Protein AF-A0A9W4TY95-F1 (afdb_monomer)

Nearest PDB structures (foldseek):
  7xjv-assembly1_A  TM=7.841E-01  e=2.677E-31  Saccharomyces cerevisiae W303
  7xjv-assembly4_D  TM=7.846E-01  e=2.677E-31  Saccharomyces cerevisiae W303
  7xjv-assembly3_C  TM=7.680E-01  e=1.234E-31  Saccharomyces cerevisiae W303
  7xjv-assembly2_B  TM=7.740E-01  e=1.865E-31  Saccharomyces cerevisiae W303
  3v8y-assembly1_A  TM=6.174E-01  e=2.149E-02  Oryctolagus cuniculus

InterPro domains:
  IPR022751 Alpha-mannosyltransferase [PF11051] (186-481)
  IPR029044 Nucleotide-diphospho-sugar transferases [G3DSA:3.90.550.10] (189-445)
  IPR029044 Nucleotide-diphospho-sugar transferases [SSF53448] (186-437)

Structure (mmCIF, N/CA/C/O backbone):
data_AF-A0A9W4TY95-F1
#
_entry.id   AF-A0A9W4TY95-F1
#
loop_
_atom_site.group_PDB
_atom_site.id
_atom_site.type_symbol
_atom_site.label_atom_id
_atom_site.label_alt_id
_atom_site.label_comp_id
_atom_site.label_asym_id
_atom_site.label_entity_id
_atom_site.label_seq_id
_atom_site.pdbx_PDB_ins_code
_atom_site.Cartn_x
_atom_site.Cartn_y
_atom_site.Cartn_z
_atom_site.occupancy
_atom_site.B_iso_or_equiv
_atom_site.auth_seq_id
_atom_site.auth_comp_id
_atom_site.auth_asym_id
_atom_site.auth_atom_id
_atom_site.pdbx_PDB_model_num
ATOM 1 N N . MET A 1 1 ? 18.814 -3.459 -27.788 1.00 45.66 1 MET A N 1
ATOM 2 C CA . MET A 1 1 ? 18.767 -4.439 -26.686 1.00 45.66 1 MET A CA 1
ATOM 3 C C . MET A 1 1 ? 20.156 -5.010 -26.508 1.00 45.66 1 MET A C 1
ATOM 5 O O . MET A 1 1 ? 20.834 -5.201 -27.512 1.00 45.66 1 MET A O 1
ATOM 9 N N . ASP A 1 2 ? 20.571 -5.232 -25.262 1.00 51.34 2 ASP A N 1
ATOM 10 C CA . ASP A 1 2 ? 21.741 -6.062 -24.966 1.00 51.34 2 ASP A CA 1
ATOM 11 C C . ASP A 1 2 ? 21.575 -7.404 -25.693 1.00 51.34 2 ASP A C 1
ATOM 13 O O . ASP A 1 2 ? 20.531 -8.048 -25.570 1.00 51.34 2 ASP A O 1
ATOM 17 N N . GLN A 1 3 ? 22.569 -7.784 -26.492 1.00 54.03 3 GLN A N 1
ATOM 18 C CA . GLN A 1 3 ? 22.535 -9.013 -27.284 1.00 54.03 3 GLN A CA 1
ATOM 19 C C . GLN A 1 3 ? 22.477 -10.260 -26.393 1.00 54.03 3 GLN A C 1
ATOM 21 O O . GLN A 1 3 ? 21.926 -11.276 -26.809 1.00 54.03 3 GLN A O 1
ATOM 26 N N . ASN A 1 4 ? 22.944 -10.151 -25.147 1.00 56.34 4 ASN A N 1
ATOM 27 C CA . ASN A 1 4 ? 22.963 -11.238 -24.178 1.00 56.34 4 ASN A CA 1
ATOM 28 C C . ASN A 1 4 ? 21.728 -11.266 -23.258 1.00 56.34 4 ASN A C 1
ATOM 30 O O . ASN A 1 4 ? 21.579 -12.228 -22.506 1.00 56.34 4 ASN A O 1
ATOM 34 N N . TRP A 1 5 ? 20.831 -10.267 -23.325 1.00 65.06 5 TRP A N 1
ATOM 35 C CA . TRP A 1 5 ? 19.598 -10.179 -22.517 1.00 65.06 5 TRP A CA 1
ATOM 36 C C . TRP A 1 5 ? 19.837 -10.339 -21.004 1.00 65.06 5 TRP A C 1
ATOM 38 O O . TRP A 1 5 ? 19.014 -10.907 -20.283 1.00 65.06 5 TRP A O 1
ATOM 48 N N . ILE A 1 6 ? 20.970 -9.837 -20.506 1.00 70.75 6 ILE A N 1
ATOM 49 C CA . ILE A 1 6 ? 21.348 -10.007 -19.105 1.00 70.75 6 ILE A CA 1
ATOM 50 C C . ILE A 1 6 ? 20.706 -8.904 -18.270 1.00 70.75 6 ILE A C 1
ATOM 52 O O . ILE A 1 6 ? 20.908 -7.705 -18.493 1.00 70.75 6 ILE A O 1
ATOM 56 N N . PHE A 1 7 ? 19.948 -9.316 -17.257 1.00 81.25 7 PHE A N 1
ATOM 57 C CA . PHE A 1 7 ? 19.529 -8.409 -16.209 1.00 81.25 7 PHE A CA 1
ATOM 58 C C . PHE A 1 7 ? 20.662 -8.199 -15.212 1.00 81.25 7 PHE A C 1
ATOM 60 O O . PHE A 1 7 ? 21.221 -9.161 -14.698 1.00 81.25 7 PHE A O 1
ATOM 67 N N . ASN A 1 8 ? 20.961 -6.952 -14.857 1.00 82.69 8 ASN A N 1
ATOM 68 C CA . ASN A 1 8 ? 21.920 -6.664 -13.793 1.00 82.69 8 ASN A CA 1
ATOM 69 C C . ASN A 1 8 ? 21.232 -5.917 -12.636 1.00 82.69 8 ASN A C 1
ATOM 71 O O . ASN A 1 8 ? 21.076 -4.696 -12.705 1.00 82.69 8 ASN A O 1
ATOM 75 N N . PRO A 1 9 ? 20.859 -6.603 -11.533 1.00 83.31 9 PRO A N 1
ATOM 76 C CA . PRO A 1 9 ? 20.260 -5.948 -10.364 1.00 83.31 9 PRO A CA 1
ATOM 77 C C . PRO A 1 9 ? 21.202 -4.932 -9.686 1.00 83.31 9 PRO A C 1
ATOM 79 O O . PRO A 1 9 ? 20.762 -4.091 -8.895 1.00 83.31 9 PRO A O 1
ATOM 82 N N . ASN A 1 10 ? 22.505 -5.022 -9.969 1.00 84.62 10 ASN A N 1
ATOM 83 C CA . ASN A 1 10 ? 23.556 -4.154 -9.448 1.00 84.62 10 ASN A CA 1
ATOM 84 C C . ASN A 1 10 ? 24.055 -3.139 -10.488 1.00 84.62 10 ASN A C 1
ATOM 86 O O . ASN A 1 10 ? 25.109 -2.545 -10.270 1.00 84.62 10 ASN A O 1
ATOM 90 N N . GLU A 1 11 ? 23.325 -2.921 -11.591 1.00 83.75 11 GLU A N 1
ATOM 91 C CA . GLU A 1 11 ? 23.693 -1.928 -12.606 1.00 83.75 11 GLU A CA 1
ATOM 92 C C . GLU A 1 11 ? 23.929 -0.563 -11.944 1.00 83.75 11 GLU A C 1
ATOM 94 O O . GLU A 1 11 ? 23.016 0.069 -11.411 1.00 83.75 11 GLU A O 1
ATOM 99 N N . ALA A 1 12 ? 25.184 -0.110 -11.980 1.00 73.44 12 ALA A N 1
ATOM 100 C CA . ALA A 1 12 ? 25.601 1.172 -11.417 1.00 73.44 12 ALA A CA 1
ATOM 101 C C . ALA A 1 12 ? 25.275 2.355 -12.347 1.00 73.44 12 ALA A C 1
ATOM 103 O O . ALA A 1 12 ? 25.576 3.501 -12.016 1.00 73.44 12 ALA A O 1
ATOM 104 N N . PHE A 1 13 ? 24.691 2.075 -13.521 1.00 80.62 13 PHE A N 1
ATOM 105 C CA . PHE A 1 13 ? 24.365 3.038 -14.570 1.00 80.62 13 PHE A CA 1
ATOM 106 C C . PHE A 1 13 ? 25.549 3.960 -14.913 1.00 80.62 13 PHE A C 1
ATOM 108 O O . PHE A 1 13 ? 25.382 5.158 -15.152 1.00 80.62 13 PHE A O 1
ATOM 115 N N . TYR A 1 14 ? 26.762 3.391 -14.932 1.00 77.75 14 TYR A N 1
ATOM 116 C CA . TYR A 1 14 ? 27.981 4.099 -15.324 1.00 77.75 14 TYR A CA 1
ATOM 117 C C . TYR A 1 14 ? 27.895 4.534 -16.791 1.00 77.75 14 TYR A C 1
ATOM 119 O O . TYR A 1 14 ? 27.396 3.778 -17.635 1.00 77.75 14 TYR A O 1
ATOM 127 N N . ILE A 1 15 ? 28.384 5.744 -17.074 1.00 81.81 15 ILE A N 1
ATOM 128 C CA . ILE A 1 15 ? 28.395 6.345 -18.407 1.00 81.81 15 ILE A CA 1
ATOM 129 C C . ILE A 1 15 ? 29.839 6.560 -18.842 1.00 81.81 15 ILE A C 1
ATOM 131 O O . ILE A 1 15 ? 30.576 7.312 -18.204 1.00 81.81 15 ILE A O 1
ATOM 135 N N . ASP A 1 16 ? 30.207 5.921 -19.948 1.00 82.06 16 ASP A N 1
ATOM 136 C CA . ASP A 1 16 ? 31.483 6.139 -20.614 1.00 82.06 16 ASP A CA 1
ATOM 137 C C . ASP A 1 16 ? 31.346 7.251 -21.663 1.00 82.06 16 ASP A C 1
ATOM 139 O O . ASP A 1 16 ? 30.740 7.070 -22.723 1.00 82.06 16 ASP A O 1
ATOM 143 N N . TYR A 1 17 ? 31.915 8.416 -21.359 1.00 87.25 17 TYR A N 1
ATOM 144 C CA . TYR A 1 17 ? 31.929 9.570 -22.263 1.00 87.25 17 TYR A CA 1
ATOM 145 C C . TYR A 1 17 ? 33.011 9.488 -23.349 1.00 87.25 17 TYR A C 1
ATOM 147 O O . TYR A 1 17 ? 33.102 10.401 -24.164 1.00 87.25 17 TYR A O 1
ATOM 155 N N . TYR A 1 18 ? 33.841 8.445 -23.347 1.00 85.38 18 TYR A N 1
ATOM 156 C CA . TYR A 1 18 ? 34.836 8.166 -24.386 1.00 85.38 18 TYR A CA 1
ATOM 157 C C . TYR A 1 18 ? 34.384 7.040 -25.326 1.00 85.38 18 TYR A C 1
ATOM 159 O O . TYR A 1 18 ? 35.100 6.681 -26.258 1.00 85.38 18 TYR A O 1
ATOM 167 N N . SER A 1 19 ? 33.184 6.498 -25.099 1.00 85.12 19 SER A N 1
ATOM 168 C CA . SER A 1 19 ? 32.588 5.469 -25.943 1.00 85.12 19 SER A CA 1
ATOM 169 C C . SER A 1 19 ? 32.183 6.011 -27.317 1.00 85.12 19 SER A C 1
ATOM 171 O O . SER A 1 19 ? 31.777 7.167 -27.468 1.00 85.12 19 SER A O 1
ATOM 173 N N . LYS A 1 20 ? 32.187 5.122 -28.318 1.00 85.56 20 LYS A N 1
ATOM 174 C CA . LYS A 1 20 ? 31.634 5.400 -29.653 1.00 85.56 20 LYS A CA 1
ATOM 175 C C . LYS A 1 20 ? 30.154 5.799 -29.594 1.00 85.56 20 LYS A C 1
ATOM 177 O O . LYS A 1 20 ? 29.687 6.564 -30.432 1.00 85.56 20 LYS A O 1
ATOM 182 N N . ASP A 1 21 ? 29.422 5.330 -28.586 1.00 82.69 21 ASP A N 1
ATOM 183 C CA . ASP A 1 21 ? 28.018 5.689 -28.376 1.00 82.69 21 ASP A CA 1
ATOM 184 C C . ASP A 1 21 ? 27.848 7.174 -28.025 1.00 82.69 21 ASP A C 1
ATOM 186 O O . ASP A 1 21 ? 26.933 7.819 -28.544 1.00 82.69 21 ASP A O 1
ATOM 190 N N . PHE A 1 22 ? 28.747 7.744 -27.207 1.00 88.38 22 PHE A N 1
ATOM 191 C CA . PHE A 1 22 ? 28.745 9.185 -26.939 1.00 88.38 22 PHE A CA 1
ATOM 192 C C . PHE A 1 22 ? 29.080 9.984 -28.197 1.00 88.38 22 PHE A C 1
ATOM 194 O O . PHE A 1 22 ? 28.414 10.976 -28.478 1.00 88.38 22 PHE A O 1
ATOM 201 N N . GLU A 1 23 ? 30.071 9.544 -28.974 1.00 87.94 23 GLU A N 1
ATOM 202 C CA . GLU A 1 23 ? 30.455 10.194 -30.231 1.00 87.94 23 GLU A CA 1
ATOM 203 C C . GLU A 1 23 ? 29.281 10.214 -31.228 1.00 87.94 23 GLU A C 1
ATOM 205 O O . GLU A 1 23 ? 28.911 11.266 -31.753 1.00 87.94 23 GLU A O 1
ATOM 210 N N . VAL A 1 24 ? 28.614 9.070 -31.415 1.00 89.19 24 VAL A N 1
ATOM 211 C CA . VAL A 1 24 ? 27.422 8.951 -32.269 1.00 89.19 24 VAL A CA 1
ATOM 212 C C . VAL A 1 24 ? 26.278 9.825 -31.754 1.00 89.19 24 VAL A C 1
ATOM 214 O O . VAL A 1 24 ? 25.618 10.490 -32.554 1.00 89.19 24 VAL A O 1
ATOM 217 N N . TYR A 1 25 ? 26.033 9.848 -30.441 1.00 91.19 25 TYR A N 1
ATOM 218 C CA . TYR A 1 25 ? 25.032 10.727 -29.834 1.00 91.19 25 TYR A CA 1
ATOM 219 C C . TYR A 1 25 ? 25.359 12.202 -30.092 1.00 91.19 25 TYR A C 1
ATOM 221 O O . TYR A 1 25 ? 24.505 12.946 -30.572 1.00 91.19 25 TYR A O 1
ATOM 229 N N . PHE A 1 26 ? 26.596 12.616 -29.816 1.00 91.88 26 PHE A N 1
ATOM 230 C CA . PHE A 1 26 ? 27.039 13.998 -29.950 1.00 91.88 26 PHE A CA 1
ATOM 231 C C . PHE A 1 26 ? 26.871 14.501 -31.380 1.00 91.88 26 PHE A C 1
ATOM 233 O O . PHE A 1 26 ? 26.307 15.572 -31.574 1.00 91.88 26 PHE A O 1
ATOM 240 N N . HIS A 1 27 ? 27.283 13.713 -32.375 1.00 92.75 27 HIS A N 1
ATOM 241 C CA . HIS A 1 27 ? 27.114 14.080 -33.779 1.00 92.75 27 HIS A CA 1
ATOM 242 C C . HIS A 1 27 ? 25.653 14.068 -34.226 1.00 92.75 27 HIS A C 1
ATOM 244 O O . HIS A 1 27 ? 25.236 14.962 -34.958 1.00 92.75 27 HIS A O 1
ATOM 250 N N . ARG A 1 28 ? 24.856 13.092 -33.774 1.00 93.00 28 ARG A N 1
ATOM 251 C CA . ARG A 1 28 ? 23.434 12.995 -34.134 1.00 93.00 28 ARG A CA 1
ATOM 252 C C . ARG A 1 28 ? 22.616 14.174 -33.611 1.00 93.00 28 ARG A C 1
ATOM 254 O O . ARG A 1 28 ? 21.743 14.654 -34.322 1.00 93.00 28 ARG A O 1
ATOM 261 N N . TYR A 1 29 ? 22.883 14.613 -32.382 1.00 92.50 29 TYR A N 1
ATOM 262 C CA . TYR A 1 29 ? 22.122 15.670 -31.709 1.00 92.50 29 TYR A CA 1
ATOM 263 C C . TYR A 1 29 ? 22.867 17.010 -31.666 1.00 92.50 29 TYR A C 1
ATOM 265 O O . TYR A 1 29 ? 22.488 17.901 -30.910 1.00 92.50 29 TYR A O 1
ATOM 273 N N . TYR A 1 30 ? 23.926 17.172 -32.463 1.00 92.50 30 TYR A N 1
ATOM 274 C CA . TYR A 1 30 ? 24.833 18.319 -32.390 1.00 92.50 30 TYR A CA 1
ATOM 275 C C . TYR A 1 30 ? 24.110 19.669 -32.501 1.00 92.50 30 TYR A C 1
ATOM 277 O O . TYR A 1 30 ? 24.303 20.552 -31.663 1.00 92.50 30 TYR A O 1
ATOM 285 N N . ASP A 1 31 ? 23.230 19.810 -33.493 1.00 92.06 31 ASP A N 1
ATOM 286 C CA . ASP A 1 31 ? 22.496 21.056 -33.738 1.00 92.06 31 ASP A CA 1
ATOM 287 C C . ASP A 1 31 ? 21.457 21.345 -32.644 1.00 92.06 31 ASP A C 1
ATOM 289 O O . ASP A 1 31 ? 21.293 22.491 -32.221 1.00 92.06 31 ASP A O 1
ATOM 293 N N . GLU A 1 32 ? 20.799 20.309 -32.116 1.00 92.69 32 GLU A N 1
ATOM 294 C CA . GLU A 1 32 ? 19.857 20.440 -30.999 1.00 92.69 32 GLU A CA 1
ATOM 295 C C . GLU A 1 32 ? 20.580 20.868 -29.713 1.00 92.69 32 GLU A C 1
ATOM 297 O O . GLU A 1 32 ? 20.131 21.774 -29.009 1.00 92.69 32 GLU A O 1
ATOM 302 N N . LEU A 1 33 ? 21.736 20.262 -29.430 1.00 92.56 33 LEU A N 1
ATOM 303 C CA . LEU A 1 33 ? 22.578 20.605 -28.286 1.00 92.56 33 LEU A CA 1
ATOM 304 C C . LEU A 1 33 ? 23.075 22.053 -28.380 1.00 92.56 33 LEU A C 1
ATOM 306 O O . LEU A 1 33 ? 23.019 22.780 -27.386 1.00 92.56 33 LEU A O 1
ATOM 310 N N . LYS A 1 34 ? 23.491 22.499 -29.574 1.00 91.06 34 LYS A N 1
ATOM 311 C CA . LYS A 1 34 ? 23.845 23.902 -29.844 1.00 91.06 34 LYS A CA 1
ATOM 312 C C . LYS A 1 34 ? 22.671 24.854 -29.637 1.00 91.06 34 LYS A C 1
ATOM 314 O O . LYS A 1 34 ? 22.846 25.925 -29.059 1.00 91.06 34 LYS A O 1
ATOM 319 N N . SER A 1 35 ? 21.480 24.471 -30.087 1.00 91.25 35 SER A N 1
ATOM 320 C CA . SER A 1 35 ? 20.274 25.278 -29.905 1.00 91.25 35 SER A CA 1
ATOM 321 C C . SER A 1 35 ? 19.920 25.440 -28.422 1.00 91.25 35 SER A C 1
ATOM 323 O O . SER A 1 35 ? 19.671 26.557 -27.970 1.00 91.25 35 SER A O 1
ATOM 325 N N . LYS A 1 36 ? 19.975 24.353 -27.641 1.00 90.69 36 LYS A N 1
ATOM 326 C CA . LYS A 1 36 ? 19.641 24.352 -26.206 1.00 90.69 36 LYS A CA 1
ATOM 327 C C . LYS A 1 36 ? 20.654 25.095 -25.337 1.00 90.69 36 LYS A C 1
ATOM 329 O O . LYS A 1 36 ? 20.253 25.773 -24.394 1.00 90.69 36 LYS A O 1
ATOM 334 N N . ILE A 1 37 ? 21.951 24.974 -25.628 1.00 89.69 37 ILE A N 1
ATOM 335 C CA . ILE A 1 37 ? 22.995 25.650 -24.841 1.00 89.69 37 ILE A CA 1
ATOM 336 C C . ILE A 1 37 ? 23.056 27.162 -25.105 1.00 89.69 37 ILE A C 1
ATOM 338 O O . ILE A 1 37 ? 23.619 27.910 -24.306 1.00 89.69 37 ILE A O 1
ATOM 342 N N . GLY A 1 38 ? 22.469 27.612 -26.216 1.00 85.69 38 GLY A N 1
ATOM 343 C CA . GLY A 1 38 ? 22.466 29.005 -26.636 1.00 85.69 38 GLY A CA 1
ATOM 344 C C . GLY A 1 38 ? 23.743 29.430 -27.376 1.00 85.69 38 GLY A C 1
ATOM 345 O O . GLY A 1 38 ? 24.694 28.652 -27.521 1.00 85.69 38 GLY A O 1
ATOM 346 N N . PRO A 1 39 ? 23.768 30.674 -27.885 1.00 83.31 39 PRO A N 1
ATOM 347 C CA . PRO A 1 39 ? 24.891 31.189 -28.658 1.00 83.31 39 PRO A CA 1
ATOM 348 C C . PRO A 1 39 ? 26.158 31.356 -27.806 1.00 83.31 39 PRO A C 1
ATOM 350 O O . PRO A 1 39 ? 26.131 31.354 -26.570 1.00 83.31 39 PRO A O 1
ATOM 353 N N . GLN A 1 40 ? 27.290 31.502 -28.491 1.00 82.00 40 GLN A N 1
ATOM 354 C CA . GLN A 1 40 ? 28.558 31.877 -27.871 1.00 82.00 40 GLN A CA 1
ATOM 355 C C . GLN A 1 40 ? 28.437 33.261 -27.226 1.00 82.00 40 GLN A C 1
ATOM 357 O O . GLN A 1 40 ? 27.918 34.200 -27.834 1.00 82.00 40 GLN A O 1
ATOM 362 N N . ASN A 1 41 ? 28.915 33.395 -25.990 1.00 81.56 41 ASN A N 1
ATOM 363 C CA . ASN A 1 41 ? 28.911 34.688 -25.309 1.00 81.56 41 ASN A CA 1
ATOM 364 C C . ASN A 1 41 ? 29.976 35.617 -25.915 1.00 81.56 41 ASN A C 1
ATOM 366 O O . ASN A 1 41 ? 31.068 35.175 -26.248 1.00 81.56 41 ASN A O 1
ATOM 370 N N . LEU A 1 42 ? 29.722 36.931 -25.960 1.00 75.81 42 LEU A N 1
ATOM 371 C CA . LEU A 1 42 ? 30.656 37.929 -26.525 1.00 75.81 42 LEU A CA 1
ATOM 372 C C . LEU A 1 42 ? 32.052 37.958 -25.866 1.00 75.81 42 LEU A C 1
ATOM 374 O O . LEU A 1 42 ? 32.983 38.522 -26.430 1.00 75.81 42 LEU A O 1
ATOM 378 N N . LYS A 1 43 ? 32.189 37.391 -24.661 1.00 81.88 43 LYS A N 1
ATOM 379 C CA . LYS A 1 43 ? 33.447 37.300 -23.899 1.00 81.88 43 LYS A CA 1
ATOM 380 C C . LYS A 1 43 ? 34.080 35.901 -23.916 1.00 81.88 43 LYS A C 1
ATOM 382 O O . LYS A 1 43 ? 35.120 35.720 -23.301 1.00 81.88 43 LYS A O 1
ATOM 387 N N . GLU A 1 44 ? 33.432 34.928 -24.548 1.00 86.56 44 GLU A N 1
ATOM 388 C CA . GLU A 1 44 ? 33.840 33.520 -24.587 1.00 86.56 44 GLU A CA 1
ATOM 389 C C . GLU A 1 44 ? 34.599 33.251 -25.890 1.00 86.56 44 GLU A C 1
ATOM 391 O O . GLU A 1 44 ? 34.157 33.653 -26.965 1.00 86.56 44 GLU A O 1
ATOM 396 N N . THR A 1 45 ? 35.743 32.579 -25.820 1.00 90.00 45 THR A N 1
ATOM 397 C CA . THR A 1 45 ? 36.493 32.115 -26.997 1.00 90.00 45 THR A CA 1
ATOM 398 C C . THR A 1 45 ? 35.800 30.918 -27.659 1.00 90.00 45 THR A C 1
ATOM 400 O O . THR A 1 45 ? 34.967 30.249 -27.050 1.00 90.00 45 THR A O 1
ATOM 403 N N . ILE A 1 46 ? 36.152 30.608 -28.914 1.00 84.19 46 ILE A N 1
ATOM 404 C CA . ILE A 1 46 ? 35.580 29.448 -29.631 1.00 84.19 46 ILE A CA 1
ATOM 405 C C . ILE A 1 46 ? 35.868 28.145 -28.867 1.00 84.19 46 ILE A C 1
ATOM 407 O O . ILE A 1 46 ? 34.968 27.333 -28.677 1.00 84.19 46 ILE A O 1
ATOM 411 N N . SER A 1 47 ? 37.095 27.990 -28.360 1.00 87.62 47 SER A N 1
ATOM 412 C CA . SER A 1 47 ? 37.504 26.827 -27.561 1.00 87.62 47 SER A CA 1
ATOM 413 C C . SER A 1 47 ? 36.689 26.700 -26.267 1.00 87.62 47 SER A C 1
ATOM 415 O O . SER A 1 47 ? 36.216 25.617 -25.925 1.00 87.62 47 SER A O 1
ATOM 417 N N . GLU A 1 48 ? 36.441 27.812 -25.568 1.00 88.75 48 GLU A N 1
ATOM 418 C CA . GLU A 1 48 ? 35.607 27.808 -24.359 1.00 88.75 48 GLU A CA 1
ATOM 419 C C . GLU A 1 48 ? 34.153 27.426 -24.667 1.00 88.75 48 GLU A C 1
ATOM 421 O O . GLU A 1 48 ? 33.570 26.621 -23.937 1.00 88.75 48 GLU A O 1
ATOM 426 N N . TYR A 1 49 ? 33.589 27.918 -25.777 1.00 89.19 49 TYR A N 1
ATOM 427 C CA . TYR A 1 49 ? 32.251 27.527 -26.224 1.00 89.19 49 TYR A CA 1
ATOM 428 C C . TYR A 1 49 ? 32.168 26.035 -26.566 1.00 89.19 49 TYR A C 1
ATOM 430 O O . TYR A 1 49 ? 31.211 25.367 -26.173 1.00 89.19 49 TYR A O 1
ATOM 438 N N . GLU A 1 50 ? 33.168 25.484 -27.258 1.00 89.12 50 GLU A N 1
ATOM 439 C CA . GLU A 1 50 ? 33.226 24.056 -27.589 1.00 89.12 50 GLU A CA 1
ATOM 440 C C . GLU A 1 50 ? 33.336 23.181 -26.336 1.00 89.12 50 GLU A C 1
ATOM 442 O O . GLU A 1 50 ? 32.602 22.200 -26.205 1.00 89.12 50 GLU A O 1
ATOM 447 N N . ILE A 1 51 ? 34.172 23.564 -25.366 1.00 90.31 51 ILE A N 1
ATOM 448 C CA . ILE A 1 51 ? 34.268 22.879 -24.068 1.00 90.31 51 ILE A CA 1
ATOM 449 C C . ILE A 1 51 ? 32.922 22.929 -23.337 1.00 90.31 51 ILE A C 1
ATOM 451 O O . ILE A 1 51 ? 32.463 21.915 -22.799 1.00 90.31 51 ILE A O 1
ATOM 455 N N . ARG A 1 52 ? 32.257 24.089 -23.335 1.00 92.12 52 ARG A N 1
ATOM 456 C CA . ARG A 1 52 ? 30.929 24.262 -22.737 1.00 92.12 52 ARG A CA 1
ATOM 457 C C . ARG A 1 52 ? 29.893 23.364 -23.419 1.00 92.12 52 ARG A C 1
ATOM 459 O O . ARG A 1 52 ? 29.139 22.686 -22.722 1.00 92.12 52 ARG A O 1
ATOM 466 N N . LEU A 1 53 ? 29.899 23.306 -24.753 1.00 92.38 53 LEU A N 1
ATOM 467 C CA . LEU A 1 53 ? 29.033 22.442 -25.558 1.00 92.38 53 LEU A CA 1
ATOM 468 C C . LEU A 1 53 ? 29.264 20.961 -25.252 1.00 92.38 53 LEU A C 1
ATOM 470 O O . LEU A 1 53 ? 28.302 20.239 -25.010 1.00 92.38 53 LEU A O 1
ATOM 474 N N . ILE A 1 54 ? 30.518 20.513 -25.197 1.00 91.94 54 ILE A N 1
ATOM 475 C CA . ILE A 1 54 ? 30.860 19.124 -24.867 1.00 91.94 54 ILE A CA 1
ATOM 476 C C . ILE A 1 54 ? 30.408 18.781 -23.444 1.00 91.94 54 ILE A C 1
ATOM 478 O O . ILE A 1 54 ? 29.826 17.721 -23.223 1.00 91.94 54 ILE A O 1
ATOM 482 N N . ASN A 1 55 ? 30.624 19.665 -22.467 1.00 92.31 55 ASN A N 1
ATOM 483 C CA . ASN A 1 55 ? 30.188 19.432 -21.088 1.00 92.31 55 ASN A CA 1
ATOM 484 C C . ASN A 1 55 ? 28.659 19.370 -20.965 1.00 92.31 55 ASN A C 1
ATOM 486 O O . ASN A 1 55 ? 28.132 18.509 -20.256 1.00 92.31 55 ASN A O 1
ATOM 490 N N . TYR A 1 56 ? 27.940 20.233 -21.687 1.00 92.75 56 TYR A N 1
ATOM 491 C CA . TYR A 1 56 ? 26.483 20.171 -21.777 1.00 92.75 56 TYR A CA 1
ATOM 492 C C . TYR A 1 56 ? 26.016 18.872 -22.444 1.00 92.75 56 TYR A C 1
ATOM 494 O O . TYR A 1 56 ? 25.160 18.174 -21.903 1.00 92.75 56 TYR A O 1
ATOM 502 N N . ALA A 1 57 ? 26.651 18.478 -23.548 1.00 92.69 57 ALA A N 1
ATOM 503 C CA . ALA A 1 57 ? 26.359 17.226 -24.230 1.00 92.69 57 ALA A CA 1
ATOM 504 C C . ALA A 1 57 ? 26.596 16.003 -23.343 1.00 92.69 57 ALA A C 1
ATOM 506 O O . ALA A 1 57 ? 25.774 15.094 -23.343 1.00 92.69 57 ALA A O 1
ATOM 507 N N . LYS A 1 58 ? 27.671 15.983 -22.544 1.00 92.19 58 LYS A N 1
ATOM 508 C CA . LYS A 1 58 ? 27.920 14.921 -21.557 1.00 92.19 58 LYS A CA 1
ATOM 509 C C . LYS A 1 58 ? 26.800 14.853 -20.517 1.00 92.19 58 LYS A C 1
ATOM 511 O O . LYS A 1 58 ? 26.365 13.760 -20.166 1.00 92.19 58 LYS A O 1
ATOM 516 N N . LYS A 1 59 ? 26.295 15.998 -20.044 1.00 90.12 59 LYS A N 1
ATOM 517 C CA . LYS A 1 59 ? 25.169 16.042 -19.098 1.00 90.12 59 LYS A CA 1
ATOM 518 C C . LYS A 1 59 ? 23.886 15.464 -19.709 1.00 90.12 59 LYS A C 1
ATOM 520 O O . LYS A 1 59 ? 23.275 14.602 -19.085 1.00 90.12 59 LYS A O 1
ATOM 525 N N . GLU A 1 60 ? 23.513 15.895 -20.913 1.00 90.44 60 GLU A N 1
ATOM 526 C CA . GLU A 1 60 ? 22.319 15.394 -21.617 1.00 90.44 60 GLU A CA 1
ATOM 527 C C . GLU A 1 60 ? 22.468 13.907 -21.983 1.00 90.44 60 GLU A C 1
ATOM 529 O O . GLU A 1 60 ? 21.563 13.104 -21.754 1.00 90.44 60 GLU A O 1
ATOM 534 N N . TYR A 1 61 ? 23.648 13.507 -22.470 1.00 90.56 61 TYR A N 1
ATOM 535 C CA . TYR A 1 61 ? 23.950 12.115 -22.796 1.00 90.56 61 TYR A CA 1
ATOM 536 C C . TYR A 1 61 ? 23.851 11.208 -21.576 1.00 90.56 61 TYR A C 1
ATOM 538 O O . TYR A 1 61 ? 23.358 10.090 -21.691 1.00 90.56 61 TYR A O 1
ATOM 546 N N . ARG A 1 62 ? 24.288 11.673 -20.398 1.00 88.75 62 ARG A N 1
ATOM 547 C CA . ARG A 1 62 ? 24.164 10.895 -19.164 1.00 88.75 62 ARG A CA 1
ATOM 548 C C . ARG A 1 62 ? 22.713 10.508 -18.908 1.00 88.75 62 ARG A C 1
ATOM 550 O O . ARG A 1 62 ? 22.445 9.344 -18.635 1.00 88.75 62 ARG A O 1
ATOM 557 N N . GLU A 1 63 ? 21.789 11.458 -19.001 1.00 85.31 63 GLU A N 1
ATOM 558 C CA . GLU A 1 63 ? 20.363 11.189 -18.805 1.00 85.31 63 GLU A CA 1
ATOM 559 C C . GLU A 1 63 ? 19.822 10.241 -19.884 1.00 85.31 63 GLU A C 1
ATOM 561 O O . GLU A 1 63 ? 19.235 9.208 -19.558 1.00 85.31 63 GLU A O 1
ATOM 566 N N . TYR A 1 64 ? 20.125 10.522 -21.156 1.00 87.12 64 TYR A N 1
ATOM 567 C CA . TYR A 1 64 ? 19.744 9.674 -22.286 1.00 87.12 64 TYR A CA 1
ATOM 568 C C . TYR A 1 64 ? 20.228 8.223 -22.128 1.00 87.12 64 TYR A C 1
ATOM 570 O O . TYR A 1 64 ? 19.445 7.282 -22.256 1.00 87.12 64 TYR A O 1
ATOM 578 N N . ALA A 1 65 ? 21.508 8.021 -21.817 1.00 87.31 65 ALA A N 1
ATOM 579 C CA . ALA A 1 65 ? 22.119 6.704 -21.712 1.00 87.31 65 ALA A CA 1
ATOM 580 C C . ALA A 1 65 ? 21.571 5.909 -20.516 1.00 87.31 65 ALA A C 1
ATOM 582 O O . ALA A 1 65 ? 21.300 4.714 -20.648 1.00 87.31 65 ALA A O 1
ATOM 583 N N . VAL A 1 66 ? 21.333 6.564 -19.371 1.00 88.00 66 VAL A N 1
ATOM 584 C CA . VAL A 1 66 ? 20.649 5.938 -18.225 1.00 88.00 66 VAL A CA 1
ATOM 585 C C . VAL A 1 66 ? 19.244 5.486 -18.629 1.00 88.00 66 VAL A C 1
ATOM 587 O O . VAL A 1 66 ? 18.860 4.354 -18.334 1.00 88.00 66 VAL A O 1
ATOM 590 N N . TYR A 1 67 ? 18.489 6.329 -19.340 1.00 88.94 67 TYR A N 1
ATOM 591 C CA . TYR A 1 67 ? 17.126 6.003 -19.767 1.00 88.94 67 TYR A CA 1
ATOM 592 C C . TYR A 1 67 ? 17.112 4.831 -20.745 1.00 88.94 67 TYR A C 1
ATOM 594 O O . TYR A 1 67 ? 16.334 3.900 -20.564 1.00 88.94 67 TYR A O 1
ATOM 602 N N . GLN A 1 68 ? 18.010 4.818 -21.731 1.00 85.69 68 GLN A N 1
ATOM 603 C CA . GLN A 1 68 ? 18.118 3.705 -22.675 1.00 85.69 68 GLN A CA 1
ATOM 604 C C . GLN A 1 68 ? 18.475 2.390 -21.975 1.00 85.69 68 GLN A C 1
ATOM 606 O O . GLN A 1 68 ? 17.876 1.355 -22.273 1.00 85.69 68 GLN A O 1
ATOM 611 N N . LYS A 1 69 ? 19.403 2.407 -21.009 1.00 87.12 69 LYS A N 1
ATOM 612 C CA . LYS A 1 69 ? 19.723 1.220 -20.199 1.00 87.12 69 LYS A CA 1
ATOM 613 C C . LYS A 1 69 ? 18.494 0.709 -19.442 1.00 87.12 69 LYS A C 1
ATOM 615 O O . LYS A 1 69 ? 18.201 -0.481 -19.515 1.00 87.12 69 LYS A O 1
ATOM 620 N N . LEU A 1 70 ? 17.749 1.592 -18.775 1.00 90.00 70 LEU A N 1
ATOM 621 C CA . LEU A 1 70 ? 16.522 1.227 -18.053 1.00 90.00 70 LEU A CA 1
ATOM 622 C C . LEU A 1 70 ? 15.458 0.641 -18.981 1.00 90.00 70 LEU A C 1
ATOM 624 O O . LEU A 1 70 ? 14.944 -0.440 -18.706 1.00 90.00 70 LEU A O 1
ATOM 628 N N . ILE A 1 71 ? 15.159 1.320 -20.091 1.00 89.75 71 ILE A N 1
ATOM 629 C CA . ILE A 1 71 ? 14.159 0.878 -21.070 1.00 89.75 71 ILE A CA 1
ATOM 630 C C . ILE A 1 71 ? 14.511 -0.516 -21.587 1.00 89.75 71 ILE A C 1
ATOM 632 O O . ILE A 1 71 ? 13.659 -1.400 -21.571 1.00 89.75 71 ILE A O 1
ATOM 636 N N . ASN A 1 72 ? 15.772 -0.746 -21.968 1.00 86.19 72 ASN A N 1
ATOM 637 C CA . ASN A 1 72 ? 16.228 -2.058 -22.426 1.00 86.19 72 ASN A CA 1
ATOM 638 C C . ASN A 1 72 ? 16.001 -3.145 -21.363 1.00 86.19 72 ASN A C 1
ATOM 640 O O . ASN A 1 72 ? 15.462 -4.203 -21.677 1.00 86.19 72 ASN A O 1
ATOM 644 N N . GLN A 1 73 ? 16.369 -2.879 -20.108 1.00 88.75 73 GLN A N 1
ATOM 645 C CA . GLN A 1 73 ? 16.222 -3.831 -19.004 1.00 88.75 73 GLN A CA 1
ATOM 646 C C . GLN A 1 73 ? 14.749 -4.155 -18.693 1.00 88.75 73 GLN A C 1
ATOM 648 O O . GLN A 1 73 ? 14.392 -5.314 -18.474 1.00 88.75 73 GLN A O 1
ATOM 653 N N . LEU A 1 74 ? 13.872 -3.147 -18.711 1.00 92.88 74 LEU A N 1
ATOM 654 C CA . LEU A 1 74 ? 12.432 -3.331 -18.515 1.00 92.88 74 LEU A CA 1
ATOM 655 C C . LEU A 1 74 ? 11.791 -4.071 -19.694 1.00 92.88 74 LEU A C 1
ATOM 657 O O . LEU A 1 74 ? 10.964 -4.956 -19.479 1.00 92.88 74 LEU A O 1
ATOM 661 N N . THR A 1 75 ? 12.207 -3.760 -20.925 1.00 90.00 75 THR A N 1
ATOM 662 C CA . THR A 1 75 ? 11.746 -4.437 -22.143 1.00 90.00 75 THR A CA 1
ATOM 663 C C . THR A 1 75 ? 12.139 -5.908 -22.169 1.00 90.00 75 THR A C 1
ATOM 665 O O . THR A 1 75 ? 11.283 -6.740 -22.471 1.00 90.00 75 THR A O 1
ATOM 668 N N . ILE A 1 76 ? 13.365 -6.251 -21.761 1.00 86.94 76 ILE A N 1
ATOM 669 C CA . ILE A 1 76 ? 13.794 -7.645 -21.570 1.00 86.94 76 ILE A CA 1
ATOM 670 C C . ILE A 1 76 ? 12.841 -8.367 -20.607 1.00 86.94 76 ILE A C 1
ATOM 672 O O . ILE A 1 76 ? 12.321 -9.432 -20.940 1.00 86.94 76 ILE A O 1
ATOM 676 N N . ALA A 1 77 ? 12.544 -7.766 -19.449 1.00 90.50 77 ALA A N 1
ATOM 677 C CA . ALA A 1 77 ? 11.689 -8.382 -18.436 1.00 90.50 77 ALA A CA 1
ATOM 678 C C . ALA A 1 77 ? 10.241 -8.601 -18.917 1.00 90.50 77 ALA A C 1
ATOM 680 O O . ALA A 1 77 ? 9.735 -9.719 -18.822 1.00 90.50 77 ALA A O 1
ATOM 681 N N . ARG A 1 78 ? 9.569 -7.578 -19.470 1.00 91.19 78 ARG A N 1
ATOM 682 C CA . ARG A 1 78 ? 8.176 -7.723 -19.951 1.00 91.19 78 ARG A CA 1
ATOM 683 C C . ARG A 1 78 ? 8.067 -8.662 -21.151 1.00 91.19 78 ARG A C 1
ATOM 685 O O . ARG A 1 78 ? 7.132 -9.457 -21.212 1.00 91.19 78 ARG A O 1
ATOM 692 N N . THR A 1 79 ? 9.048 -8.639 -22.055 1.00 87.44 79 THR A N 1
ATOM 693 C CA . THR A 1 79 ? 9.089 -9.545 -23.212 1.00 87.44 79 THR A CA 1
ATOM 694 C C . THR A 1 79 ? 9.281 -10.986 -22.765 1.00 87.44 79 THR A C 1
ATOM 696 O O . THR A 1 79 ? 8.529 -11.862 -23.195 1.00 87.44 79 THR A O 1
ATOM 699 N N . PHE A 1 80 ? 10.226 -11.237 -21.852 1.00 87.88 80 PHE A N 1
ATOM 700 C CA . PHE A 1 80 ? 10.413 -12.562 -21.271 1.00 87.88 80 PHE A CA 1
ATOM 701 C C . PHE A 1 80 ? 9.142 -13.050 -20.576 1.00 87.88 80 PHE A C 1
ATOM 703 O O . PHE A 1 80 ? 8.680 -14.156 -20.838 1.00 87.88 80 PHE A O 1
ATOM 710 N N . ASN A 1 81 ? 8.534 -12.210 -19.739 1.00 90.62 81 ASN A N 1
ATOM 711 C CA . ASN A 1 81 ? 7.319 -12.563 -19.016 1.00 90.62 81 ASN A CA 1
ATOM 712 C C . ASN A 1 81 ? 6.173 -12.921 -19.968 1.00 90.62 81 ASN A C 1
ATOM 714 O O . ASN A 1 81 ? 5.525 -13.953 -19.786 1.00 90.62 81 ASN A O 1
ATOM 718 N N . LYS A 1 82 ? 5.953 -12.102 -21.005 1.00 86.50 82 LYS A N 1
ATOM 719 C CA . LYS A 1 82 ? 4.908 -12.338 -22.004 1.00 86.50 82 LYS A CA 1
ATOM 720 C C . LYS A 1 82 ? 5.160 -13.616 -22.795 1.00 86.50 82 LYS A C 1
ATOM 722 O O . LYS A 1 82 ? 4.224 -14.378 -22.998 1.00 86.50 82 LYS A O 1
ATOM 727 N N . CYS A 1 83 ? 6.400 -13.858 -23.214 1.00 80.19 83 CYS A N 1
ATOM 728 C CA . CYS A 1 83 ? 6.717 -14.995 -24.068 1.00 80.19 83 CYS A CA 1
ATOM 729 C C . CYS A 1 83 ? 6.825 -16.299 -23.280 1.00 80.19 83 CYS A C 1
ATOM 731 O O . CYS A 1 83 ? 6.328 -17.306 -23.751 1.00 80.19 83 CYS A O 1
ATOM 733 N N . TYR A 1 84 ? 7.462 -16.323 -22.108 1.00 79.81 84 TYR A N 1
ATOM 734 C CA . TYR A 1 84 ? 7.862 -17.566 -21.433 1.00 79.81 84 TYR A CA 1
ATOM 735 C C . TYR A 1 84 ? 7.017 -17.928 -20.209 1.00 79.81 84 TYR A C 1
ATOM 737 O O . TYR A 1 84 ? 6.880 -19.120 -19.917 1.00 79.81 84 TYR A O 1
ATOM 745 N N . LEU A 1 85 ? 6.425 -16.945 -19.521 1.00 82.50 85 LEU A N 1
ATOM 746 C CA . LEU A 1 85 ? 5.650 -17.176 -18.294 1.00 82.50 85 LEU A CA 1
ATOM 747 C C . LEU A 1 85 ? 4.135 -17.162 -18.514 1.00 82.50 85 LEU A C 1
ATOM 749 O O . LEU A 1 85 ? 3.414 -17.865 -17.801 1.00 82.50 85 LEU A O 1
ATOM 753 N N . ASN A 1 86 ? 3.649 -16.396 -19.491 1.00 76.50 86 ASN A N 1
ATOM 754 C CA . ASN A 1 86 ? 2.238 -16.405 -19.861 1.00 76.50 86 ASN A CA 1
ATOM 755 C C . ASN A 1 86 ? 1.968 -17.559 -20.835 1.00 76.50 86 ASN A C 1
ATOM 757 O O . ASN A 1 86 ? 2.783 -17.863 -21.702 1.00 76.50 86 ASN A O 1
ATOM 761 N N . ASP A 1 87 ? 0.823 -18.227 -20.683 1.00 63.22 87 ASP A N 1
ATOM 762 C CA . ASP A 1 87 ? 0.425 -19.340 -21.561 1.00 63.22 87 ASP A CA 1
ATOM 763 C C . ASP A 1 87 ? -0.088 -18.850 -22.935 1.00 63.22 87 ASP A C 1
ATOM 765 O O . ASP A 1 87 ? -0.532 -19.645 -23.764 1.00 63.22 87 ASP A O 1
ATOM 769 N N . ASP A 1 88 ? 0.005 -17.543 -23.195 1.00 51.81 88 ASP A N 1
ATOM 770 C CA . ASP A 1 88 ? -0.409 -16.908 -24.438 1.00 51.81 88 ASP A CA 1
ATOM 771 C C . ASP A 1 88 ? 0.613 -17.184 -25.553 1.00 51.81 88 ASP A C 1
ATOM 773 O O . ASP A 1 88 ? 1.600 -16.470 -25.718 1.00 51.81 88 ASP A O 1
ATOM 777 N N . ASN A 1 89 ? 0.305 -18.189 -26.374 1.00 51.22 89 ASN A N 1
ATOM 778 C CA . ASN A 1 89 ? 0.865 -18.469 -27.702 1.00 51.22 89 ASN A CA 1
ATOM 779 C C . ASN A 1 89 ? 2.301 -19.019 -27.781 1.00 51.22 89 ASN A C 1
ATOM 781 O O . ASN A 1 89 ? 3.274 -18.293 -27.986 1.00 51.22 89 ASN A O 1
ATOM 785 N N . GLU A 1 90 ? 2.400 -20.347 -27.894 1.00 50.47 90 GLU A N 1
ATOM 786 C CA . GLU A 1 90 ? 3.594 -21.030 -28.424 1.00 50.47 90 GLU A CA 1
ATOM 787 C C . GLU A 1 90 ? 4.002 -20.529 -29.823 1.00 50.47 90 GLU A C 1
ATOM 789 O O . GLU A 1 90 ? 5.188 -20.487 -30.142 1.00 50.47 90 GLU A O 1
ATOM 794 N N . ARG A 1 91 ? 3.047 -20.058 -30.640 1.00 46.38 91 ARG A N 1
ATOM 795 C CA . ARG A 1 91 ? 3.319 -19.467 -31.964 1.00 46.38 91 ARG A CA 1
ATOM 796 C C . ARG A 1 91 ? 4.198 -18.213 -31.907 1.00 46.38 91 ARG A C 1
ATOM 798 O O . ARG A 1 91 ? 5.081 -18.071 -32.746 1.00 46.38 91 ARG A O 1
ATOM 805 N N . LEU A 1 92 ? 4.002 -17.339 -30.913 1.00 52.38 92 LEU A N 1
ATOM 806 C CA . LEU A 1 92 ? 4.819 -16.127 -30.755 1.00 52.38 92 LEU A CA 1
ATOM 807 C C . LEU A 1 92 ? 6.258 -16.472 -30.352 1.00 52.38 92 LEU A C 1
ATOM 809 O O . LEU A 1 92 ? 7.187 -15.828 -30.833 1.00 52.38 92 LEU A O 1
ATOM 813 N N . LYS A 1 93 ? 6.458 -17.522 -29.539 1.00 52.16 93 LYS A N 1
ATOM 814 C CA . LYS A 1 93 ? 7.800 -18.029 -29.196 1.00 52.16 93 LYS A CA 1
ATOM 815 C C . LYS A 1 93 ? 8.568 -18.476 -30.440 1.00 52.16 93 LYS A C 1
ATOM 817 O O . LYS A 1 93 ? 9.732 -18.124 -30.601 1.00 52.16 93 LYS A O 1
ATOM 822 N N . VAL A 1 94 ? 7.913 -19.239 -31.318 1.00 49.66 94 VAL A N 1
ATOM 823 C CA . VAL A 1 94 ? 8.529 -19.798 -32.532 1.00 49.66 94 VAL A CA 1
ATOM 824 C C . VAL A 1 94 ? 8.830 -18.703 -33.559 1.00 49.66 94 VAL A C 1
ATOM 826 O O . VAL A 1 94 ? 9.938 -18.655 -34.090 1.00 49.66 94 VAL A O 1
ATOM 829 N N . ASP A 1 95 ? 7.898 -17.776 -33.793 1.00 49.28 95 ASP A N 1
ATOM 830 C CA . ASP A 1 95 ? 8.115 -16.660 -34.722 1.00 49.28 95 ASP A CA 1
ATOM 831 C C . ASP A 1 95 ? 9.181 -15.678 -34.221 1.00 49.28 95 ASP A C 1
ATOM 833 O O . ASP A 1 95 ? 9.959 -15.161 -35.024 1.00 49.28 95 ASP A O 1
ATOM 837 N N . PHE A 1 96 ? 9.264 -15.439 -32.908 1.00 51.91 96 PHE A N 1
ATOM 838 C CA . PHE A 1 96 ? 10.312 -14.609 -32.316 1.00 51.91 96 PHE A CA 1
ATOM 839 C C . PHE A 1 96 ? 11.700 -15.235 -32.482 1.00 51.91 96 PHE A C 1
ATOM 841 O O . PHE A 1 96 ? 12.596 -14.581 -33.011 1.00 51.91 96 PHE A O 1
ATOM 848 N N . LEU A 1 97 ? 11.867 -16.509 -32.108 1.00 50.25 97 LEU A N 1
ATOM 849 C CA . LEU A 1 97 ? 13.137 -17.230 -32.263 1.00 50.25 97 LEU A CA 1
ATOM 850 C C . LEU A 1 97 ? 13.591 -17.271 -33.732 1.00 50.25 97 LEU A C 1
ATOM 852 O O . LEU A 1 97 ? 14.774 -17.106 -34.027 1.00 50.25 97 LEU A O 1
ATOM 856 N N . ASN A 1 98 ? 12.651 -17.434 -34.667 1.00 47.97 98 ASN A N 1
ATOM 857 C CA . ASN A 1 98 ? 12.944 -17.449 -36.100 1.00 47.97 98 ASN A CA 1
ATOM 858 C C . ASN A 1 98 ? 13.280 -16.057 -36.661 1.00 47.97 98 ASN A C 1
ATOM 860 O O . ASN A 1 98 ? 14.170 -15.941 -37.502 1.00 47.97 98 ASN A O 1
ATOM 864 N N . LYS A 1 99 ? 12.618 -14.991 -36.191 1.00 50.16 99 LYS A N 1
ATOM 865 C CA . LYS A 1 99 ? 12.937 -13.609 -36.586 1.00 50.16 99 LYS A CA 1
ATOM 866 C C . LYS A 1 99 ? 14.250 -13.125 -35.977 1.00 50.16 99 LYS A C 1
ATOM 868 O O . LYS A 1 99 ? 14.995 -12.429 -36.654 1.00 50.16 99 LYS A O 1
ATOM 873 N N . GLN A 1 100 ? 14.580 -13.516 -34.746 1.00 50.47 100 GLN A N 1
ATOM 874 C CA . GLN A 1 100 ? 15.846 -13.145 -34.108 1.00 50.47 100 GLN A CA 1
ATOM 875 C C . GLN A 1 100 ? 17.048 -13.692 -34.895 1.00 50.47 100 GLN A C 1
ATOM 877 O O . GLN A 1 100 ? 17.983 -12.941 -35.161 1.00 50.47 100 GLN A O 1
ATOM 882 N N . LYS A 1 101 ? 16.952 -14.932 -35.397 1.00 48.25 101 LYS A N 1
ATOM 883 C CA . LYS A 1 101 ? 17.934 -15.529 -36.322 1.00 48.25 101 LYS A CA 1
ATOM 884 C C . LYS A 1 101 ? 18.100 -14.753 -37.638 1.00 48.25 101 LYS A C 1
ATOM 886 O O . LYS A 1 101 ? 19.151 -14.831 -38.260 1.00 48.25 101 LYS A O 1
ATOM 891 N N . GLN A 1 102 ? 17.088 -13.999 -38.078 1.00 44.56 102 GLN A N 1
ATOM 892 C CA . GLN A 1 102 ? 17.164 -13.174 -39.294 1.00 44.56 102 GLN A CA 1
ATOM 893 C C . GLN A 1 102 ? 17.819 -11.800 -39.067 1.00 44.56 102 GLN A C 1
ATOM 895 O O . GLN A 1 102 ? 18.267 -11.186 -40.032 1.00 44.56 102 GLN A O 1
ATOM 900 N N . PHE A 1 103 ? 17.900 -11.319 -37.820 1.00 45.88 103 PHE A N 1
ATOM 901 C CA . PHE A 1 103 ? 18.520 -10.033 -37.461 1.00 45.88 103 PHE A CA 1
ATOM 902 C C . PHE A 1 103 ? 19.972 -10.167 -36.955 1.00 45.88 103 PHE A C 1
ATOM 904 O O . PHE A 1 103 ? 20.555 -9.181 -36.499 1.00 45.88 103 PHE A O 1
ATOM 911 N N . GLU A 1 104 ? 20.580 -11.355 -37.052 1.00 43.31 104 GLU A N 1
ATOM 912 C CA . GLU A 1 104 ? 21.974 -11.608 -36.669 1.00 43.31 104 GLU A CA 1
ATOM 913 C C . GLU A 1 104 ? 22.973 -10.891 -37.596 1.00 43.31 104 GLU A C 1
ATOM 915 O O . GLU A 1 104 ? 23.506 -11.441 -38.561 1.00 43.31 104 GLU A O 1
ATOM 920 N N . ASN A 1 105 ? 23.313 -9.652 -37.245 1.00 40.59 105 ASN A N 1
ATOM 921 C CA . ASN A 1 105 ? 24.637 -9.120 -37.544 1.00 40.59 105 ASN A CA 1
ATOM 922 C C . ASN A 1 105 ? 25.643 -9.747 -36.562 1.00 40.59 105 ASN A C 1
ATOM 924 O O . ASN A 1 105 ? 25.682 -9.374 -35.397 1.00 40.59 105 ASN A O 1
ATOM 928 N N . LYS A 1 106 ? 26.422 -10.710 -37.073 1.00 44.12 106 LYS A N 1
ATOM 929 C CA . LYS A 1 106 ? 27.700 -11.308 -36.616 1.00 44.12 106 LYS A CA 1
ATOM 930 C C . LYS A 1 106 ? 28.409 -10.735 -35.361 1.00 44.12 106 LYS A C 1
ATOM 932 O O . LYS A 1 106 ? 29.576 -10.353 -35.440 1.00 44.12 106 LYS A O 1
ATOM 937 N N . THR A 1 107 ? 27.799 -10.784 -34.188 1.00 43.44 107 THR A N 1
ATOM 938 C CA . THR A 1 107 ? 28.529 -10.858 -32.912 1.00 43.44 107 THR A CA 1
ATOM 939 C C . THR A 1 107 ? 28.005 -12.071 -32.158 1.00 43.44 107 THR A C 1
ATOM 941 O O . THR A 1 107 ? 26.797 -12.235 -32.003 1.00 43.44 107 THR A O 1
ATOM 944 N N . ALA A 1 108 ? 28.907 -12.989 -31.807 1.00 46.91 108 ALA A N 1
ATOM 945 C CA . ALA A 1 108 ? 28.545 -14.247 -31.169 1.00 46.91 108 ALA A CA 1
ATOM 946 C C . ALA A 1 108 ? 27.954 -13.979 -29.779 1.00 46.91 108 ALA A C 1
ATOM 948 O O . ALA A 1 108 ? 28.460 -13.139 -29.040 1.00 46.91 108 ALA A O 1
ATOM 949 N N . PHE A 1 109 ? 26.886 -14.695 -29.437 1.00 51.47 109 PHE A N 1
ATOM 950 C CA . PHE A 1 109 ? 26.338 -14.731 -28.086 1.00 51.47 109 PHE A CA 1
ATOM 951 C C . PHE A 1 109 ? 27.424 -15.201 -27.109 1.00 51.47 109 PHE A C 1
ATOM 953 O O . PHE A 1 109 ? 28.026 -16.254 -27.321 1.00 51.47 109 PHE A O 1
ATOM 960 N N . GLU A 1 110 ? 27.693 -14.425 -26.059 1.00 55.34 110 GLU A N 1
ATOM 961 C CA . GLU A 1 110 ? 28.710 -14.775 -25.063 1.00 55.34 110 GLU A CA 1
ATOM 962 C C . GLU A 1 110 ? 28.041 -15.439 -23.851 1.00 55.34 110 GLU A C 1
ATOM 964 O O . GLU A 1 110 ? 27.128 -14.888 -23.224 1.00 55.34 110 GLU A O 1
ATOM 969 N N . TYR A 1 111 ? 28.482 -16.656 -23.525 1.00 55.16 111 TYR A N 1
ATOM 970 C CA . TYR A 1 111 ? 28.065 -17.354 -22.311 1.00 55.16 111 TYR A CA 1
ATOM 971 C C . TYR A 1 111 ? 28.696 -16.698 -21.079 1.00 55.16 111 TYR A C 1
ATOM 973 O O . TYR A 1 111 ? 29.862 -16.302 -21.087 1.00 55.16 111 TYR A O 1
ATOM 981 N N . THR A 1 112 ? 27.935 -16.586 -19.994 1.00 57.69 112 THR A N 1
ATOM 982 C CA . THR A 1 112 ? 28.495 -16.222 -18.690 1.00 57.69 112 THR A CA 1
ATOM 983 C C . THR A 1 112 ? 29.388 -17.359 -18.171 1.00 57.69 112 THR A C 1
ATOM 985 O O . THR A 1 112 ? 29.217 -18.512 -18.576 1.00 57.69 112 THR A O 1
ATOM 988 N N . PRO A 1 113 ? 30.323 -17.095 -17.237 1.00 55.62 113 PRO A N 1
ATOM 989 C CA . PRO A 1 113 ? 31.160 -18.145 -16.649 1.00 55.62 113 PRO A CA 1
ATOM 990 C C . PRO A 1 113 ? 30.370 -19.318 -16.049 1.00 55.62 113 PRO A C 1
ATOM 992 O O . PRO A 1 113 ? 30.867 -20.436 -16.043 1.00 55.62 113 PRO A O 1
ATOM 995 N N . HIS A 1 114 ? 29.143 -19.076 -15.575 1.00 52.44 114 HIS A N 1
ATOM 996 C CA . HIS A 1 114 ? 28.251 -20.123 -15.074 1.00 52.44 114 HIS A CA 1
ATOM 997 C C . HIS A 1 114 ? 27.608 -20.953 -16.192 1.00 52.44 114 HIS A C 1
ATOM 999 O O . HIS A 1 114 ? 27.404 -22.146 -16.011 1.00 52.44 114 HIS A O 1
ATOM 1005 N N . GLU A 1 115 ? 27.334 -20.361 -17.352 1.00 51.62 115 GLU A N 1
ATOM 1006 C CA . GLU A 1 115 ? 26.719 -21.056 -18.491 1.00 51.62 115 GLU A CA 1
ATOM 1007 C C . GLU A 1 115 ? 27.729 -21.866 -19.296 1.00 51.62 115 GLU A C 1
ATOM 1009 O O . GLU A 1 115 ? 27.372 -22.891 -19.852 1.00 51.62 115 GLU A O 1
ATOM 1014 N N . TYR A 1 116 ? 29.013 -21.497 -19.282 1.00 53.78 116 TYR A N 1
ATOM 1015 C CA . TYR A 1 116 ? 30.075 -22.368 -19.807 1.00 53.78 116 TYR A CA 1
ATOM 1016 C C . TYR A 1 116 ? 30.194 -23.706 -19.058 1.00 53.78 116 TYR A C 1
ATOM 1018 O O . TYR A 1 116 ? 30.841 -24.629 -19.551 1.00 53.78 116 TYR A O 1
ATOM 1026 N N . LEU A 1 117 ? 29.605 -23.808 -17.864 1.00 49.53 117 LEU A N 1
ATOM 1027 C CA . LEU A 1 117 ? 29.643 -24.998 -17.015 1.00 49.53 117 LEU A CA 1
ATOM 1028 C C . LEU A 1 117 ? 28.375 -25.866 -17.146 1.00 49.53 117 LEU A C 1
ATOM 1030 O O . LEU A 1 117 ? 28.294 -26.899 -16.484 1.00 49.53 117 LEU A O 1
ATOM 1034 N N . ILE A 1 118 ? 27.393 -25.461 -17.966 1.00 43.59 118 ILE A N 1
ATOM 1035 C CA . ILE A 1 118 ? 26.077 -26.107 -18.120 1.00 43.59 118 ILE A CA 1
ATOM 1036 C C . ILE A 1 118 ? 25.795 -26.315 -19.624 1.00 43.59 118 ILE A C 1
ATOM 1038 O O . ILE A 1 118 ? 26.284 -25.562 -20.455 1.00 43.59 118 ILE A O 1
ATOM 1042 N N . ASP A 1 119 ? 25.066 -27.369 -20.008 1.00 43.91 119 ASP A N 1
ATOM 1043 C CA . ASP A 1 119 ? 24.772 -27.675 -21.420 1.00 43.91 119 ASP A CA 1
ATOM 1044 C C . ASP A 1 119 ? 23.688 -26.725 -21.974 1.00 43.91 119 ASP A C 1
ATOM 1046 O O . ASP A 1 119 ? 22.501 -26.843 -21.655 1.00 43.91 119 ASP A O 1
ATOM 1050 N N . VAL A 1 120 ? 24.120 -25.739 -22.765 1.00 47.53 120 VAL A N 1
ATOM 1051 C CA . VAL A 1 120 ? 23.326 -24.569 -23.160 1.00 47.53 120 VAL A CA 1
ATOM 1052 C C . VAL A 1 120 ? 22.497 -24.845 -24.415 1.00 47.53 120 VAL A C 1
ATOM 1054 O O . VAL A 1 120 ? 22.940 -24.600 -25.535 1.00 47.53 120 VAL A O 1
ATOM 1057 N N . ASN A 1 121 ? 21.280 -25.366 -24.254 1.00 47.25 121 ASN A N 1
ATOM 1058 C CA . ASN A 1 121 ? 20.343 -25.542 -25.378 1.00 47.25 121 ASN A CA 1
ATOM 1059 C C . ASN A 1 121 ? 18.869 -25.226 -25.060 1.00 47.25 121 ASN A C 1
ATOM 1061 O O . ASN A 1 121 ? 18.039 -25.230 -25.968 1.00 47.25 121 ASN A O 1
ATOM 1065 N N . ASP A 1 122 ? 18.519 -24.894 -23.814 1.00 50.72 122 ASP A N 1
ATOM 1066 C CA . ASP A 1 122 ? 17.127 -24.737 -23.378 1.00 50.72 122 ASP A CA 1
ATOM 1067 C C . ASP A 1 122 ? 16.876 -23.350 -22.754 1.00 50.72 122 ASP A C 1
ATOM 1069 O O . ASP A 1 122 ? 17.725 -22.807 -22.058 1.00 50.72 122 ASP A O 1
ATOM 1073 N N . GLY A 1 123 ? 15.674 -22.775 -22.928 1.00 50.53 123 GLY A N 1
ATOM 1074 C CA . GLY A 1 123 ? 15.264 -21.451 -22.400 1.00 50.53 123 GLY A CA 1
ATOM 1075 C C . GLY A 1 123 ? 15.287 -21.264 -20.865 1.00 50.53 123 GLY A C 1
ATOM 1076 O O . GLY A 1 123 ? 14.709 -20.305 -20.359 1.00 50.53 123 GLY A O 1
ATOM 1077 N N . PHE A 1 124 ? 15.929 -22.174 -20.133 1.00 54.59 124 PHE A N 1
ATOM 1078 C CA . PHE A 1 124 ? 16.182 -22.174 -18.692 1.00 54.59 124 PHE A CA 1
ATOM 1079 C C . PHE A 1 124 ? 17.325 -21.225 -18.293 1.00 54.59 124 PHE A C 1
ATOM 1081 O O . PHE A 1 124 ? 17.185 -20.475 -17.323 1.00 54.59 124 PHE A O 1
ATOM 1088 N N . ASP A 1 125 ? 18.392 -21.161 -19.095 1.00 62.72 125 ASP A N 1
ATOM 1089 C CA . ASP A 1 125 ? 19.495 -20.205 -18.894 1.00 62.72 125 ASP A CA 1
ATOM 1090 C C . ASP A 1 125 ? 18.996 -18.762 -19.029 1.00 62.72 125 ASP A C 1
ATOM 1092 O O . ASP A 1 125 ? 19.423 -17.839 -18.338 1.00 62.72 125 ASP A O 1
ATOM 1096 N N . PHE A 1 126 ? 17.965 -18.573 -19.850 1.00 74.69 126 PHE A N 1
ATOM 1097 C CA . PHE A 1 126 ? 17.346 -17.275 -20.043 1.00 74.69 126 PHE A CA 1
ATOM 1098 C C . PHE A 1 126 ? 16.551 -16.795 -18.821 1.00 74.69 126 PHE A C 1
ATOM 1100 O O . PHE A 1 126 ? 16.567 -15.606 -18.511 1.00 74.69 126 PHE A O 1
ATOM 1107 N N . GLU A 1 127 ? 15.892 -17.695 -18.081 1.00 83.81 127 GLU A N 1
ATOM 1108 C CA . GLU A 1 127 ? 15.232 -17.335 -16.817 1.00 83.81 127 GLU A CA 1
ATOM 1109 C C . GLU A 1 127 ? 16.264 -16.873 -15.775 1.00 83.81 127 GLU A C 1
ATOM 1111 O O . GLU A 1 127 ? 16.023 -15.884 -15.081 1.00 83.81 127 GLU A O 1
ATOM 1116 N N . HIS A 1 128 ? 17.440 -17.511 -15.736 1.00 84.44 128 HIS A N 1
ATOM 1117 C CA . HIS A 1 128 ? 18.568 -17.129 -14.878 1.00 84.44 128 HIS A CA 1
ATOM 1118 C C . HIS A 1 128 ? 19.157 -15.774 -15.274 1.00 84.44 128 HIS A C 1
ATOM 1120 O O . HIS A 1 128 ? 19.415 -14.942 -14.406 1.00 84.44 128 HIS A O 1
ATOM 1126 N N . ARG A 1 129 ? 19.290 -15.496 -16.576 1.00 83.06 129 ARG A N 1
ATOM 1127 C CA . ARG A 1 129 ? 19.731 -14.183 -17.079 1.00 83.06 129 ARG A CA 1
ATOM 1128 C C . ARG A 1 129 ? 18.735 -13.073 -16.790 1.00 83.06 129 ARG A C 1
ATOM 1130 O O . ARG A 1 129 ? 19.142 -11.958 -16.466 1.00 83.06 129 ARG A O 1
ATOM 1137 N N . VAL A 1 130 ? 17.436 -13.352 -16.906 1.00 87.50 130 VAL A N 1
ATOM 1138 C CA . VAL A 1 130 ? 16.396 -12.350 -16.664 1.00 87.50 130 VAL A CA 1
ATOM 1139 C C . VAL A 1 130 ? 16.161 -12.172 -15.172 1.00 87.50 130 VAL A C 1
ATOM 1141 O O . VAL A 1 130 ? 15.940 -11.044 -14.758 1.00 87.50 130 VAL A O 1
ATOM 1144 N N . TYR A 1 131 ? 16.258 -13.202 -14.330 1.00 92.44 131 TYR A N 1
ATOM 1145 C CA . TYR A 1 131 ? 16.045 -13.124 -12.877 1.00 92.44 131 TYR A CA 1
ATOM 1146 C C . TYR A 1 131 ? 17.239 -13.642 -12.048 1.00 92.44 131 TYR A C 1
ATOM 1148 O O . TYR A 1 131 ? 17.050 -14.471 -11.163 1.00 92.44 131 TYR A O 1
ATOM 1156 N N . PRO A 1 132 ? 18.451 -13.083 -12.214 1.00 90.56 132 PRO A N 1
ATOM 1157 C CA . PRO A 1 132 ? 19.672 -13.593 -11.574 1.00 90.56 132 PRO A CA 1
ATOM 1158 C C . PRO A 1 132 ? 19.722 -13.369 -10.060 1.00 90.56 132 PRO A C 1
ATOM 1160 O O . PRO A 1 132 ? 20.617 -13.855 -9.379 1.00 90.56 132 PRO A O 1
ATOM 1163 N N . TRP A 1 133 ? 18.782 -12.591 -9.520 1.00 92.62 133 TRP A N 1
ATOM 1164 C CA . TRP A 1 133 ? 18.651 -12.388 -8.082 1.00 92.62 133 TRP A CA 1
ATOM 1165 C C . TRP A 1 133 ? 17.943 -13.551 -7.380 1.00 92.62 133 TRP A C 1
ATOM 1167 O O . TRP A 1 133 ? 18.024 -13.650 -6.155 1.00 92.62 133 TRP A O 1
ATOM 1177 N N . LEU A 1 134 ? 17.257 -14.414 -8.134 1.00 94.12 134 LEU A N 1
ATOM 1178 C CA . LEU A 1 134 ? 16.669 -15.643 -7.621 1.00 94.12 134 LEU A CA 1
ATOM 1179 C C . LEU A 1 134 ? 17.762 -16.692 -7.426 1.00 94.12 134 LEU A C 1
ATOM 1181 O O . LEU A 1 134 ? 18.647 -16.842 -8.261 1.00 94.12 134 LEU A O 1
ATOM 1185 N N . SER A 1 135 ? 17.664 -17.449 -6.340 1.00 94.00 135 SER A N 1
ATOM 1186 C CA . SER A 1 135 ? 18.417 -18.700 -6.174 1.00 94.00 135 SER A CA 1
ATOM 1187 C C . SER A 1 135 ? 17.747 -19.889 -6.870 1.00 94.00 135 SER A C 1
ATOM 1189 O O . SER A 1 135 ? 18.354 -20.948 -6.972 1.00 94.00 135 SER A O 1
ATOM 1191 N N . PHE A 1 136 ? 16.489 -19.719 -7.302 1.00 92.69 136 PHE A N 1
ATOM 1192 C CA . PHE A 1 136 ? 15.623 -20.771 -7.845 1.00 92.69 136 PHE A CA 1
ATOM 1193 C C . PHE A 1 136 ? 15.242 -21.865 -6.835 1.00 92.69 136 PHE A C 1
ATOM 1195 O O . PHE A 1 136 ? 14.758 -22.932 -7.211 1.00 92.69 136 PHE A O 1
ATOM 1202 N N . GLU A 1 137 ? 15.378 -21.573 -5.541 1.00 94.25 137 GLU A N 1
ATOM 1203 C CA . GLU A 1 137 ? 14.850 -22.412 -4.469 1.00 94.25 137 GLU A CA 1
ATOM 1204 C C . GLU A 1 137 ? 13.468 -21.949 -3.993 1.00 94.25 137 GLU A C 1
ATOM 1206 O O . GLU A 1 137 ? 13.117 -20.768 -4.043 1.00 94.25 137 GLU A O 1
ATOM 1211 N N . MET A 1 138 ? 12.676 -22.900 -3.493 1.00 95.62 138 MET A N 1
ATOM 1212 C CA . MET A 1 138 ? 11.355 -22.630 -2.922 1.00 95.62 138 MET A CA 1
ATOM 1213 C C . MET A 1 138 ? 11.465 -22.045 -1.506 1.00 95.62 138 MET A C 1
ATOM 1215 O O . MET A 1 138 ? 12.340 -22.475 -0.753 1.00 95.62 138 MET A O 1
ATOM 1219 N N . PRO A 1 139 ? 10.546 -21.149 -1.093 1.00 96.75 139 PRO A N 1
ATOM 1220 C CA . PRO A 1 139 ? 10.439 -20.733 0.303 1.00 96.75 139 PRO A CA 1
ATOM 1221 C C . PRO A 1 139 ? 10.148 -21.915 1.237 1.00 96.75 139 PRO A C 1
ATOM 1223 O O . PRO A 1 139 ? 9.573 -22.928 0.823 1.00 96.75 139 PRO A O 1
ATOM 1226 N N . ILE A 1 140 ? 10.463 -21.746 2.521 1.00 97.38 140 ILE A N 1
ATOM 1227 C CA . ILE A 1 140 ? 10.076 -22.688 3.578 1.00 97.38 140 ILE A CA 1
ATOM 1228 C C . ILE A 1 140 ? 8.786 -22.185 4.228 1.00 97.38 140 ILE A C 1
ATOM 1230 O O . ILE A 1 140 ? 8.740 -21.060 4.723 1.00 97.38 140 ILE A O 1
ATOM 1234 N N . PHE A 1 141 ? 7.750 -23.021 4.238 1.00 98.06 141 PHE A N 1
ATOM 1235 C CA . PHE A 1 141 ? 6.433 -22.715 4.795 1.00 98.06 141 PHE A CA 1
ATOM 1236 C C . PHE A 1 141 ? 6.265 -23.441 6.131 1.00 98.06 141 PHE A C 1
ATOM 1238 O O . PHE A 1 141 ? 6.068 -24.652 6.146 1.00 98.06 141 PHE A O 1
ATOM 1245 N N . GLU A 1 142 ? 6.326 -22.719 7.244 1.00 97.94 142 GLU A N 1
ATOM 1246 C CA . GLU A 1 142 ? 6.150 -23.262 8.593 1.00 97.94 142 GLU A CA 1
ATOM 1247 C C . GLU A 1 142 ? 4.754 -22.910 9.115 1.00 97.94 142 GLU A C 1
ATOM 1249 O O . GLU A 1 142 ? 4.383 -21.741 9.218 1.00 97.94 142 GLU A O 1
ATOM 1254 N N . ARG A 1 143 ? 3.953 -23.920 9.437 1.00 98.06 143 ARG A N 1
ATOM 1255 C CA . ARG A 1 143 ? 2.631 -23.750 10.043 1.00 98.06 143 ARG A CA 1
ATOM 1256 C C . ARG A 1 143 ? 2.773 -23.368 11.516 1.00 98.06 143 ARG A C 1
ATOM 1258 O O . ARG A 1 143 ? 3.740 -23.754 12.163 1.00 98.06 143 ARG A O 1
ATOM 1265 N N . TRP A 1 144 ? 1.769 -22.708 12.097 1.00 97.56 144 TRP A N 1
ATOM 1266 C CA . TRP A 1 144 ? 1.720 -22.413 13.541 1.00 97.56 144 TRP A CA 1
ATOM 1267 C C . TRP A 1 144 ? 1.908 -23.635 14.464 1.00 97.56 144 TRP A C 1
ATOM 1269 O O . TRP A 1 144 ? 2.241 -23.467 15.633 1.00 97.56 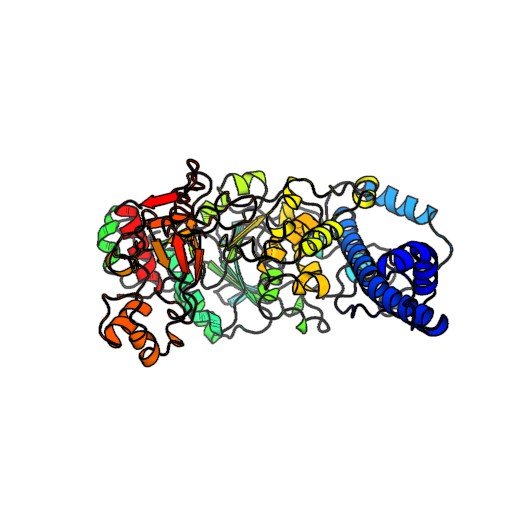144 TRP A O 1
ATOM 1279 N N . THR A 1 145 ? 1.696 -24.854 13.956 1.00 96.94 145 THR A N 1
ATOM 1280 C CA . THR A 1 145 ? 1.937 -26.124 14.659 1.00 96.94 145 THR A CA 1
ATOM 1281 C C . THR A 1 145 ? 3.418 -26.519 14.735 1.00 96.94 145 THR A C 1
ATOM 1283 O O . THR A 1 145 ? 3.752 -27.451 15.461 1.00 96.94 145 THR A O 1
ATOM 1286 N N . GLY A 1 146 ? 4.297 -25.851 13.981 1.00 96.19 146 GLY A N 1
ATOM 1287 C CA . GLY A 1 146 ? 5.705 -26.212 13.790 1.00 96.19 146 GLY A CA 1
ATOM 1288 C C . GLY A 1 146 ? 5.965 -27.145 12.599 1.00 96.19 146 GLY A C 1
ATOM 1289 O O . GLY A 1 146 ? 7.114 -27.490 12.335 1.00 96.19 146 GLY A O 1
ATOM 1290 N N . GLU A 1 147 ? 4.927 -27.558 11.865 1.00 96.88 147 GLU A N 1
ATOM 1291 C CA . GLU A 1 147 ? 5.077 -28.368 10.648 1.00 96.88 147 GLU A CA 1
ATOM 1292 C C . GLU A 1 147 ? 5.633 -27.525 9.493 1.00 96.88 147 GLU A C 1
ATOM 1294 O O . GLU A 1 147 ? 5.068 -26.484 9.157 1.00 96.88 147 GLU A O 1
ATOM 1299 N N . SER A 1 148 ? 6.697 -28.005 8.846 1.00 96.75 148 SER A N 1
ATOM 1300 C CA . SER A 1 148 ? 7.364 -27.305 7.742 1.00 96.75 148 SER A CA 1
ATOM 1301 C C . SER A 1 148 ? 7.144 -27.993 6.397 1.00 96.75 148 SER A C 1
ATOM 1303 O O . SER A 1 148 ? 7.204 -29.217 6.283 1.00 96.75 148 SER A O 1
ATOM 1305 N N . PHE A 1 149 ? 6.943 -27.185 5.359 1.00 96.44 149 PHE A N 1
ATOM 1306 C CA . PHE A 1 149 ? 6.718 -27.613 3.983 1.00 96.44 149 PHE A CA 1
ATOM 1307 C C . PHE A 1 149 ? 7.670 -26.873 3.038 1.00 96.44 149 PHE A C 1
ATOM 1309 O O . PHE A 1 149 ? 7.956 -25.692 3.221 1.00 96.44 149 PHE A O 1
ATOM 1316 N N . TYR A 1 150 ? 8.117 -27.560 1.986 1.00 95.19 150 TYR A N 1
ATOM 1317 C CA . TYR A 1 150 ? 9.034 -27.020 0.965 1.00 95.19 150 TYR A CA 1
ATOM 1318 C C . TYR A 1 150 ? 8.330 -26.703 -0.366 1.00 95.19 150 TYR A C 1
ATOM 1320 O O . TYR A 1 150 ? 8.964 -26.488 -1.397 1.00 95.19 150 TYR A O 1
ATOM 1328 N N . LYS A 1 151 ? 6.992 -26.724 -0.358 1.00 93.31 151 LYS A N 1
ATOM 1329 C CA . LYS A 1 151 ? 6.109 -26.329 -1.461 1.00 93.31 151 LYS A CA 1
ATOM 1330 C C . LYS A 1 151 ? 4.867 -25.641 -0.873 1.00 93.31 151 LYS A C 1
ATOM 1332 O O . LYS A 1 151 ? 4.492 -25.982 0.252 1.00 93.31 151 LYS A O 1
ATOM 1337 N N . PRO A 1 152 ? 4.206 -24.735 -1.620 1.00 95.44 152 PRO A N 1
ATOM 1338 C CA . PRO A 1 152 ? 2.917 -24.160 -1.255 1.00 95.44 152 PRO A CA 1
ATOM 1339 C C . PRO A 1 152 ? 1.925 -25.201 -0.715 1.00 95.44 152 PRO A C 1
ATOM 1341 O O . PRO A 1 152 ? 1.654 -26.191 -1.405 1.00 95.44 152 PRO A O 1
ATOM 1344 N N . PRO A 1 153 ? 1.365 -25.008 0.495 1.00 94.94 153 PRO A N 1
ATOM 1345 C CA . PRO A 1 153 ? 0.385 -25.936 1.038 1.00 94.94 153 PRO A CA 1
ATOM 1346 C C . PRO A 1 153 ? -0.941 -25.821 0.276 1.00 94.94 153 PRO A C 1
ATOM 1348 O O . PRO A 1 153 ? -1.314 -24.746 -0.193 1.00 94.94 153 PRO A O 1
ATOM 1351 N N . ASN A 1 154 ? -1.686 -26.924 0.173 1.00 95.00 154 ASN A N 1
ATOM 1352 C CA . ASN A 1 154 ? -3.031 -26.917 -0.407 1.00 95.00 154 ASN A CA 1
ATOM 1353 C C . ASN A 1 154 ? -4.042 -26.400 0.629 1.00 95.00 154 ASN A C 1
ATOM 1355 O O . ASN A 1 154 ? -4.522 -27.170 1.467 1.00 95.00 154 ASN A O 1
ATOM 1359 N N . MET A 1 155 ? -4.371 -25.109 0.552 1.00 94.38 155 MET A N 1
ATOM 1360 C CA . MET A 1 155 ? -5.224 -24.420 1.527 1.00 94.38 155 MET A CA 1
ATOM 1361 C C . MET A 1 155 ? -6.639 -24.984 1.562 1.00 94.38 155 MET A C 1
ATOM 1363 O O . MET A 1 155 ? -7.188 -25.202 2.637 1.00 94.38 155 MET A O 1
ATOM 1367 N N . ARG A 1 156 ? -7.203 -25.327 0.400 1.00 94.81 156 ARG A N 1
ATOM 1368 C CA . ARG A 1 156 ? -8.528 -25.953 0.299 1.00 94.81 156 ARG A CA 1
ATOM 1369 C C . ARG A 1 156 ? -8.622 -27.252 1.095 1.00 94.81 156 ARG A C 1
ATOM 1371 O O . ARG A 1 156 ? -9.589 -27.463 1.823 1.00 94.81 156 ARG A O 1
ATOM 1378 N N . LYS A 1 157 ? -7.626 -28.133 0.955 1.00 94.50 157 LYS A N 1
ATOM 1379 C CA . LYS A 1 157 ? -7.589 -29.411 1.681 1.00 94.50 157 LYS A CA 1
ATOM 1380 C C . LYS A 1 157 ? -7.321 -29.197 3.170 1.00 94.50 157 LYS A C 1
ATOM 1382 O O . LYS A 1 157 ? -7.956 -29.848 3.991 1.00 94.50 157 LYS A O 1
ATOM 1387 N N . LEU A 1 158 ? -6.390 -28.304 3.503 1.00 93.88 158 LEU A N 1
ATOM 1388 C CA . LEU A 1 158 ? -5.948 -28.072 4.876 1.00 93.88 158 LEU A CA 1
ATOM 1389 C C . LEU A 1 158 ? -7.029 -27.405 5.735 1.00 93.88 158 LEU A C 1
ATOM 1391 O O . LEU A 1 158 ? -7.219 -27.792 6.884 1.00 93.88 158 LEU A O 1
ATOM 1395 N N . LEU A 1 159 ? -7.759 -26.448 5.163 1.00 93.19 159 LEU A N 1
ATOM 1396 C CA . LEU A 1 159 ? -8.840 -25.723 5.833 1.00 93.19 159 LEU A CA 1
ATOM 1397 C C . LEU A 1 159 ? -10.199 -26.426 5.725 1.00 93.19 159 LEU A C 1
ATOM 1399 O O . LEU A 1 159 ? -11.151 -26.009 6.379 1.00 93.19 159 LEU A O 1
ATOM 1403 N N . ASN A 1 160 ? -10.308 -27.471 4.894 1.00 94.38 160 ASN A N 1
ATOM 1404 C CA . ASN A 1 160 ? -11.581 -28.084 4.503 1.00 94.38 160 ASN A CA 1
ATOM 1405 C C . ASN A 1 160 ? -12.606 -27.048 3.983 1.00 94.38 160 ASN A C 1
ATOM 1407 O O . ASN A 1 160 ? -13.810 -27.160 4.216 1.00 94.38 160 ASN A O 1
ATOM 1411 N N . ASP A 1 161 ? -12.119 -26.032 3.269 1.00 92.88 161 ASP A N 1
ATOM 1412 C CA . ASP A 1 161 ? -12.927 -24.936 2.741 1.00 92.88 161 ASP A CA 1
ATOM 1413 C C . ASP A 1 161 ? -13.018 -25.035 1.217 1.00 92.88 161 ASP A C 1
ATOM 1415 O O . ASP A 1 161 ? -12.039 -24.847 0.495 1.00 92.88 161 ASP A O 1
ATOM 1419 N N . LYS A 1 162 ? -14.218 -25.331 0.711 1.00 92.81 162 LYS A N 1
ATOM 1420 C CA . LYS A 1 162 ? -14.472 -25.487 -0.728 1.00 92.81 162 LYS A CA 1
ATOM 1421 C C . LYS A 1 162 ? -14.399 -24.167 -1.503 1.00 92.81 162 LYS A C 1
ATOM 1423 O O . LYS A 1 162 ? -14.249 -24.236 -2.723 1.00 92.81 162 LYS A O 1
ATOM 1428 N N . ASN A 1 163 ? -14.485 -23.021 -0.824 1.00 91.62 163 ASN A N 1
ATOM 1429 C CA . ASN A 1 163 ? -14.411 -21.692 -1.436 1.00 91.62 163 ASN A CA 1
ATOM 1430 C C . ASN A 1 163 ? -12.971 -21.270 -1.746 1.00 91.62 163 ASN A C 1
ATOM 1432 O O . ASN A 1 163 ? -12.753 -20.371 -2.556 1.00 91.62 163 ASN A O 1
ATOM 1436 N N . GLN A 1 164 ? -11.984 -21.944 -1.154 1.00 95.19 164 GLN A N 1
ATOM 1437 C CA . GLN A 1 164 ? -10.577 -21.744 -1.476 1.00 95.19 164 GLN A CA 1
ATOM 1438 C C . GLN A 1 164 ? -10.284 -22.203 -2.919 1.00 95.19 164 GLN A C 1
ATOM 1440 O O . GLN A 1 164 ? -10.588 -23.358 -3.268 1.00 95.19 164 GLN A O 1
ATOM 1445 N N . PRO A 1 165 ? -9.664 -21.350 -3.760 1.00 93.62 165 PRO A N 1
ATOM 1446 C CA . PRO A 1 165 ? -9.183 -21.751 -5.077 1.00 93.62 165 PRO A CA 1
ATOM 1447 C C . PRO A 1 165 ? -8.302 -23.010 -4.997 1.00 93.62 165 PRO A C 1
ATOM 1449 O O . PRO A 1 165 ? -7.358 -23.044 -4.201 1.00 93.62 165 PRO A O 1
ATOM 1452 N N . PRO A 1 166 ? -8.595 -24.071 -5.773 1.00 90.94 166 PRO A N 1
ATOM 1453 C CA . PRO A 1 166 ? -7.793 -25.286 -5.749 1.00 90.94 166 PRO A CA 1
ATOM 1454 C C . PRO A 1 166 ? -6.428 -25.060 -6.422 1.00 90.94 166 PRO A C 1
ATOM 1456 O O . PRO A 1 166 ? -6.300 -24.175 -7.270 1.00 90.94 166 PRO A O 1
ATOM 1459 N N . PRO A 1 167 ? -5.416 -25.893 -6.120 1.00 87.75 167 PRO A N 1
ATOM 1460 C CA . PRO A 1 167 ? -4.178 -25.907 -6.891 1.00 87.75 167 PRO A CA 1
ATOM 1461 C C . PRO A 1 167 ? -4.441 -26.190 -8.368 1.00 87.75 167 PRO A C 1
ATOM 1463 O O . PRO A 1 167 ? -5.317 -26.988 -8.719 1.00 87.75 167 PRO A O 1
ATOM 1466 N N . LYS A 1 168 ? -3.649 -25.573 -9.243 1.00 85.81 168 LYS A N 1
ATOM 1467 C CA . LYS A 1 168 ? -3.756 -25.793 -10.685 1.00 85.81 168 LYS A CA 1
ATOM 1468 C C . LYS A 1 168 ? -3.183 -27.158 -11.051 1.00 85.81 168 LYS A C 1
ATOM 1470 O O . LYS A 1 168 ? -2.044 -27.474 -10.720 1.00 85.81 168 LYS A O 1
ATOM 1475 N N . SER A 1 169 ? -3.952 -27.952 -11.792 1.00 71.62 169 SER A N 1
ATOM 1476 C CA . SER A 1 169 ? -3.450 -29.177 -12.420 1.00 71.62 169 SER A CA 1
ATOM 1477 C C . SER A 1 169 ? -2.752 -28.805 -13.728 1.00 71.62 169 SER A C 1
ATOM 1479 O O . SER A 1 169 ? -3.395 -28.639 -14.762 1.00 71.62 169 SER A O 1
ATOM 1481 N N . LYS A 1 170 ? -1.437 -28.584 -13.670 1.00 74.19 170 LYS A N 1
ATOM 1482 C CA . LYS A 1 170 ? -0.589 -28.368 -14.849 1.00 74.19 170 LYS A CA 1
ATOM 1483 C C . LYS A 1 170 ? 0.636 -29.269 -14.770 1.00 74.19 170 LYS A C 1
ATOM 1485 O O . LYS A 1 170 ? 1.129 -29.539 -13.678 1.00 74.19 170 LYS A O 1
ATOM 1490 N N . SER A 1 171 ? 1.108 -29.726 -15.929 1.00 72.38 171 SER A N 1
ATOM 1491 C CA . SER A 1 171 ? 2.364 -30.465 -16.031 1.00 72.38 171 SER A CA 1
ATOM 1492 C C . SER A 1 171 ? 3.521 -29.611 -15.519 1.00 72.38 171 SER A C 1
ATOM 1494 O O . SER A 1 171 ? 3.542 -28.393 -15.726 1.00 72.38 171 SER A O 1
ATOM 1496 N N . GLU A 1 172 ? 4.480 -30.261 -14.869 1.00 74.12 172 GLU A N 1
ATOM 1497 C CA . GLU A 1 172 ? 5.702 -29.618 -14.405 1.00 74.12 172 GLU A CA 1
ATOM 1498 C C . GLU A 1 172 ? 6.429 -28.971 -15.593 1.00 74.12 172 GLU A C 1
ATOM 1500 O O . GLU A 1 172 ? 6.580 -29.561 -16.664 1.00 74.12 172 GLU A O 1
ATOM 1505 N N . SER A 1 173 ? 6.786 -27.702 -15.427 1.00 78.94 173 SER A N 1
ATOM 1506 C CA . SER A 1 173 ? 7.497 -26.894 -16.413 1.00 78.94 173 SER A CA 1
ATOM 1507 C C . SER A 1 173 ? 8.988 -26.885 -16.072 1.00 78.94 173 SER A C 1
ATOM 1509 O O . SER A 1 173 ? 9.363 -27.048 -14.917 1.00 78.94 173 SER A O 1
ATOM 1511 N N . LYS A 1 174 ? 9.862 -26.639 -17.055 1.00 80.00 174 LYS A N 1
ATOM 1512 C CA . LYS A 1 174 ? 11.292 -26.403 -16.780 1.00 80.00 174 LYS A CA 1
ATOM 1513 C C . LYS A 1 174 ? 11.551 -25.056 -16.078 1.00 80.00 174 LYS A C 1
ATOM 1515 O O . LYS A 1 174 ? 12.534 -24.932 -15.366 1.00 80.00 174 LYS A O 1
ATOM 1520 N N . SER A 1 175 ? 10.672 -24.061 -16.256 1.00 86.69 175 SER A N 1
ATOM 1521 C CA . SER A 1 175 ? 10.771 -22.754 -15.576 1.00 86.69 175 SER A CA 1
ATOM 1522 C C . SER A 1 175 ? 10.343 -22.834 -14.111 1.00 86.69 175 SER A C 1
ATOM 1524 O O . SER A 1 175 ? 9.223 -23.270 -13.806 1.00 86.69 175 SER A O 1
ATOM 1526 N N . PHE A 1 176 ? 11.203 -22.326 -13.228 1.00 91.69 176 PHE A N 1
ATOM 1527 C CA . PHE A 1 176 ? 10.942 -22.214 -11.794 1.00 91.69 176 PHE A CA 1
ATOM 1528 C C . PHE A 1 176 ? 9.765 -21.283 -11.516 1.00 91.69 176 PHE A C 1
ATOM 1530 O O . PHE A 1 176 ? 8.849 -21.655 -10.786 1.00 91.69 176 PHE A O 1
ATOM 1537 N N . LEU A 1 177 ? 9.741 -20.093 -12.126 1.00 92.81 177 LEU A N 1
ATOM 1538 C CA . LEU A 1 177 ? 8.694 -19.105 -11.879 1.00 92.81 177 LEU A CA 1
ATOM 1539 C C . LEU A 1 177 ? 7.322 -19.622 -12.319 1.00 92.81 177 LEU A C 1
ATOM 1541 O O . LEU A 1 177 ? 6.326 -19.393 -11.630 1.00 92.81 177 LEU A O 1
ATOM 1545 N N . LYS A 1 178 ? 7.260 -20.374 -13.426 1.00 90.38 178 LYS A N 1
ATOM 1546 C CA . LYS A 1 178 ? 6.026 -21.028 -13.876 1.00 90.38 178 LYS A CA 1
ATOM 1547 C C . LYS A 1 178 ? 5.576 -22.117 -12.900 1.00 90.38 178 LYS A C 1
ATOM 1549 O O . LYS A 1 178 ? 4.388 -22.181 -12.581 1.00 90.38 178 LYS A O 1
ATOM 1554 N N . ASN A 1 179 ? 6.498 -22.936 -12.394 1.00 91.31 179 ASN A N 1
ATOM 1555 C CA . ASN A 1 179 ? 6.189 -23.949 -11.380 1.00 91.31 179 ASN A CA 1
ATOM 1556 C C . ASN A 1 179 ? 5.696 -23.314 -10.079 1.00 91.31 179 ASN A C 1
ATOM 1558 O O . ASN A 1 179 ? 4.653 -23.709 -9.559 1.00 91.31 179 ASN A O 1
ATOM 1562 N N . PHE A 1 180 ? 6.392 -22.284 -9.598 1.00 94.00 180 PHE A N 1
ATOM 1563 C CA . PHE A 1 180 ? 6.016 -21.543 -8.404 1.00 94.00 180 PHE A CA 1
ATOM 1564 C C . PHE A 1 180 ? 4.616 -20.931 -8.552 1.00 94.00 180 PHE A C 1
ATOM 1566 O O . PHE A 1 180 ? 3.735 -21.227 -7.740 1.00 94.00 180 PHE A O 1
ATOM 1573 N N . LYS A 1 181 ? 4.360 -20.187 -9.641 1.00 93.12 181 LYS A N 1
ATOM 1574 C CA . LYS A 1 181 ? 3.033 -19.631 -9.961 1.00 93.12 181 LYS A CA 1
ATOM 1575 C C . LYS A 1 181 ? 1.953 -20.714 -9.969 1.00 93.12 181 LYS A C 1
ATOM 1577 O O . LYS A 1 181 ? 0.906 -20.533 -9.362 1.00 93.12 181 LYS A O 1
ATOM 1582 N N . ASN A 1 182 ? 2.194 -21.841 -10.640 1.00 91.62 182 ASN A N 1
ATOM 1583 C CA . ASN A 1 182 ? 1.202 -22.913 -10.768 1.00 91.62 182 ASN A CA 1
ATOM 1584 C C . ASN A 1 182 ? 0.942 -23.670 -9.457 1.00 91.62 182 ASN A C 1
ATOM 1586 O O . ASN A 1 182 ? -0.130 -24.249 -9.298 1.00 91.62 182 ASN A O 1
ATOM 1590 N N . SER A 1 183 ? 1.904 -23.669 -8.532 1.00 93.19 183 SER A N 1
ATOM 1591 C CA . SER A 1 183 ? 1.749 -24.277 -7.207 1.00 93.19 183 SER A CA 1
ATOM 1592 C C . SER A 1 183 ? 0.997 -23.388 -6.206 1.00 93.19 183 SER A C 1
ATOM 1594 O O . SER A 1 183 ? 0.437 -23.900 -5.232 1.00 93.19 183 SER A O 1
ATOM 1596 N N . CYS A 1 184 ? 0.944 -22.073 -6.449 1.00 95.75 184 CYS A N 1
ATOM 1597 C CA . CYS A 1 184 ? 0.156 -21.149 -5.638 1.00 95.75 184 CYS A CA 1
ATOM 1598 C C . CYS A 1 184 ? -1.346 -21.475 -5.746 1.00 95.75 184 CYS A C 1
ATOM 1600 O O . CYS A 1 184 ? -1.829 -21.887 -6.802 1.00 95.75 184 CYS A O 1
ATOM 1602 N N . ASN A 1 185 ? -2.068 -21.360 -4.630 1.00 96.88 185 ASN A N 1
ATOM 1603 C CA . ASN A 1 185 ? -3.487 -21.705 -4.515 1.00 96.88 185 ASN A CA 1
ATOM 1604 C C . ASN A 1 185 ? -4.134 -20.993 -3.322 1.00 96.88 185 ASN A C 1
ATOM 1606 O O . ASN A 1 185 ? -3.440 -20.520 -2.428 1.00 96.88 185 ASN A O 1
ATOM 1610 N N . GLY A 1 186 ? -5.461 -20.974 -3.262 1.00 97.19 186 GLY A N 1
ATOM 1611 C CA . GLY A 1 186 ? -6.180 -20.376 -2.143 1.00 97.19 186 GLY A CA 1
ATOM 1612 C C . GLY A 1 186 ? -6.208 -18.841 -2.139 1.00 97.19 186 GLY A C 1
ATOM 1613 O O . GLY A 1 186 ? -5.573 -18.169 -2.959 1.00 97.19 186 GLY A O 1
ATOM 1614 N N . LYS A 1 187 ? -6.962 -18.326 -1.167 1.00 97.81 187 LYS A N 1
ATOM 1615 C CA . LYS A 1 187 ? -7.125 -16.932 -0.762 1.00 97.81 187 LYS A CA 1
ATOM 1616 C C . LYS A 1 187 ? -6.549 -16.734 0.633 1.00 97.81 187 LYS A C 1
ATOM 1618 O O . LYS A 1 187 ? -6.780 -17.577 1.503 1.00 97.81 187 LYS A O 1
ATOM 1623 N N . GLY A 1 188 ? -5.861 -15.623 0.875 1.00 98.38 188 GLY A N 1
ATOM 1624 C CA . GLY A 1 188 ? -5.322 -15.347 2.205 1.00 98.38 188 GLY A CA 1
ATOM 1625 C C . GLY A 1 188 ? -4.824 -13.928 2.439 1.00 98.38 188 GLY A C 1
ATOM 1626 O O . GLY A 1 188 ? -4.820 -13.085 1.542 1.00 98.38 188 GLY A O 1
ATOM 1627 N N . ILE A 1 189 ? -4.401 -13.675 3.673 1.00 98.88 189 ILE A N 1
ATOM 1628 C CA . ILE A 1 189 ? -3.802 -12.411 4.107 1.00 98.88 189 ILE A CA 1
ATOM 1629 C C . ILE A 1 189 ? -2.286 -12.581 4.143 1.00 98.88 189 ILE A C 1
ATOM 1631 O O . ILE A 1 189 ? -1.777 -13.594 4.620 1.00 98.88 189 ILE A O 1
ATOM 1635 N N . VAL A 1 190 ? -1.557 -11.591 3.644 1.00 98.69 190 VAL A N 1
ATOM 1636 C CA . VAL A 1 190 ? -0.097 -11.594 3.545 1.00 98.69 190 VAL A CA 1
ATOM 1637 C C . VAL A 1 190 ? 0.447 -10.402 4.317 1.00 98.69 190 VAL A C 1
ATOM 1639 O O . VAL A 1 190 ? -0.012 -9.278 4.131 1.00 98.69 190 VAL A O 1
ATOM 1642 N N . LEU A 1 191 ? 1.452 -10.643 5.154 1.00 96.88 191 LEU A N 1
ATOM 1643 C CA . LEU A 1 191 ? 2.185 -9.612 5.879 1.00 96.88 191 LEU A CA 1
ATOM 1644 C C . LEU A 1 191 ? 3.683 -9.784 5.686 1.00 96.88 191 LEU A C 1
ATOM 1646 O O . LEU A 1 191 ? 4.182 -10.898 5.554 1.00 96.88 191 LEU A O 1
ATOM 1650 N N . SER A 1 192 ? 4.405 -8.673 5.758 1.00 94.88 192 SER A N 1
ATOM 1651 C CA . SER A 1 192 ? 5.856 -8.664 5.903 1.00 94.88 192 SER A CA 1
ATOM 1652 C C . SER A 1 192 ? 6.204 -7.924 7.185 1.00 94.88 192 SER A C 1
ATOM 1654 O O . SER A 1 192 ? 5.987 -6.716 7.277 1.00 94.88 192 SER A O 1
ATOM 1656 N N . ILE A 1 193 ? 6.773 -8.624 8.164 1.00 94.12 193 ILE A N 1
ATOM 1657 C CA . ILE A 1 193 ? 7.106 -8.037 9.466 1.00 94.12 193 ILE A CA 1
ATOM 1658 C C . ILE A 1 193 ? 8.566 -8.285 9.844 1.00 94.12 193 ILE A C 1
ATOM 1660 O O . ILE A 1 193 ? 9.239 -9.143 9.282 1.00 94.12 193 ILE A O 1
ATOM 1664 N N . ALA A 1 194 ? 9.027 -7.523 10.829 1.00 92.62 194 ALA A N 1
ATOM 1665 C CA . ALA A 1 194 ? 10.238 -7.791 11.589 1.00 92.62 194 ALA A CA 1
ATOM 1666 C C . ALA A 1 194 ? 9.857 -7.849 13.075 1.00 92.62 194 ALA A C 1
ATOM 1668 O O . ALA A 1 194 ? 8.765 -7.400 13.435 1.00 92.62 194 ALA A O 1
ATOM 1669 N N . ASP A 1 195 ? 10.757 -8.315 13.941 1.00 94.50 195 ASP A N 1
ATOM 1670 C CA . ASP A 1 195 ? 10.517 -8.408 15.392 1.00 94.50 195 ASP A CA 1
ATOM 1671 C C . ASP A 1 195 ? 9.939 -7.118 16.009 1.00 94.50 195 ASP A C 1
ATOM 1673 O O . ASP A 1 195 ? 9.035 -7.174 16.838 1.00 94.50 195 ASP A O 1
ATOM 1677 N N . LYS A 1 196 ? 10.374 -5.937 15.547 1.00 92.88 196 LYS A N 1
ATOM 1678 C CA . LYS A 1 196 ? 9.867 -4.635 16.026 1.00 92.88 196 LYS A CA 1
ATOM 1679 C C . LYS A 1 196 ? 8.382 -4.363 15.732 1.00 92.88 196 LYS A C 1
ATOM 1681 O O . LYS A 1 196 ? 7.823 -3.427 16.286 1.00 92.88 196 LYS A O 1
ATOM 1686 N N . HIS A 1 197 ? 7.751 -5.126 14.840 1.00 94.56 197 HIS A N 1
ATOM 1687 C CA . HIS A 1 197 ? 6.335 -4.973 14.483 1.00 94.56 197 HIS A CA 1
ATOM 1688 C C . HIS A 1 197 ? 5.425 -5.967 15.227 1.00 94.56 197 HIS A C 1
ATOM 1690 O O . HIS A 1 197 ? 4.226 -6.020 14.940 1.00 94.56 197 HIS A O 1
ATOM 1696 N N . VAL A 1 198 ? 5.969 -6.783 16.141 1.00 96.50 198 VAL A N 1
ATOM 1697 C CA . VAL A 1 198 ? 5.222 -7.867 16.800 1.00 96.50 198 VAL A CA 1
ATOM 1698 C C . VAL A 1 198 ? 3.970 -7.364 17.515 1.00 96.50 198 VAL A C 1
ATOM 1700 O O . VAL A 1 198 ? 2.905 -7.938 17.315 1.00 96.50 198 VAL A O 1
ATOM 1703 N N . ASP A 1 199 ? 4.056 -6.260 18.258 1.00 95.12 199 ASP A N 1
ATOM 1704 C CA . ASP A 1 199 ? 2.929 -5.763 19.057 1.00 95.12 199 ASP A CA 1
ATOM 1705 C C . ASP A 1 199 ? 1.788 -5.242 18.166 1.00 95.12 199 ASP A C 1
ATOM 1707 O O . ASP A 1 199 ? 0.622 -5.557 18.394 1.00 95.12 199 ASP A O 1
ATOM 1711 N N . HIS A 1 200 ? 2.110 -4.537 17.075 1.00 95.62 200 HIS A N 1
ATOM 1712 C CA . HIS A 1 200 ? 1.109 -4.146 16.075 1.00 95.62 200 HIS A CA 1
ATOM 1713 C C . HIS A 1 200 ? 0.447 -5.365 15.422 1.00 95.62 200 HIS A C 1
ATOM 1715 O O . HIS A 1 200 ? -0.768 -5.396 15.252 1.00 95.62 200 HIS A O 1
ATOM 1721 N N . THR A 1 201 ? 1.233 -6.400 15.120 1.00 97.56 201 THR A N 1
ATOM 1722 C CA . THR A 1 201 ? 0.722 -7.623 14.489 1.00 97.56 201 THR A CA 1
ATOM 1723 C C . THR A 1 201 ? -0.166 -8.430 15.445 1.00 97.56 201 THR A C 1
ATOM 1725 O O . THR A 1 201 ? -1.158 -9.009 15.008 1.00 97.56 201 THR A O 1
ATOM 1728 N N . VAL A 1 202 ? 0.134 -8.442 16.749 1.00 98.12 202 VAL A N 1
ATOM 1729 C CA . VAL A 1 202 ? -0.741 -9.024 17.784 1.00 98.12 202 VAL A CA 1
ATOM 1730 C C . VAL A 1 202 ? -2.095 -8.312 17.803 1.00 98.12 202 VAL A C 1
ATOM 1732 O O . VAL A 1 202 ? -3.131 -8.970 17.704 1.00 98.12 202 VAL A O 1
ATOM 1735 N N . ASN A 1 203 ? -2.094 -6.977 17.840 1.00 97.44 203 ASN A N 1
ATOM 1736 C CA . ASN A 1 203 ? -3.324 -6.177 17.835 1.00 97.44 203 ASN A CA 1
ATOM 1737 C C . ASN A 1 203 ? -4.156 -6.424 16.570 1.00 97.44 203 ASN A C 1
ATOM 1739 O O . ASN A 1 203 ? -5.375 -6.592 16.635 1.00 97.44 203 ASN A O 1
ATOM 1743 N N . LEU A 1 204 ? -3.486 -6.522 15.421 1.00 98.38 204 LEU A N 1
ATOM 1744 C CA . LEU A 1 204 ? -4.113 -6.878 14.156 1.00 98.38 204 LEU A CA 1
ATOM 1745 C C . LEU A 1 204 ? -4.737 -8.274 14.183 1.00 98.38 204 LEU A C 1
ATOM 1747 O O . LEU A 1 204 ? -5.866 -8.438 13.731 1.00 98.38 204 LEU A O 1
ATOM 1751 N N . ILE A 1 205 ? -4.050 -9.279 14.728 1.00 98.56 205 ILE A N 1
ATOM 1752 C CA . ILE A 1 205 ? -4.606 -10.630 14.861 1.00 98.56 205 ILE A CA 1
ATOM 1753 C C . ILE A 1 205 ? -5.876 -10.601 15.720 1.00 98.56 205 ILE A C 1
ATOM 1755 O O . ILE A 1 205 ? -6.875 -11.202 15.329 1.00 98.56 205 ILE A O 1
ATOM 1759 N N . HIS A 1 206 ? -5.883 -9.880 16.843 1.00 97.81 206 HIS A N 1
ATOM 1760 C CA . HIS A 1 206 ? -7.082 -9.738 17.675 1.00 97.81 206 HIS A CA 1
ATOM 1761 C C . HIS A 1 206 ? -8.238 -9.073 16.919 1.00 97.81 206 HIS A C 1
ATOM 1763 O O . HIS A 1 206 ? -9.363 -9.577 16.951 1.00 97.81 206 HIS A O 1
ATOM 1769 N N . LEU A 1 207 ? -7.960 -8.005 16.168 1.00 98.12 207 LEU A N 1
ATOM 1770 C CA . LEU A 1 207 ? -8.956 -7.361 15.315 1.00 98.12 207 LEU A CA 1
ATOM 1771 C C . LEU A 1 207 ? -9.494 -8.311 14.236 1.00 98.12 207 LEU A C 1
ATOM 1773 O O . LEU A 1 207 ? -10.702 -8.398 14.049 1.00 98.12 207 LEU A O 1
ATOM 1777 N N . LEU A 1 208 ? -8.632 -9.065 13.549 1.00 98.31 208 LEU A N 1
ATOM 1778 C CA . LEU A 1 208 ? -9.054 -10.031 12.529 1.00 98.31 208 LEU A CA 1
ATOM 1779 C C . LEU A 1 208 ? -9.981 -11.105 13.113 1.00 98.31 208 LEU A C 1
ATOM 1781 O O . LEU A 1 208 ? -10.939 -11.514 12.455 1.00 98.31 208 LEU A O 1
ATOM 1785 N N . ARG A 1 209 ? -9.758 -11.520 14.365 1.00 97.12 209 ARG A N 1
ATOM 1786 C CA . ARG A 1 209 ? -10.675 -12.419 15.084 1.00 97.12 209 ARG A CA 1
ATOM 1787 C C . ARG A 1 209 ? -12.025 -11.750 15.341 1.00 97.12 209 ARG A C 1
ATOM 1789 O O . ARG A 1 209 ? -13.044 -12.363 15.043 1.00 97.12 209 ARG A O 1
ATOM 1796 N N . ALA A 1 210 ? -12.038 -10.498 15.801 1.00 96.50 210 ALA A N 1
ATOM 1797 C CA . ALA A 1 210 ? -13.263 -9.709 15.999 1.00 96.50 210 ALA A CA 1
ATOM 1798 C C . ALA A 1 210 ? -14.026 -9.417 14.690 1.00 96.50 210 ALA A C 1
ATOM 1800 O O . ALA A 1 210 ? -15.248 -9.285 14.688 1.00 96.50 210 ALA A O 1
ATOM 1801 N N . LEU A 1 211 ? -13.321 -9.374 13.558 1.00 96.81 211 LEU A N 1
ATOM 1802 C CA . LEU A 1 211 ? -13.897 -9.277 12.213 1.00 96.81 211 LEU A CA 1
ATOM 1803 C C . LEU A 1 211 ? -14.393 -10.629 11.669 1.00 96.81 211 LEU A C 1
ATOM 1805 O O . LEU A 1 211 ? -14.833 -10.697 10.520 1.00 96.81 211 LEU A O 1
ATOM 1809 N N . ASN A 1 212 ? -14.322 -11.708 12.460 1.00 95.62 212 ASN A N 1
ATOM 1810 C CA . ASN A 1 212 ? -14.644 -13.080 12.054 1.00 95.62 212 ASN A CA 1
ATOM 1811 C C . ASN A 1 212 ? -13.838 -13.529 10.814 1.00 95.62 212 ASN A C 1
ATOM 1813 O O . ASN A 1 212 ? -14.372 -14.154 9.892 1.00 95.62 212 ASN A O 1
ATOM 1817 N N . ASN A 1 213 ? -12.545 -13.189 10.761 1.00 97.06 213 ASN A N 1
ATOM 1818 C CA . ASN A 1 213 ? -11.661 -13.624 9.684 1.00 97.06 213 ASN A CA 1
ATOM 1819 C C . ASN A 1 213 ? -11.471 -15.147 9.711 1.00 97.06 213 ASN A C 1
ATOM 1821 O O . ASN A 1 213 ? -11.123 -15.731 10.741 1.00 97.06 213 ASN A O 1
ATOM 1825 N N . ARG A 1 214 ? -11.639 -15.769 8.543 1.00 95.19 214 ARG A N 1
ATOM 1826 C CA . ARG A 1 214 ? -11.403 -17.205 8.312 1.00 95.19 214 ARG A CA 1
ATOM 1827 C C . ARG A 1 214 ? -10.304 -17.468 7.293 1.00 95.19 214 ARG A C 1
ATOM 1829 O O . ARG A 1 214 ? -9.955 -18.622 7.059 1.00 95.19 214 ARG A O 1
ATOM 1836 N N . LEU A 1 215 ? -9.761 -16.412 6.693 1.00 97.88 215 LEU A N 1
ATOM 1837 C CA . LEU A 1 215 ? -8.667 -16.534 5.752 1.00 97.88 215 LEU A CA 1
ATOM 1838 C C . LEU A 1 215 ? -7.363 -16.865 6.488 1.00 97.88 215 LEU A C 1
ATOM 1840 O O . LEU A 1 215 ? -7.093 -16.274 7.539 1.00 97.88 215 LEU A O 1
ATOM 1844 N N . PRO A 1 216 ? -6.536 -17.770 5.940 1.00 98.38 216 PRO A N 1
ATOM 1845 C CA . PRO A 1 216 ? -5.204 -18.028 6.465 1.00 98.38 216 PRO A CA 1
ATOM 1846 C C . PRO A 1 216 ? -4.320 -16.782 6.338 1.00 98.38 216 PRO A C 1
ATOM 1848 O O . PRO A 1 216 ? -4.448 -16.000 5.393 1.00 98.38 216 PRO A O 1
ATOM 1851 N N . ILE A 1 217 ? -3.397 -16.625 7.283 1.00 98.81 217 ILE A N 1
ATOM 1852 C CA . ILE A 1 217 ? -2.480 -15.489 7.368 1.00 98.81 217 ILE A CA 1
ATOM 1853 C C . ILE A 1 217 ? -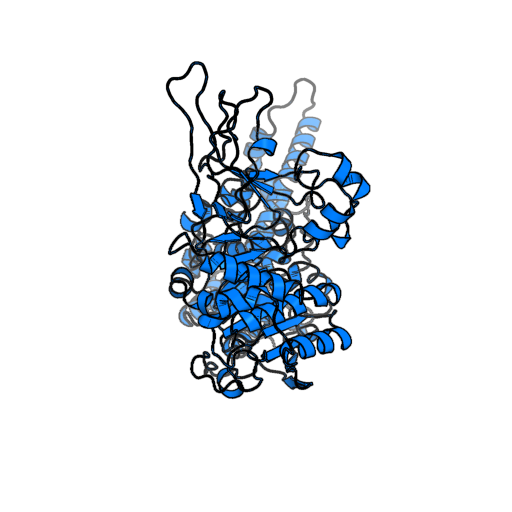1.054 -15.999 7.164 1.00 98.81 217 ILE A C 1
ATOM 1855 O O . ILE A 1 217 ? -0.591 -16.877 7.892 1.00 98.81 217 ILE A O 1
ATOM 1859 N N . GLN A 1 218 ? -0.348 -15.435 6.188 1.00 98.69 218 GLN A N 1
ATOM 1860 C CA . GLN A 1 218 ? 1.056 -15.718 5.908 1.00 98.69 218 GLN A CA 1
ATOM 1861 C C . GLN A 1 218 ? 1.930 -14.524 6.269 1.00 98.69 218 GLN A C 1
ATOM 1863 O O . GLN A 1 218 ? 1.762 -13.429 5.738 1.00 98.69 218 GLN A O 1
ATOM 1868 N N . ILE A 1 219 ? 2.893 -14.762 7.151 1.00 98.31 219 ILE A N 1
ATOM 1869 C CA . ILE A 1 219 ? 3.893 -13.795 7.584 1.00 98.31 219 ILE A CA 1
ATOM 1870 C C . ILE A 1 219 ? 5.203 -14.134 6.880 1.00 98.31 219 ILE A C 1
ATOM 1872 O O . ILE A 1 219 ? 5.835 -15.149 7.171 1.00 98.31 219 ILE A O 1
ATOM 1876 N N . ILE A 1 220 ? 5.588 -13.291 5.929 1.00 96.69 220 ILE A N 1
ATOM 1877 C CA . ILE A 1 220 ? 6.759 -13.474 5.080 1.00 96.69 220 ILE A CA 1
ATOM 1878 C C . ILE A 1 220 ? 7.933 -12.734 5.715 1.00 96.69 220 ILE A C 1
ATOM 1880 O O . ILE A 1 220 ? 7.825 -11.565 6.088 1.00 96.69 220 ILE A O 1
ATOM 1884 N N . TYR A 1 221 ? 9.069 -13.413 5.808 1.00 93.69 221 TYR A N 1
ATOM 1885 C CA . TYR A 1 221 ? 10.311 -12.855 6.322 1.00 93.69 221 TYR A CA 1
ATOM 1886 C C . TYR A 1 221 ? 11.510 -13.547 5.672 1.00 93.69 221 TYR A C 1
ATOM 1888 O O . TYR A 1 221 ? 11.398 -14.658 5.163 1.00 93.69 221 TYR A O 1
ATOM 1896 N N . HIS A 1 222 ? 12.675 -12.903 5.694 1.00 85.44 222 HIS A N 1
ATOM 1897 C CA . HIS A 1 222 ? 13.913 -13.521 5.204 1.00 85.44 222 HIS A CA 1
ATOM 1898 C C . HIS A 1 222 ? 15.062 -13.493 6.221 1.00 85.44 222 HIS A C 1
ATOM 1900 O O . HIS A 1 222 ? 15.959 -14.312 6.108 1.00 85.44 222 HIS A O 1
ATOM 1906 N N . ASN A 1 223 ? 15.027 -12.617 7.234 1.00 76.44 223 ASN A N 1
ATOM 1907 C CA . ASN A 1 223 ? 16.033 -12.587 8.309 1.00 76.44 223 ASN A CA 1
ATOM 1908 C C . ASN A 1 223 ? 15.391 -12.481 9.710 1.00 76.44 223 ASN A C 1
ATOM 1910 O O . ASN A 1 223 ? 15.721 -13.263 10.596 1.00 76.44 223 ASN A O 1
ATOM 1914 N N . ASP A 1 224 ? 14.445 -11.551 9.903 1.00 76.12 224 ASP A N 1
ATOM 1915 C CA . ASP A 1 224 ? 14.184 -10.947 11.226 1.00 76.12 224 ASP A CA 1
ATOM 1916 C C . ASP A 1 224 ? 12.873 -11.376 11.922 1.00 76.12 224 ASP A C 1
ATOM 1918 O O . ASP A 1 224 ? 12.041 -10.530 12.259 1.00 76.12 224 ASP A O 1
ATOM 1922 N N . VAL A 1 225 ? 12.669 -12.672 12.174 1.00 92.62 225 VAL A N 1
ATOM 1923 C CA . VAL A 1 225 ? 11.549 -13.139 13.019 1.00 92.62 225 VAL A CA 1
ATOM 1924 C C . VAL A 1 225 ? 12.033 -14.192 14.010 1.00 92.62 225 VAL A C 1
ATOM 1926 O O . VAL A 1 225 ? 12.261 -15.351 13.657 1.00 92.62 225 VAL A O 1
ATOM 1929 N N . SER A 1 226 ? 12.178 -13.785 15.269 1.00 95.50 226 SER A N 1
ATOM 1930 C CA . SER A 1 226 ? 12.625 -14.652 16.358 1.00 95.50 226 SER A CA 1
ATOM 1931 C C . SER A 1 226 ? 11.564 -15.677 16.779 1.00 95.50 226 SER A C 1
ATOM 1933 O O . SER A 1 226 ? 10.359 -15.481 16.602 1.00 95.50 226 SER A O 1
ATOM 1935 N N . THR A 1 227 ? 11.994 -16.757 17.437 1.00 95.31 227 THR A N 1
ATOM 1936 C CA . THR A 1 227 ? 11.084 -17.748 18.041 1.00 95.31 227 THR A CA 1
ATOM 1937 C C . THR A 1 227 ? 10.137 -17.118 19.068 1.00 95.31 227 THR A C 1
ATOM 1939 O O . THR A 1 227 ? 8.978 -17.516 19.160 1.00 95.31 227 THR A O 1
ATOM 1942 N N . SER A 1 228 ? 10.598 -16.101 19.809 1.00 97.06 228 SER A N 1
ATOM 1943 C CA . SER A 1 228 ? 9.767 -15.347 20.759 1.00 97.06 228 SER A CA 1
ATOM 1944 C C . SER A 1 228 ? 8.642 -14.597 20.042 1.00 97.06 228 SER A C 1
ATOM 1946 O O . SER A 1 228 ? 7.480 -14.699 20.435 1.00 97.06 228 SER A O 1
ATOM 1948 N N . THR A 1 229 ? 8.962 -13.924 18.933 1.00 97.56 229 THR A N 1
ATOM 1949 C CA . THR A 1 229 ? 7.971 -13.266 18.075 1.00 97.56 229 THR A CA 1
ATOM 1950 C C . THR A 1 229 ? 6.967 -14.267 17.517 1.00 97.56 229 THR A C 1
ATOM 1952 O O . THR A 1 229 ? 5.766 -14.051 17.661 1.00 97.56 229 THR A O 1
ATOM 1955 N N . LYS A 1 230 ? 7.422 -15.397 16.954 1.00 97.88 230 LYS A N 1
ATOM 1956 C CA . LYS A 1 230 ? 6.514 -16.455 16.473 1.00 97.88 230 LYS A CA 1
ATOM 1957 C C . LYS A 1 230 ? 5.568 -16.925 17.577 1.00 97.88 230 LYS A C 1
ATOM 1959 O O . LYS A 1 230 ? 4.364 -16.978 17.353 1.00 97.88 230 LYS A O 1
ATOM 1964 N N . SER A 1 231 ? 6.102 -17.199 18.768 1.00 98.25 231 SER A N 1
ATOM 1965 C CA . SER A 1 231 ? 5.323 -17.638 19.929 1.00 98.25 231 SER A CA 1
ATOM 1966 C C . SER A 1 231 ? 4.235 -16.626 20.299 1.00 98.25 231 SER A C 1
ATOM 1968 O O . SER A 1 231 ? 3.065 -16.991 20.345 1.00 98.25 231 SER A O 1
ATOM 1970 N N . LYS A 1 232 ? 4.580 -15.336 20.438 1.00 98.31 232 LYS A N 1
ATOM 1971 C CA . LYS A 1 232 ? 3.606 -14.266 20.728 1.00 98.31 232 LYS A CA 1
ATOM 1972 C C . LYS A 1 232 ? 2.467 -14.208 19.707 1.00 98.31 232 LYS A C 1
ATOM 1974 O O . LYS A 1 232 ? 1.306 -14.062 20.080 1.00 98.31 232 LYS A O 1
ATOM 1979 N N . LEU A 1 233 ? 2.792 -14.333 18.421 1.00 98.62 233 LEU A N 1
ATOM 1980 C CA . LEU A 1 233 ? 1.805 -14.284 17.342 1.00 98.62 233 LEU A CA 1
ATOM 1981 C C . LEU A 1 233 ? 0.901 -15.520 17.340 1.00 98.62 233 LEU A C 1
ATOM 1983 O O . LEU A 1 233 ? -0.311 -15.396 17.170 1.00 98.62 233 LEU A O 1
ATOM 1987 N N . VAL A 1 234 ? 1.469 -16.706 17.577 1.00 98.69 234 VAL A N 1
ATOM 1988 C CA . VAL A 1 234 ? 0.692 -17.943 17.737 1.00 98.69 234 VAL A CA 1
ATOM 1989 C C . VAL A 1 234 ? -0.238 -17.837 18.944 1.00 98.69 234 VAL A C 1
ATOM 1991 O O . VAL A 1 234 ? -1.412 -18.175 18.819 1.00 98.69 234 VAL A O 1
ATOM 1994 N N . THR A 1 235 ? 0.228 -17.303 20.073 1.00 98.38 235 THR A N 1
ATOM 1995 C CA . THR A 1 235 ? -0.611 -17.047 21.251 1.00 98.38 235 THR A CA 1
ATOM 1996 C C . THR A 1 235 ? -1.801 -16.152 20.899 1.00 98.38 235 THR A C 1
ATOM 1998 O O . THR A 1 235 ? -2.943 -16.586 21.044 1.00 98.38 235 THR A O 1
ATOM 2001 N N . ALA A 1 236 ? -1.566 -14.978 20.301 1.00 97.75 236 ALA A N 1
ATOM 2002 C CA . ALA A 1 236 ? -2.631 -14.060 19.874 1.00 97.75 236 ALA A CA 1
ATOM 2003 C C . ALA A 1 236 ? -3.652 -14.711 18.914 1.00 97.75 236 ALA A C 1
ATOM 2005 O O . ALA A 1 236 ? -4.855 -14.433 18.952 1.00 97.75 236 ALA A O 1
ATOM 2006 N N . ALA A 1 237 ? -3.189 -15.613 18.045 1.00 97.88 237 ALA A N 1
ATOM 2007 C CA . ALA A 1 237 ? -4.030 -16.302 17.071 1.00 97.88 237 ALA A CA 1
ATOM 2008 C C . ALA A 1 237 ? -4.840 -17.471 17.644 1.00 97.88 237 ALA A C 1
ATOM 2010 O O . ALA A 1 237 ? -5.888 -17.808 17.080 1.00 97.88 237 ALA A O 1
ATOM 2011 N N . ARG A 1 238 ? -4.344 -18.137 18.695 1.00 96.75 238 ARG A N 1
ATOM 2012 C CA . ARG A 1 238 ? -4.841 -19.454 19.134 1.00 96.75 238 ARG A CA 1
ATOM 2013 C C . ARG A 1 238 ? -5.414 -19.475 20.548 1.00 96.75 238 ARG A C 1
ATOM 2015 O O . ARG A 1 238 ? -6.221 -20.367 20.828 1.00 96.75 238 ARG A O 1
ATOM 2022 N N . GLU A 1 239 ? -5.018 -18.550 21.415 1.00 94.94 239 GLU A N 1
ATOM 2023 C CA . GLU A 1 239 ? -5.535 -18.452 22.781 1.00 94.94 239 GLU A CA 1
ATOM 2024 C C . GLU A 1 239 ? -6.990 -17.969 22.781 1.00 94.94 239 GLU A C 1
ATOM 2026 O O . GLU A 1 239 ? -7.420 -17.231 21.893 1.00 94.94 239 GLU A O 1
ATOM 2031 N N . ASP A 1 240 ? -7.788 -18.447 23.727 1.00 92.88 240 ASP A N 1
ATOM 2032 C CA . ASP A 1 240 ? -9.192 -18.057 23.830 1.00 92.88 240 ASP A CA 1
ATOM 2033 C C . ASP A 1 240 ? -9.311 -16.723 24.577 1.00 92.88 240 ASP A C 1
ATOM 2035 O O . ASP A 1 240 ? -8.600 -16.481 25.549 1.00 92.88 240 ASP A O 1
ATOM 2039 N N . PHE A 1 241 ? -10.206 -15.844 24.119 1.00 91.69 241 PHE A N 1
ATOM 2040 C CA . PHE A 1 241 ? -10.484 -14.595 24.826 1.00 91.69 241 PHE A CA 1
ATOM 2041 C C . PHE A 1 241 ? -11.217 -14.905 26.133 1.00 91.69 241 PHE A C 1
ATOM 2043 O O . PHE A 1 241 ? -12.220 -15.619 26.128 1.00 91.69 241 PHE A O 1
ATOM 2050 N N . SER A 1 242 ? -10.731 -14.362 27.249 1.00 88.81 242 SER A N 1
ATOM 2051 C CA . SER A 1 242 ? -11.365 -14.536 28.562 1.00 88.81 242 SER A CA 1
ATOM 2052 C C . SER A 1 242 ? -12.470 -13.512 28.827 1.00 88.81 242 SER A C 1
ATOM 2054 O O . SER A 1 242 ? -13.414 -13.800 29.560 1.00 88.81 242 SER A O 1
ATOM 2056 N N . HIS A 1 243 ? -12.370 -12.331 28.221 1.00 90.00 243 HIS A N 1
ATOM 2057 C CA . HIS A 1 243 ? -13.312 -11.229 28.367 1.00 90.00 243 HIS A CA 1
ATOM 2058 C C . HIS A 1 243 ? -13.356 -10.384 27.086 1.00 90.00 243 HIS A C 1
ATOM 2060 O O . HIS A 1 243 ? -12.545 -10.561 26.173 1.00 90.00 243 HIS A O 1
ATOM 2066 N N . LEU A 1 244 ? -14.337 -9.484 27.017 1.00 93.44 244 LEU A N 1
ATOM 2067 C CA . LEU A 1 244 ? -14.502 -8.509 25.942 1.00 93.44 244 LEU A CA 1
ATOM 2068 C C . LEU A 1 244 ? -14.560 -7.103 26.526 1.00 93.44 244 LEU A C 1
ATOM 2070 O O . LEU A 1 244 ? -15.076 -6.951 27.635 1.00 93.44 244 LEU A O 1
ATOM 2074 N N . PRO A 1 245 ? -14.109 -6.093 25.764 1.00 95.31 245 PRO A N 1
ATOM 2075 C CA . PRO A 1 245 ? -14.170 -4.708 26.197 1.00 95.31 245 PRO A CA 1
ATOM 2076 C C . PRO A 1 245 ? -15.611 -4.271 26.452 1.00 95.31 245 PRO A C 1
ATOM 2078 O O . PRO A 1 245 ? -16.546 -4.715 25.774 1.00 95.31 245 PRO A O 1
ATOM 2081 N N . GLN A 1 246 ? -15.784 -3.307 27.355 1.00 95.25 246 GLN A N 1
ATOM 2082 C CA . GLN A 1 246 ? -17.099 -2.760 27.704 1.00 95.25 246 GLN A CA 1
ATOM 2083 C C . GLN A 1 246 ? -17.918 -2.263 26.492 1.00 95.25 246 GLN A C 1
ATOM 2085 O O . GLN A 1 246 ? -19.152 -2.304 26.512 1.00 95.25 246 GLN A O 1
ATOM 2090 N N . SER A 1 247 ? -17.260 -1.805 25.423 1.00 96.31 247 SER A N 1
ATOM 2091 C CA . SER A 1 247 ? -17.914 -1.379 24.178 1.00 96.31 247 SER A CA 1
ATOM 2092 C C . SER A 1 247 ? -18.681 -2.495 23.466 1.00 96.31 247 SER A C 1
ATOM 2094 O O . SER A 1 247 ? -19.687 -2.205 22.820 1.00 96.31 247 SER A O 1
ATOM 2096 N N . PHE A 1 248 ? -18.284 -3.762 23.629 1.00 95.88 248 PHE A N 1
ATOM 2097 C CA . PHE A 1 248 ? -18.977 -4.900 23.020 1.00 95.88 248 PHE A CA 1
ATOM 2098 C C . PHE A 1 248 ? -20.436 -5.014 23.483 1.00 95.88 248 PHE A C 1
ATOM 2100 O O . PHE A 1 248 ? -21.321 -5.318 22.686 1.00 95.88 248 PHE A O 1
ATOM 2107 N N . TYR A 1 249 ? -20.729 -4.720 24.753 1.00 95.00 249 TYR A N 1
ATOM 2108 C CA . TYR A 1 249 ? -22.074 -4.908 25.315 1.00 95.00 249 TYR A CA 1
ATOM 2109 C C . TYR A 1 249 ? -23.148 -4.019 24.678 1.00 95.00 249 TYR A C 1
ATOM 2111 O O . TYR A 1 249 ? -24.336 -4.317 24.806 1.00 95.00 249 TYR A O 1
ATOM 2119 N N . LYS A 1 250 ? -22.754 -2.959 23.964 1.00 96.38 250 LYS A N 1
ATOM 2120 C CA . LYS A 1 250 ? -23.681 -2.129 23.185 1.00 96.38 250 LYS A CA 1
ATOM 2121 C C . LYS A 1 250 ? -24.133 -2.771 21.875 1.00 96.38 250 LYS A C 1
ATOM 2123 O O . LYS A 1 250 ? -25.195 -2.429 21.374 1.00 96.38 250 LYS A O 1
ATOM 2128 N N . ILE A 1 251 ? -23.319 -3.669 21.328 1.00 96.00 251 ILE A N 1
ATOM 2129 C CA . ILE A 1 251 ? -23.534 -4.308 20.024 1.00 96.00 251 ILE A CA 1
ATOM 2130 C C . ILE A 1 251 ? -23.732 -5.821 20.140 1.00 96.00 251 ILE A C 1
ATOM 2132 O O . ILE A 1 251 ? -23.869 -6.497 19.125 1.00 96.00 251 ILE A O 1
ATOM 2136 N N . GLN A 1 252 ? -23.737 -6.367 21.360 1.00 94.69 252 GLN A N 1
ATOM 2137 C CA . GLN A 1 252 ? -23.808 -7.806 21.629 1.00 94.69 252 GLN A CA 1
ATOM 2138 C C . GLN A 1 252 ? -25.011 -8.495 20.965 1.00 94.69 252 GLN A C 1
ATOM 2140 O O . GLN A 1 252 ? -24.914 -9.656 20.586 1.00 94.69 252 GLN A O 1
ATOM 2145 N N . ASP A 1 253 ? -26.128 -7.783 20.777 1.00 94.06 253 ASP A N 1
ATOM 2146 C CA . ASP A 1 253 ? -27.341 -8.295 20.129 1.00 94.06 253 ASP A CA 1
ATOM 2147 C C . ASP A 1 253 ? -27.143 -8.582 18.632 1.00 94.06 253 ASP A C 1
ATOM 2149 O O . ASP A 1 253 ? -27.929 -9.315 18.032 1.00 94.06 253 ASP A O 1
ATOM 2153 N N . LYS A 1 254 ? -26.090 -8.021 18.025 1.00 92.94 254 LYS A N 1
ATOM 2154 C CA . LYS A 1 254 ? -25.699 -8.261 16.628 1.00 92.94 254 LYS A CA 1
ATOM 2155 C C . LYS A 1 254 ? -24.746 -9.440 16.459 1.00 92.94 254 LYS A C 1
ATOM 2157 O O . LYS A 1 254 ? -24.453 -9.816 15.325 1.00 92.94 254 LYS A O 1
ATOM 2162 N N . PHE A 1 255 ? -24.275 -10.026 17.557 1.00 92.06 255 PHE A N 1
ATOM 2163 C CA . PHE A 1 255 ? -23.366 -11.165 17.555 1.00 92.06 255 PHE A CA 1
ATOM 2164 C C . PHE A 1 255 ? -24.051 -12.415 18.132 1.00 92.06 255 PHE A C 1
ATOM 2166 O O . PHE A 1 255 ? -25.066 -12.316 18.823 1.00 92.06 255 PHE A O 1
ATOM 2173 N N . PRO A 1 256 ? -23.534 -13.623 17.838 1.00 89.38 256 PRO A N 1
ATOM 2174 C CA . PRO A 1 256 ? -24.033 -14.851 18.449 1.00 89.38 256 PRO A CA 1
ATOM 2175 C C . PRO A 1 256 ? -23.997 -14.786 19.983 1.00 89.38 256 PRO A C 1
ATOM 2177 O O . PRO A 1 256 ? -23.047 -14.270 20.562 1.00 89.38 256 PRO A O 1
ATOM 2180 N N . GLN A 1 257 ? -24.992 -15.366 20.659 1.00 86.75 257 GLN A N 1
ATOM 2181 C CA . GLN A 1 257 ? -25.048 -15.385 22.133 1.00 86.75 257 GLN A CA 1
ATOM 2182 C C . GLN A 1 257 ? -23.832 -16.078 22.770 1.00 86.75 257 GLN A C 1
ATOM 2184 O O . GLN A 1 257 ? -23.434 -15.766 23.887 1.00 86.75 257 GLN A O 1
ATOM 2189 N N . ASP A 1 258 ? -23.213 -17.007 22.046 1.00 86.94 258 ASP A N 1
ATOM 2190 C CA . ASP A 1 258 ? -22.023 -17.741 22.452 1.00 86.94 258 ASP A CA 1
ATOM 2191 C C . ASP A 1 258 ? -20.724 -17.123 21.904 1.00 86.94 258 ASP A C 1
ATOM 2193 O O . ASP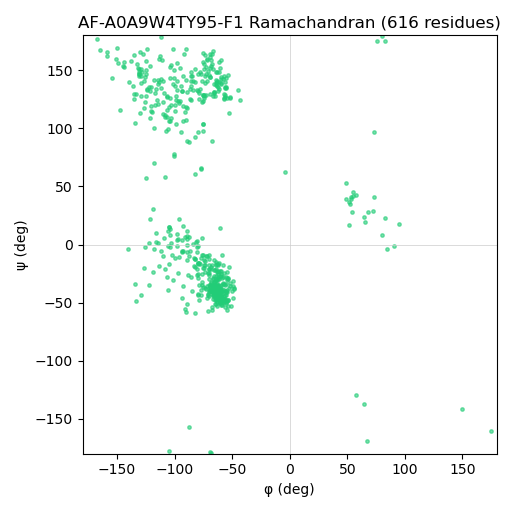 A 1 258 ? -19.714 -17.812 21.831 1.00 86.94 258 ASP A O 1
ATOM 2197 N N . TYR A 1 259 ? -20.702 -15.836 21.534 1.00 91.50 259 TYR A N 1
ATOM 2198 C CA . TYR A 1 259 ? -19.577 -15.173 20.849 1.00 91.50 259 TYR A CA 1
ATOM 2199 C C . TYR A 1 259 ? -18.186 -15.418 21.475 1.00 91.50 259 TYR A C 1
ATOM 2201 O O . TYR A 1 259 ? -17.221 -15.631 20.742 1.00 91.50 259 TYR A O 1
ATOM 2209 N N . LEU A 1 260 ? -18.088 -15.466 22.811 1.00 90.00 260 LEU A N 1
ATOM 2210 C CA . LEU A 1 260 ? -16.849 -15.769 23.552 1.00 90.00 260 LEU A CA 1
ATOM 2211 C C . LEU A 1 260 ? -16.521 -17.262 23.684 1.00 90.00 260 LEU A C 1
ATOM 2213 O O . LEU A 1 260 ? -15.394 -17.627 24.014 1.00 90.00 260 LEU A O 1
ATOM 2217 N N . HIS A 1 261 ? -17.499 -18.143 23.495 1.00 85.00 261 HIS A N 1
ATOM 2218 C CA . HIS A 1 261 ? -17.316 -19.562 23.748 1.00 85.00 261 HIS A CA 1
ATOM 2219 C C . HIS A 1 261 ? -16.296 -20.157 22.754 1.00 85.00 261 HIS A C 1
ATOM 2221 O O . HIS A 1 261 ? -16.476 -20.004 21.551 1.00 85.00 261 HIS A O 1
ATOM 2227 N N . PRO A 1 262 ? -15.271 -20.919 23.187 1.00 76.19 262 PRO A N 1
ATOM 2228 C CA . PRO A 1 262 ? -14.200 -21.397 22.296 1.00 76.19 262 PRO A CA 1
ATOM 2229 C C . PRO A 1 262 ? -14.652 -22.271 21.117 1.00 76.19 262 PRO A C 1
ATOM 2231 O O . PRO A 1 262 ? -13.937 -22.418 20.127 1.00 76.19 262 PRO A O 1
ATOM 2234 N N . LYS A 1 263 ? -15.826 -22.905 21.239 1.00 77.38 263 LYS A N 1
ATOM 2235 C CA . LYS A 1 263 ? -16.445 -23.703 20.164 1.00 77.38 263 LYS A CA 1
ATOM 2236 C C . LYS A 1 263 ? -17.427 -22.908 19.302 1.00 77.38 263 LYS A C 1
ATOM 2238 O O . LYS A 1 263 ? -17.946 -23.466 18.337 1.00 77.38 263 LYS A O 1
ATOM 2243 N N . SER A 1 264 ? -17.721 -21.662 19.665 1.00 73.62 264 SER A N 1
ATOM 2244 C CA . SER A 1 264 ? -18.530 -20.791 18.828 1.00 73.62 264 SER A CA 1
ATOM 2245 C C . SER A 1 264 ? -17.713 -20.289 17.648 1.00 73.62 264 SER A C 1
ATOM 2247 O O . SER A 1 264 ? -16.485 -20.368 17.596 1.00 73.62 264 SER A O 1
ATOM 2249 N N . ASN A 1 265 ? -18.428 -19.753 16.671 1.00 73.00 265 ASN A N 1
ATOM 2250 C CA . ASN A 1 265 ? -17.842 -19.135 15.494 1.00 73.00 265 ASN A CA 1
ATOM 2251 C C . ASN A 1 265 ? -17.641 -17.618 15.663 1.00 73.00 265 ASN A C 1
ATOM 2253 O O . ASN A 1 265 ? -17.457 -16.941 14.655 1.00 73.00 265 ASN A O 1
ATOM 2257 N N . GLY A 1 266 ? -17.700 -17.099 16.898 1.00 86.81 266 GLY A N 1
ATOM 2258 C CA . GLY A 1 266 ? -17.630 -15.667 17.186 1.00 86.81 266 GLY A CA 1
ATOM 2259 C C . GLY A 1 266 ? -16.247 -15.059 16.960 1.00 86.81 266 GLY A C 1
ATOM 2260 O O . GLY A 1 266 ? -16.099 -14.162 16.136 1.00 86.81 266 GLY A O 1
ATOM 2261 N N . LEU A 1 267 ? -15.231 -15.592 17.645 1.00 93.94 267 LEU A N 1
ATOM 2262 C CA . LEU A 1 267 ? -13.835 -15.134 17.579 1.00 93.94 267 LEU A CA 1
ATOM 2263 C C . LEU A 1 267 ? -12.920 -16.244 17.033 1.00 93.94 267 LEU A C 1
ATOM 2265 O O . LEU A 1 267 ? -12.127 -16.824 17.789 1.00 93.94 267 LEU A O 1
ATOM 2269 N N . PRO A 1 268 ? -13.028 -16.587 15.734 1.00 94.12 268 PRO A N 1
ATOM 2270 C CA . PRO A 1 268 ? -12.360 -17.749 15.154 1.00 94.12 268 PRO A CA 1
ATOM 2271 C C . PRO A 1 268 ? -10.850 -17.723 15.400 1.00 94.12 268 PRO A C 1
ATOM 2273 O O . PRO A 1 268 ? -10.193 -16.698 15.215 1.00 94.12 268 PRO A O 1
ATOM 2276 N N . LYS A 1 269 ? -10.268 -18.863 15.784 1.00 95.75 269 LYS A N 1
ATOM 2277 C CA . LYS A 1 269 ? -8.806 -18.995 15.878 1.00 95.75 269 LYS A CA 1
ATOM 2278 C C . LYS A 1 269 ? -8.188 -18.826 14.492 1.00 95.75 269 LYS A C 1
ATOM 2280 O O . LYS A 1 269 ? -8.688 -19.391 13.521 1.00 95.75 269 LYS A O 1
ATOM 2285 N N . GLN A 1 270 ? -7.092 -18.084 14.407 1.00 97.31 270 GLN A N 1
ATOM 2286 C CA . GLN A 1 270 ? -6.465 -17.762 13.125 1.00 97.31 270 GLN A CA 1
ATOM 2287 C C . GLN A 1 270 ? -5.512 -18.883 12.686 1.00 97.31 270 GLN A C 1
ATOM 2289 O O . GLN A 1 270 ? -4.870 -19.538 13.515 1.00 97.31 270 GLN A O 1
ATOM 2294 N N . GLU A 1 271 ? -5.443 -19.127 11.380 1.00 97.62 271 GLU A N 1
ATOM 2295 C CA . GLU A 1 271 ? -4.512 -20.079 10.770 1.00 97.62 271 GLU A CA 1
ATOM 2296 C C . GLU A 1 271 ? -3.256 -19.319 10.322 1.00 97.62 271 GLU A C 1
ATOM 2298 O O . GLU A 1 271 ? -3.248 -18.703 9.255 1.00 97.62 271 GLU A O 1
ATOM 2303 N N . LEU A 1 272 ? -2.210 -19.333 11.157 1.00 98.38 272 LEU A N 1
ATOM 2304 C CA . LEU A 1 272 ? -0.951 -18.635 10.875 1.00 98.38 272 LEU A CA 1
ATOM 2305 C C . LEU A 1 272 ? 0.082 -19.530 10.183 1.00 98.38 272 LEU A C 1
ATOM 2307 O O . LEU A 1 272 ? 0.225 -20.714 10.501 1.00 98.38 272 LEU A O 1
ATOM 2311 N N . TRP A 1 273 ? 0.854 -18.902 9.302 1.00 98.50 273 TRP A N 1
ATOM 2312 C CA . TRP A 1 273 ? 1.982 -19.475 8.581 1.00 98.50 273 TRP A CA 1
ATOM 2313 C C . TRP A 1 273 ? 3.155 -18.498 8.583 1.00 98.50 273 TRP A C 1
ATOM 2315 O O . TRP A 1 273 ? 2.982 -17.311 8.313 1.00 98.50 273 TRP A O 1
ATOM 2325 N N . PHE A 1 274 ? 4.355 -19.005 8.830 1.00 98.38 274 PHE A N 1
ATOM 2326 C CA . PHE A 1 274 ? 5.611 -18.272 8.759 1.00 98.38 274 PHE A CA 1
ATOM 2327 C C . PHE A 1 274 ? 6.363 -18.726 7.508 1.00 98.38 274 PHE A C 1
ATOM 2329 O O . PHE A 1 274 ? 6.729 -19.893 7.386 1.00 98.38 274 PHE A O 1
ATOM 2336 N N . ILE A 1 275 ? 6.571 -17.816 6.558 1.00 98.00 275 ILE A N 1
ATOM 2337 C CA . ILE A 1 275 ? 7.228 -18.120 5.286 1.00 98.00 275 ILE A CA 1
ATOM 2338 C C . ILE A 1 275 ? 8.611 -17.501 5.280 1.00 98.00 275 ILE A C 1
ATOM 2340 O O . ILE A 1 275 ? 8.753 -16.280 5.213 1.00 98.00 275 ILE A O 1
ATOM 2344 N N . ASN A 1 276 ? 9.623 -18.362 5.319 1.00 96.56 276 ASN A N 1
ATOM 2345 C CA . ASN A 1 276 ? 11.009 -17.952 5.215 1.00 96.56 276 ASN A CA 1
ATOM 2346 C C . ASN A 1 276 ? 11.437 -17.927 3.742 1.00 96.56 276 ASN A C 1
ATOM 2348 O O . ASN A 1 276 ? 11.444 -18.962 3.075 1.00 96.56 276 ASN A O 1
ATOM 2352 N N . THR A 1 277 ? 11.810 -16.748 3.245 1.00 95.56 277 THR A N 1
ATOM 2353 C CA . THR A 1 277 ? 12.262 -16.534 1.863 1.00 95.56 277 THR A CA 1
ATOM 2354 C C . THR A 1 277 ? 13.779 -16.357 1.747 1.00 95.56 277 THR A C 1
ATOM 2356 O O . THR A 1 277 ? 14.266 -16.028 0.667 1.00 95.56 277 THR A O 1
ATOM 2359 N N . ALA A 1 278 ? 14.551 -16.562 2.821 1.00 93.12 278 ALA A N 1
ATOM 2360 C CA . ALA A 1 278 ? 16.005 -16.360 2.840 1.00 93.12 278 ALA A CA 1
ATOM 2361 C C . ALA A 1 278 ? 16.735 -17.135 1.742 1.00 93.12 278 ALA A C 1
ATOM 2363 O O . ALA A 1 278 ? 17.683 -16.627 1.146 1.00 93.12 278 ALA A O 1
ATOM 2364 N N . ASN A 1 279 ? 16.286 -18.363 1.494 1.00 93.62 279 ASN A N 1
ATOM 2365 C CA . ASN A 1 279 ? 16.895 -19.268 0.537 1.00 93.62 279 ASN A CA 1
ATOM 2366 C C . ASN A 1 279 ? 16.445 -19.001 -0.900 1.00 93.62 279 ASN A C 1
ATOM 2368 O O . ASN A 1 279 ? 17.097 -19.494 -1.801 1.00 93.62 279 ASN A O 1
ATOM 2372 N N . THR A 1 280 ? 15.397 -18.199 -1.127 1.00 95.00 280 THR A N 1
ATOM 2373 C CA . THR A 1 280 ? 14.876 -17.846 -2.467 1.00 95.00 280 THR A CA 1
ATOM 2374 C C . THR A 1 280 ? 15.685 -16.747 -3.165 1.00 95.00 280 THR A C 1
ATOM 2376 O O . THR A 1 280 ? 15.569 -16.541 -4.375 1.00 95.00 280 THR A O 1
ATOM 2379 N N . ILE A 1 281 ? 16.496 -16.016 -2.393 1.00 93.88 281 ILE A N 1
ATOM 2380 C CA . ILE A 1 281 ? 17.295 -14.887 -2.861 1.00 93.88 281 ILE A CA 1
ATOM 2381 C C . ILE A 1 281 ? 18.753 -15.321 -2.928 1.00 93.88 281 ILE A C 1
ATOM 2383 O O . ILE A 1 281 ? 19.328 -15.767 -1.935 1.00 93.88 281 ILE A O 1
ATOM 2387 N N . HIS A 1 282 ? 19.376 -15.119 -4.082 1.00 92.88 282 HIS A N 1
ATOM 2388 C CA . HIS A 1 282 ? 20.799 -15.357 -4.250 1.00 92.88 282 HIS A CA 1
ATOM 2389 C C . HIS A 1 282 ? 21.617 -14.416 -3.340 1.00 92.88 282 HIS A C 1
ATOM 2391 O O . HIS A 1 282 ? 21.344 -13.215 -3.258 1.00 92.88 282 HIS A O 1
ATOM 2397 N N . GLU A 1 283 ? 22.650 -14.947 -2.673 1.00 89.69 283 GLU A N 1
ATOM 2398 C CA . GLU A 1 283 ? 23.415 -14.274 -1.604 1.00 89.69 283 GLU A CA 1
ATOM 2399 C C . GLU A 1 283 ? 23.867 -12.853 -1.989 1.00 89.69 283 GLU A C 1
ATOM 2401 O O . GLU A 1 283 ? 23.622 -11.890 -1.260 1.00 89.69 283 GLU A O 1
ATOM 2406 N N . ASN A 1 284 ? 24.405 -12.705 -3.205 1.00 90.19 284 ASN A N 1
ATOM 2407 C CA . ASN A 1 284 ? 24.866 -11.434 -3.781 1.00 90.19 284 ASN A CA 1
ATOM 2408 C C . ASN A 1 284 ? 23.797 -10.331 -3.894 1.00 90.19 284 ASN A C 1
ATOM 2410 O O . ASN A 1 284 ? 24.145 -9.203 -4.235 1.00 90.19 284 ASN A O 1
ATOM 2414 N N . TYR A 1 285 ? 22.517 -10.620 -3.650 1.00 90.94 285 TYR A N 1
ATOM 2415 C CA . TYR A 1 285 ? 21.421 -9.660 -3.800 1.00 90.94 285 TYR A CA 1
ATOM 2416 C C . TYR A 1 285 ? 20.556 -9.500 -2.548 1.00 90.94 285 TYR A C 1
ATOM 2418 O O . TYR A 1 285 ? 19.686 -8.629 -2.534 1.00 90.94 285 TYR A O 1
ATOM 2426 N N . LYS A 1 286 ? 20.816 -10.244 -1.462 1.00 88.94 286 LYS A N 1
ATOM 2427 C CA . LYS A 1 286 ? 20.045 -10.139 -0.206 1.00 88.94 286 LYS A CA 1
ATOM 2428 C C . LYS A 1 286 ? 19.952 -8.704 0.320 1.00 88.94 286 LYS A C 1
ATOM 2430 O O . LYS A 1 286 ? 18.901 -8.270 0.779 1.00 88.94 286 LYS A O 1
ATOM 2435 N N . PHE A 1 287 ? 21.018 -7.913 0.179 1.00 86.88 287 PHE A N 1
ATOM 2436 C CA . PHE A 1 287 ? 21.052 -6.521 0.642 1.00 86.88 287 PHE A CA 1
ATOM 2437 C C . PHE A 1 287 ? 20.061 -5.580 -0.070 1.00 86.88 287 PHE A C 1
ATOM 2439 O O . PHE A 1 287 ? 19.786 -4.498 0.451 1.00 86.88 287 PHE A O 1
ATOM 2446 N N . LYS A 1 288 ? 19.528 -5.966 -1.238 1.00 86.06 288 LYS A N 1
ATOM 2447 C CA . LYS A 1 288 ? 18.520 -5.196 -1.987 1.00 86.06 288 LYS A CA 1
ATOM 2448 C C . LYS A 1 288 ? 17.128 -5.280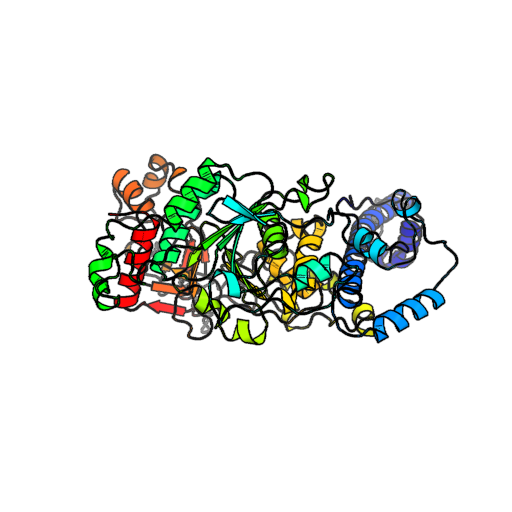 -1.349 1.00 86.06 288 LYS A C 1
ATOM 2450 O O . LYS A 1 288 ? 16.289 -4.410 -1.583 1.00 86.06 288 LYS A O 1
ATOM 2455 N N . PHE A 1 289 ? 16.890 -6.292 -0.516 1.00 85.75 289 PHE A N 1
ATOM 2456 C CA . PHE A 1 289 ? 15.625 -6.517 0.175 1.00 85.75 289 PHE A CA 1
ATOM 2457 C C . PHE A 1 289 ? 15.717 -6.026 1.620 1.00 85.75 289 PHE A C 1
ATOM 2459 O O . PHE A 1 289 ? 15.917 -6.786 2.558 1.00 85.75 289 PHE A O 1
ATOM 2466 N N . ARG A 1 290 ? 15.626 -4.706 1.802 1.00 82.94 290 ARG A N 1
ATOM 2467 C CA . ARG A 1 290 ? 15.606 -4.054 3.120 1.00 82.94 290 ARG A CA 1
ATOM 2468 C C . ARG A 1 290 ? 14.469 -3.044 3.190 1.00 82.94 290 ARG A C 1
ATOM 2470 O O . ARG A 1 290 ? 14.092 -2.462 2.175 1.00 82.94 290 ARG A O 1
ATOM 2477 N N . GLY A 1 291 ? 13.946 -2.813 4.393 1.00 85.12 291 GLY A N 1
ATOM 2478 C CA . GLY A 1 291 ? 12.852 -1.863 4.610 1.00 85.12 291 GLY A CA 1
ATOM 2479 C C . GLY A 1 291 ? 11.617 -2.210 3.772 1.00 85.12 291 GLY A C 1
ATOM 2480 O O . GLY A 1 291 ? 11.174 -3.358 3.773 1.00 85.12 291 GLY A O 1
ATOM 2481 N N . PHE A 1 292 ? 11.093 -1.224 3.041 1.00 80.44 292 PHE A N 1
ATOM 2482 C CA . PHE A 1 292 ? 9.874 -1.350 2.233 1.00 80.44 292 PHE A CA 1
ATOM 2483 C C . PHE A 1 292 ? 9.957 -2.421 1.128 1.00 80.44 292 PHE A C 1
ATOM 2485 O O . PHE A 1 292 ? 8.950 -3.047 0.807 1.00 80.44 292 PHE A O 1
ATOM 2492 N N . SER A 1 293 ? 11.156 -2.736 0.619 1.00 86.69 293 SER A N 1
ATOM 2493 C CA . SER A 1 293 ? 11.357 -3.791 -0.390 1.00 86.69 293 SER A CA 1
ATOM 2494 C C . SER A 1 293 ? 10.850 -5.171 0.053 1.00 86.69 293 SER A C 1
ATOM 2496 O O . SER A 1 293 ? 10.527 -6.004 -0.792 1.00 86.69 293 SER A O 1
ATOM 2498 N N . ASN A 1 294 ? 10.768 -5.435 1.364 1.00 90.38 294 ASN A N 1
ATOM 2499 C CA . ASN A 1 294 ? 10.265 -6.711 1.881 1.00 90.38 294 ASN A CA 1
ATOM 2500 C C . ASN A 1 294 ? 8.784 -6.931 1.558 1.00 90.38 294 ASN A C 1
ATOM 2502 O O . ASN A 1 294 ? 8.372 -8.060 1.307 1.00 90.38 294 ASN A O 1
ATOM 2506 N N . LYS A 1 295 ? 7.996 -5.854 1.496 1.00 92.62 295 LYS A N 1
ATOM 2507 C CA . LYS A 1 295 ? 6.583 -5.919 1.122 1.00 92.62 295 LYS A CA 1
ATOM 2508 C C . LYS A 1 295 ? 6.420 -6.338 -0.339 1.00 92.62 295 LYS A C 1
ATOM 2510 O O . LYS A 1 295 ? 5.596 -7.192 -0.662 1.00 92.62 295 LYS A O 1
ATOM 2515 N N . ILE A 1 296 ? 7.280 -5.801 -1.204 1.00 93.00 296 ILE A N 1
ATOM 2516 C CA . ILE A 1 296 ? 7.357 -6.188 -2.613 1.00 93.00 296 ILE A CA 1
ATOM 2517 C C . ILE A 1 296 ? 7.772 -7.661 -2.728 1.00 93.00 296 ILE A C 1
ATOM 2519 O O . ILE A 1 296 ? 7.106 -8.415 -3.425 1.00 93.00 296 ILE A O 1
ATOM 2523 N N . LEU A 1 297 ? 8.773 -8.133 -1.981 1.00 94.00 297 LEU A N 1
ATOM 2524 C CA . LEU A 1 297 ? 9.149 -9.556 -1.967 1.00 94.00 297 LEU A CA 1
ATOM 2525 C C . LEU A 1 297 ? 8.005 -10.475 -1.486 1.00 94.00 297 LEU A C 1
ATOM 2527 O O . LEU A 1 297 ? 7.772 -11.541 -2.063 1.00 94.00 297 LEU A O 1
ATOM 2531 N N . ALA A 1 298 ? 7.263 -10.053 -0.460 1.00 95.75 298 ALA A N 1
ATOM 2532 C CA . ALA A 1 298 ? 6.141 -10.804 0.100 1.00 95.75 298 ALA A CA 1
ATOM 2533 C C . ALA A 1 298 ? 4.973 -10.974 -0.883 1.00 95.75 298 ALA A C 1
ATOM 2535 O O . ALA A 1 298 ? 4.301 -12.009 -0.862 1.00 95.75 298 ALA A O 1
ATOM 2536 N N . SER A 1 299 ? 4.755 -10.012 -1.786 1.00 96.44 299 SER A N 1
ATOM 2537 C CA . SER A 1 299 ? 3.737 -10.134 -2.839 1.00 96.44 299 SER A CA 1
ATOM 2538 C C . SER A 1 299 ? 4.060 -11.256 -3.839 1.00 96.44 299 SER A C 1
ATOM 2540 O O . SER A 1 299 ? 3.143 -11.873 -4.389 1.00 96.44 299 SER A O 1
ATOM 2542 N N . LEU A 1 300 ? 5.348 -11.578 -4.022 1.00 96.94 300 LEU A N 1
ATOM 2543 C CA . LEU A 1 300 ? 5.795 -12.677 -4.871 1.00 96.94 300 LEU A CA 1
ATOM 2544 C C . LEU A 1 300 ? 5.732 -14.023 -4.140 1.00 96.94 300 LEU A C 1
ATOM 2546 O O . LEU A 1 300 ? 5.024 -14.915 -4.597 1.00 96.94 300 LEU A O 1
ATOM 2550 N N . PHE A 1 301 ? 6.433 -14.173 -3.012 1.00 97.12 301 PHE A N 1
ATOM 2551 C CA . PHE A 1 301 ? 6.736 -15.491 -2.426 1.00 97.12 301 PHE A CA 1
ATOM 2552 C C . PHE A 1 301 ? 5.716 -16.059 -1.427 1.00 97.12 301 PHE A C 1
ATOM 2554 O O . PHE A 1 301 ? 5.952 -17.115 -0.838 1.00 97.12 301 PHE A O 1
ATOM 2561 N N . ASN A 1 302 ? 4.560 -15.421 -1.256 1.00 98.00 302 ASN A N 1
ATOM 2562 C CA . ASN A 1 302 ? 3.436 -16.051 -0.558 1.00 98.00 302 ASN A CA 1
ATOM 2563 C C . ASN A 1 302 ? 2.841 -17.213 -1.386 1.00 98.00 302 ASN A C 1
ATOM 2565 O O . ASN A 1 302 ? 3.020 -17.281 -2.604 1.00 98.00 302 ASN A O 1
ATOM 2569 N N . SER A 1 303 ? 2.089 -18.112 -0.749 1.00 97.69 303 SER A N 1
ATOM 2570 C CA . SER A 1 303 ? 1.535 -19.309 -1.401 1.00 97.69 303 SER A CA 1
ATOM 2571 C C . SER A 1 303 ? 0.190 -19.083 -2.099 1.00 97.69 303 SER A C 1
ATOM 2573 O O . SER A 1 303 ? -0.336 -20.023 -2.695 1.00 97.69 303 SER A O 1
ATOM 2575 N N . PHE A 1 304 ? -0.408 -17.898 -1.978 1.00 98.50 304 PHE A N 1
ATOM 2576 C CA . PHE A 1 304 ? -1.792 -17.668 -2.380 1.00 98.50 304 PHE A CA 1
ATOM 2577 C C . PHE A 1 304 ? -1.933 -17.323 -3.866 1.00 98.50 304 PHE A C 1
ATOM 2579 O O . PHE A 1 304 ? -1.080 -16.636 -4.435 1.00 98.50 304 PHE A O 1
ATOM 2586 N N . SER A 1 305 ? -3.019 -17.781 -4.493 1.00 97.38 305 SER A N 1
ATOM 2587 C CA . SER A 1 305 ? -3.425 -17.321 -5.832 1.00 97.38 305 SER A CA 1
ATOM 2588 C C . SER A 1 305 ? -4.044 -15.929 -5.769 1.00 97.38 305 SER A C 1
ATOM 2590 O O . SER A 1 305 ? -3.823 -15.104 -6.650 1.00 97.38 305 SER A O 1
ATOM 2592 N N . GLU A 1 306 ? -4.789 -15.654 -4.705 1.00 98.50 306 GLU A N 1
ATOM 2593 C CA . GLU A 1 306 ? -5.469 -14.390 -4.451 1.00 98.50 306 GLU A CA 1
ATOM 2594 C C . GLU A 1 306 ? -5.108 -13.940 -3.030 1.00 98.50 306 GLU A C 1
ATOM 2596 O O . GLU A 1 306 ? -5.205 -14.721 -2.088 1.00 98.50 306 GLU A O 1
ATOM 2601 N N . PHE A 1 307 ? -4.635 -12.713 -2.837 1.00 98.81 307 PHE A N 1
ATOM 2602 C CA . PHE A 1 307 ? -4.192 -12.277 -1.515 1.00 98.81 307 PHE A CA 1
ATOM 2603 C C . PHE A 1 307 ? -4.480 -10.814 -1.219 1.00 98.81 307 PHE A C 1
ATOM 2605 O O . PHE A 1 307 ? -4.532 -9.977 -2.120 1.00 98.81 307 PHE A O 1
ATOM 2612 N N . ILE A 1 308 ? -4.620 -10.525 0.074 1.00 98.88 308 ILE A N 1
ATOM 2613 C CA . ILE A 1 308 ? -4.641 -9.171 0.624 1.00 98.88 308 ILE A CA 1
ATOM 2614 C C . ILE A 1 308 ? -3.310 -8.961 1.337 1.00 98.88 308 ILE A C 1
ATOM 2616 O O . ILE A 1 308 ? -3.045 -9.580 2.365 1.00 98.88 308 ILE A O 1
ATOM 2620 N N . LEU A 1 309 ? -2.459 -8.115 0.775 1.00 98.56 309 LEU A N 1
ATOM 2621 C CA . LEU A 1 309 ? -1.211 -7.697 1.394 1.00 98.56 309 LEU A CA 1
ATOM 2622 C C . LEU A 1 309 ? -1.484 -6.494 2.292 1.00 98.56 309 LEU A C 1
ATOM 2624 O O . LEU A 1 309 ? -2.029 -5.501 1.808 1.00 98.56 309 LEU A O 1
ATOM 2628 N N . ILE A 1 310 ? -1.104 -6.587 3.566 1.00 98.00 310 ILE A N 1
ATOM 2629 C CA . ILE A 1 310 ? -1.335 -5.526 4.550 1.00 98.00 310 ILE A CA 1
ATOM 2630 C C . ILE A 1 310 ? -0.092 -5.169 5.361 1.00 98.00 310 ILE A C 1
ATOM 2632 O O . ILE A 1 310 ? 0.767 -6.020 5.613 1.00 98.00 310 ILE A O 1
ATOM 2636 N N . ASP A 1 311 ? -0.025 -3.910 5.793 1.00 96.50 311 ASP A N 1
ATOM 2637 C CA . ASP A 1 311 ? 0.922 -3.477 6.821 1.00 96.50 311 ASP A CA 1
ATOM 2638 C C . ASP A 1 311 ? 0.471 -3.941 8.215 1.00 96.50 311 ASP A C 1
ATOM 2640 O O . ASP A 1 311 ? -0.710 -4.190 8.464 1.00 96.50 311 ASP A O 1
ATOM 2644 N N . ALA A 1 312 ? 1.417 -4.047 9.153 1.00 95.31 312 ALA A N 1
ATOM 2645 C CA . ALA A 1 312 ? 1.127 -4.485 10.521 1.00 95.31 312 ALA A CA 1
ATOM 2646 C C . ALA A 1 312 ? 0.226 -3.501 11.294 1.00 95.31 312 ALA A C 1
ATOM 2648 O O . ALA A 1 312 ? -0.423 -3.892 12.259 1.00 95.31 312 ALA A O 1
ATOM 2649 N N . ASP A 1 313 ? 0.186 -2.234 10.881 1.00 95.81 313 ASP A N 1
ATOM 2650 C CA . ASP A 1 313 ? -0.632 -1.160 11.447 1.00 95.81 313 ASP A CA 1
ATOM 2651 C C . ASP A 1 313 ? -1.862 -0.814 10.586 1.00 95.81 313 ASP A C 1
ATOM 2653 O O . ASP A 1 313 ? -2.530 0.192 10.829 1.00 95.81 313 ASP A O 1
ATOM 2657 N N . THR A 1 314 ? -2.210 -1.655 9.612 1.00 97.50 314 THR A N 1
ATOM 2658 C CA . THR A 1 314 ? -3.464 -1.524 8.863 1.00 97.50 314 THR A CA 1
ATOM 2659 C C . THR A 1 314 ? -4.639 -2.063 9.672 1.00 97.50 314 THR A C 1
ATOM 2661 O O . THR A 1 314 ? -4.650 -3.215 10.094 1.00 97.50 314 THR A O 1
ATOM 2664 N N . VAL A 1 315 ? -5.665 -1.236 9.856 1.00 98.00 315 VAL A N 1
ATOM 2665 C CA . VAL A 1 315 ? -6.880 -1.560 10.608 1.00 98.00 315 VAL A CA 1
ATOM 2666 C C . VAL A 1 315 ? -8.041 -1.717 9.636 1.00 98.00 315 VAL A C 1
ATOM 2668 O O . VAL A 1 315 ? -8.521 -0.733 9.075 1.00 98.00 315 VAL A O 1
ATOM 2671 N N . MET A 1 316 ? -8.525 -2.942 9.445 1.00 98.25 316 MET A N 1
ATOM 2672 C CA . MET A 1 316 ? -9.737 -3.195 8.662 1.00 98.25 316 MET A CA 1
ATOM 2673 C C . MET A 1 316 ? -10.998 -2.915 9.488 1.00 98.25 316 MET A C 1
ATOM 2675 O O . MET A 1 316 ? -11.031 -3.164 10.688 1.00 98.25 316 MET A O 1
ATOM 2679 N N . MET A 1 317 ? -12.048 -2.437 8.825 1.00 97.88 317 MET A N 1
ATOM 2680 C CA . MET A 1 317 ? -13.388 -2.254 9.403 1.00 97.88 317 MET A CA 1
ATOM 2681 C C . MET A 1 317 ? -14.412 -3.226 8.809 1.00 97.88 317 MET A C 1
ATOM 2683 O O . MET A 1 317 ? -15.557 -3.269 9.247 1.00 97.88 317 MET A O 1
ATOM 2687 N N . GLN A 1 318 ? -13.995 -3.999 7.805 1.00 98.06 318 GLN A N 1
ATOM 2688 C CA . GLN A 1 318 ? -14.784 -5.027 7.140 1.00 98.06 318 GLN A CA 1
ATOM 2689 C C . GLN A 1 318 ? -14.086 -6.377 7.269 1.00 98.06 318 GLN A C 1
ATOM 2691 O O . GLN A 1 318 ? -12.860 -6.448 7.385 1.00 98.06 318 GLN A O 1
ATOM 2696 N N . ASN A 1 319 ? -14.866 -7.458 7.212 1.00 97.56 319 ASN A N 1
ATOM 2697 C CA . ASN A 1 319 ? -14.310 -8.804 7.119 1.00 97.56 319 ASN A CA 1
ATOM 2698 C C . ASN A 1 319 ? -13.360 -8.890 5.905 1.00 97.56 319 ASN A C 1
ATOM 2700 O O . ASN A 1 319 ? -13.746 -8.436 4.830 1.00 97.56 319 ASN A O 1
ATOM 2704 N N . PRO A 1 320 ? -12.163 -9.489 6.020 1.00 98.06 320 PRO A N 1
ATOM 2705 C CA . PRO A 1 320 ? -11.220 -9.597 4.905 1.00 98.06 320 PRO A CA 1
ATOM 2706 C C . PRO A 1 320 ? -11.806 -10.188 3.607 1.00 98.06 320 PRO A C 1
ATOM 2708 O O . PRO A 1 320 ? -11.454 -9.748 2.515 1.00 98.06 320 PRO A O 1
ATOM 2711 N N . GLU A 1 321 ? -12.759 -11.122 3.689 1.00 97.31 321 GLU A N 1
ATOM 2712 C CA . GLU A 1 321 ? -13.431 -11.696 2.511 1.00 97.31 321 GLU A CA 1
ATOM 2713 C C . GLU A 1 321 ? -14.215 -10.645 1.700 1.00 97.31 321 GLU A C 1
ATOM 2715 O O . GLU A 1 321 ? -14.431 -10.806 0.497 1.00 97.31 321 GLU A O 1
ATOM 2720 N N . PHE A 1 322 ? -14.612 -9.533 2.330 1.00 98.31 322 PHE A N 1
ATOM 2721 C CA . PHE A 1 322 ? -15.288 -8.412 1.675 1.00 98.31 322 PHE A CA 1
ATOM 2722 C C . PHE A 1 322 ? -14.470 -7.867 0.496 1.00 98.31 322 PHE A C 1
ATOM 2724 O O . PHE A 1 322 ? -15.017 -7.597 -0.571 1.00 98.31 322 PHE A O 1
ATOM 2731 N N . PHE A 1 323 ? -13.147 -7.767 0.646 1.00 98.56 323 PHE A N 1
ATOM 2732 C CA . PHE A 1 323 ? -12.275 -7.162 -0.360 1.00 98.56 323 PHE A CA 1
ATOM 2733 C C . PHE A 1 323 ? -12.183 -7.987 -1.652 1.00 98.56 323 PHE A C 1
ATOM 2735 O O . PHE A 1 323 ? -12.103 -7.413 -2.735 1.00 98.56 323 PHE A O 1
ATOM 2742 N N . PHE A 1 324 ? -12.278 -9.318 -1.562 1.00 98.31 324 PHE A N 1
ATOM 2743 C CA . PHE A 1 324 ? -12.366 -10.198 -2.736 1.00 98.31 324 PHE A CA 1
ATOM 2744 C C . PHE A 1 324 ? -13.729 -10.131 -3.440 1.00 98.31 324 PHE A C 1
ATOM 2746 O O . PHE A 1 324 ? -13.904 -10.687 -4.525 1.00 98.31 324 PHE A O 1
ATOM 2753 N N . ASN A 1 325 ? -14.714 -9.476 -2.821 1.00 97.75 325 ASN A N 1
ATOM 2754 C CA . ASN A 1 325 ? -16.061 -9.340 -3.355 1.00 97.75 325 ASN A CA 1
ATOM 2755 C C . ASN A 1 325 ? -16.353 -7.979 -3.986 1.00 97.75 325 ASN A C 1
ATOM 2757 O O . ASN A 1 325 ? -17.377 -7.877 -4.667 1.00 97.75 325 ASN A O 1
ATOM 2761 N N . LEU A 1 326 ? -15.453 -7.005 -3.824 1.00 98.31 326 LEU A N 1
ATOM 2762 C CA . LEU A 1 326 ? -15.502 -5.719 -4.514 1.00 98.31 326 LEU A CA 1
ATOM 2763 C C . LEU A 1 326 ? -15.545 -5.932 -6.031 1.00 98.31 326 LEU A C 1
ATOM 2765 O O . LEU A 1 326 ? -14.797 -6.741 -6.588 1.00 98.31 326 LEU A O 1
ATOM 2769 N N . GLN A 1 327 ? -16.410 -5.193 -6.711 1.00 98.12 327 GLN A N 1
ATOM 2770 C CA . GLN A 1 327 ? -16.604 -5.274 -8.151 1.00 98.12 327 GLN A CA 1
ATOM 2771 C C . GLN A 1 327 ? -15.315 -4.935 -8.901 1.00 98.12 327 GLN A C 1
ATOM 2773 O O . GLN A 1 327 ? -14.900 -5.698 -9.767 1.00 98.12 327 GLN A O 1
ATOM 2778 N N . GLY A 1 328 ? -14.604 -3.878 -8.490 1.00 97.56 328 GLY A N 1
ATOM 2779 C CA . GLY A 1 328 ? -13.313 -3.522 -9.091 1.00 97.56 328 GLY A CA 1
ATOM 2780 C C . GLY A 1 328 ? -12.269 -4.645 -9.005 1.00 97.56 328 GLY A C 1
ATOM 2781 O O . GLY A 1 328 ? -11.483 -4.837 -9.937 1.00 97.56 328 GLY A O 1
ATOM 2782 N N . TYR A 1 329 ? -12.306 -5.437 -7.924 1.00 98.44 329 TYR A N 1
ATOM 2783 C CA . TYR A 1 329 ? -11.461 -6.621 -7.777 1.00 98.44 329 TYR A CA 1
ATOM 2784 C C . TYR A 1 329 ? -11.909 -7.754 -8.696 1.00 98.44 329 TYR A C 1
ATOM 2786 O O . TYR A 1 329 ? -11.075 -8.352 -9.368 1.00 98.44 329 TYR A O 1
ATOM 2794 N N . LYS A 1 330 ? -13.210 -8.048 -8.753 1.00 98.19 330 LYS A N 1
ATOM 2795 C CA . LYS A 1 330 ? -13.753 -9.098 -9.628 1.00 98.19 330 LYS A CA 1
ATOM 2796 C C . LYS A 1 330 ? -13.478 -8.819 -11.104 1.00 98.19 330 LYS A C 1
ATOM 2798 O O . LYS A 1 330 ? -13.173 -9.751 -11.842 1.00 98.19 330 LYS A O 1
ATOM 2803 N N . ASP A 1 331 ? -13.561 -7.555 -11.506 1.00 97.62 331 ASP A N 1
ATOM 2804 C CA . ASP A 1 331 ? -13.355 -7.128 -12.889 1.00 97.62 331 ASP A CA 1
ATOM 2805 C C . ASP A 1 331 ? -11.887 -7.228 -13.298 1.00 97.62 331 ASP A C 1
ATOM 2807 O O . ASP A 1 331 ? -11.568 -7.690 -14.394 1.00 97.62 331 ASP A O 1
ATOM 2811 N N . THR A 1 332 ? -10.988 -6.788 -12.415 1.00 98.06 332 THR A N 1
ATOM 2812 C CA . THR A 1 332 ? -9.587 -6.589 -12.794 1.00 98.06 332 THR A CA 1
ATOM 2813 C C . THR A 1 332 ? -8.634 -7.610 -12.211 1.00 98.06 332 THR A C 1
ATOM 2815 O O . THR A 1 332 ? -7.572 -7.794 -12.772 1.00 98.06 332 THR A O 1
ATOM 2818 N N . GLY A 1 333 ? -8.991 -8.298 -11.127 1.00 98.06 333 GLY A N 1
ATOM 2819 C CA . GLY A 1 333 ? -8.076 -9.108 -10.323 1.00 98.06 333 GLY A CA 1
ATOM 2820 C C . GLY A 1 333 ? -7.243 -8.284 -9.339 1.00 98.06 333 GLY A C 1
ATOM 2821 O O . GLY A 1 333 ? -6.340 -8.825 -8.701 1.00 98.06 333 GLY A O 1
ATOM 2822 N N . THR A 1 334 ? -7.518 -6.987 -9.183 1.00 98.31 334 THR A N 1
ATOM 2823 C CA . THR A 1 334 ? -6.791 -6.111 -8.255 1.00 98.31 334 THR A CA 1
ATOM 2824 C C . THR A 1 334 ? -7.695 -5.072 -7.607 1.00 98.31 334 THR A C 1
ATOM 2826 O O . THR A 1 334 ? -8.727 -4.698 -8.159 1.00 98.31 334 THR A O 1
ATOM 2829 N N . TYR A 1 335 ? -7.287 -4.557 -6.451 1.00 98.62 335 TYR A N 1
ATOM 2830 C CA . TYR A 1 335 ? -7.917 -3.381 -5.863 1.00 98.62 335 TYR A CA 1
ATOM 2831 C C . TYR A 1 335 ? -6.886 -2.557 -5.089 1.00 98.62 335 TYR A C 1
ATOM 2833 O O . TYR A 1 335 ? -6.323 -3.018 -4.091 1.00 98.62 335 TYR A O 1
ATOM 2841 N N . PHE A 1 336 ? -6.637 -1.336 -5.562 1.00 98.62 336 PHE A N 1
ATOM 2842 C CA . PHE A 1 336 ? -5.705 -0.373 -4.977 1.00 98.62 336 PHE A CA 1
ATOM 2843 C C . PHE A 1 336 ? -6.435 0.825 -4.372 1.00 98.62 336 PHE A C 1
ATOM 2845 O O . PHE A 1 336 ? -7.562 1.154 -4.748 1.00 98.62 336 PHE A O 1
ATOM 2852 N N . PHE A 1 337 ? -5.766 1.528 -3.462 1.00 98.50 337 PHE A N 1
ATOM 2853 C CA . PHE A 1 337 ? -6.310 2.693 -2.774 1.00 98.50 337 PHE A CA 1
ATOM 2854 C C . PHE A 1 337 ? -5.485 3.935 -3.086 1.00 98.50 337 PHE A C 1
ATOM 2856 O O . PHE A 1 337 ? -4.263 3.876 -3.203 1.00 98.50 337 PHE A O 1
ATOM 2863 N N . LYS A 1 338 ? -6.161 5.074 -3.240 1.00 97.81 338 LYS A N 1
ATOM 2864 C CA . LYS A 1 338 ? -5.501 6.364 -3.446 1.00 97.81 338 LYS A CA 1
ATOM 2865 C C . LYS A 1 338 ? -5.135 6.991 -2.100 1.00 97.81 338 LYS A C 1
ATOM 2867 O O . LYS A 1 338 ? -5.972 6.992 -1.198 1.00 97.81 338 LYS A O 1
ATOM 2872 N N . ASP A 1 339 ? -3.933 7.544 -1.980 1.00 96.94 339 ASP A N 1
ATOM 2873 C CA . ASP A 1 339 ? -3.457 8.234 -0.770 1.00 96.94 339 ASP A CA 1
ATOM 2874 C C . ASP A 1 339 ? -4.223 9.557 -0.534 1.00 96.94 339 ASP A C 1
ATOM 2876 O O . ASP A 1 339 ? -5.139 9.935 -1.277 1.00 96.94 339 ASP A O 1
ATOM 2880 N N . ARG A 1 340 ? -3.869 10.288 0.526 1.00 95.88 340 ARG A N 1
ATOM 2881 C CA . ARG A 1 340 ? -4.314 11.664 0.745 1.00 95.88 340 ARG A CA 1
ATOM 2882 C C . ARG A 1 340 ? -3.955 12.497 -0.480 1.00 95.88 340 ARG A C 1
ATOM 2884 O O . ARG A 1 340 ? -2.792 12.598 -0.865 1.00 95.88 340 ARG A O 1
ATOM 2891 N N . ALA A 1 341 ? -4.950 13.168 -1.046 1.00 93.56 341 ALA A N 1
ATOM 2892 C CA . ALA A 1 341 ? -4.765 14.048 -2.192 1.00 93.56 341 ALA A CA 1
ATOM 2893 C C . ALA A 1 341 ? -4.154 15.401 -1.772 1.00 93.56 341 ALA A C 1
ATOM 2895 O O . ALA A 1 341 ? -4.798 16.452 -1.810 1.00 93.56 341 ALA A O 1
ATOM 2896 N N . VAL A 1 342 ? -2.911 15.364 -1.293 1.00 94.25 342 VAL A N 1
ATOM 2897 C CA . VAL A 1 342 ? -2.138 16.541 -0.884 1.00 94.25 342 VAL A CA 1
ATOM 2898 C C . VAL A 1 342 ? -1.544 17.189 -2.125 1.00 94.25 342 VAL A C 1
ATOM 2900 O O . VAL A 1 342 ? -0.938 16.512 -2.951 1.00 94.25 342 VAL A O 1
ATOM 2903 N N . LEU A 1 343 ? -1.669 18.513 -2.256 1.00 92.62 343 LEU A N 1
ATOM 2904 C CA . LEU A 1 343 ? -1.116 19.245 -3.395 1.00 92.62 343 LEU A CA 1
ATOM 2905 C C . LEU A 1 343 ? 0.406 19.443 -3.267 1.00 92.62 343 LEU A C 1
ATOM 2907 O O . LEU A 1 343 ? 0.902 20.562 -3.152 1.00 92.62 343 LEU A O 1
ATOM 2911 N N . GLN A 1 344 ? 1.144 18.339 -3.296 1.00 91.12 344 GLN A N 1
ATOM 2912 C CA . GLN A 1 344 ? 2.599 18.306 -3.334 1.00 91.12 344 GLN A CA 1
ATOM 2913 C C . GLN A 1 344 ? 3.047 17.931 -4.744 1.00 91.12 344 GLN A C 1
ATOM 2915 O O . GLN A 1 344 ? 2.708 16.859 -5.249 1.00 91.12 344 GLN A O 1
ATOM 2920 N N . LYS A 1 345 ? 3.777 18.842 -5.391 1.00 90.25 345 LYS A N 1
ATOM 2921 C CA . LYS A 1 345 ? 4.197 18.676 -6.781 1.00 90.25 345 LYS A CA 1
ATOM 2922 C C . LYS A 1 345 ? 5.646 18.220 -6.891 1.00 90.25 345 LYS A C 1
ATOM 2924 O O . LYS A 1 345 ? 6.511 18.698 -6.160 1.00 90.25 345 LYS A O 1
ATOM 2929 N N . ARG A 1 346 ? 5.894 17.372 -7.881 1.00 89.00 346 ARG A N 1
ATOM 2930 C CA . ARG A 1 346 ? 7.205 17.031 -8.440 1.00 89.00 346 ARG A CA 1
ATOM 2931 C C . ARG A 1 346 ? 7.312 17.566 -9.871 1.00 89.00 346 ARG A C 1
ATOM 2933 O O . ARG A 1 346 ? 6.375 18.174 -10.392 1.00 89.00 346 ARG A O 1
ATOM 2940 N N . SER A 1 347 ? 8.464 17.369 -10.508 1.00 86.69 347 SER A N 1
ATOM 2941 C CA . SER A 1 347 ? 8.658 17.774 -11.906 1.00 86.69 347 SER A CA 1
ATOM 2942 C C . SER A 1 347 ? 7.634 17.092 -12.827 1.00 86.69 347 SER A C 1
ATOM 2944 O O . SER A 1 347 ? 7.306 15.924 -12.645 1.00 86.69 347 SER A O 1
ATOM 2946 N N . ALA A 1 348 ? 7.130 17.800 -13.840 1.00 82.81 348 ALA A N 1
ATOM 2947 C CA . ALA A 1 348 ? 6.242 17.198 -14.839 1.00 82.81 348 ALA A CA 1
ATOM 2948 C C . ALA A 1 348 ? 6.992 16.217 -15.763 1.00 82.81 348 ALA A C 1
ATOM 2950 O O . ALA A 1 348 ? 6.430 15.205 -16.179 1.00 82.81 348 ALA A O 1
ATOM 2951 N N . ASN A 1 349 ? 8.290 16.452 -16.007 1.00 88.19 349 ASN A N 1
ATOM 2952 C CA . ASN A 1 349 ? 9.157 15.563 -16.805 1.00 88.19 349 ASN A CA 1
ATOM 2953 C C . ASN A 1 349 ? 9.263 14.159 -16.200 1.00 88.19 349 ASN A C 1
ATOM 2955 O O . ASN A 1 349 ? 9.563 13.179 -16.868 1.00 88.19 349 ASN A O 1
ATOM 2959 N N . ASP A 1 350 ? 8.999 14.083 -14.909 1.00 90.50 350 ASP A N 1
ATOM 2960 C CA . ASP A 1 350 ? 9.044 12.907 -14.068 1.00 90.50 350 ASP A CA 1
ATOM 2961 C C . ASP A 1 350 ? 7.841 11.973 -14.347 1.00 90.50 350 ASP A C 1
ATOM 2963 O O . ASP A 1 350 ? 7.918 10.767 -14.113 1.00 90.50 350 ASP A O 1
ATOM 2967 N N . GLY A 1 351 ? 6.734 12.508 -14.882 1.00 92.19 351 GLY A N 1
ATOM 2968 C CA . GLY A 1 351 ? 5.632 11.732 -15.460 1.00 92.19 351 GLY A CA 1
ATOM 2969 C C . GLY A 1 351 ? 5.963 11.194 -16.854 1.00 92.19 351 GLY A C 1
ATOM 2970 O O . GLY A 1 351 ? 5.735 10.016 -17.125 1.00 92.19 351 GLY A O 1
ATOM 2971 N N . GLU A 1 352 ? 6.579 12.016 -17.710 1.00 92.44 352 GLU A N 1
ATOM 2972 C CA . GLU A 1 352 ? 7.048 11.572 -19.034 1.00 92.44 352 GLU A CA 1
ATOM 2973 C C . GLU A 1 352 ? 8.129 10.489 -18.908 1.00 92.44 352 GLU A C 1
ATOM 2975 O O . GLU A 1 352 ? 8.125 9.511 -19.651 1.00 92.44 352 GLU A O 1
ATOM 2980 N N . PHE A 1 353 ? 9.000 10.597 -17.901 1.00 93.31 353 PHE A N 1
ATOM 2981 C CA . PHE A 1 353 ? 9.957 9.553 -17.547 1.00 93.31 353 PHE A CA 1
ATOM 2982 C C . PHE A 1 353 ? 9.268 8.200 -17.314 1.00 93.31 353 PHE A C 1
ATOM 2984 O O . PHE A 1 353 ? 9.633 7.219 -17.957 1.00 93.31 353 PHE A O 1
ATOM 2991 N N . PHE A 1 354 ? 8.246 8.133 -16.451 1.00 94.75 354 PHE A N 1
ATOM 2992 C CA . PHE A 1 354 ? 7.535 6.874 -16.189 1.00 94.75 354 PHE A CA 1
ATOM 2993 C C . PHE A 1 354 ? 6.789 6.347 -17.412 1.00 94.75 354 PHE A C 1
ATOM 2995 O O . PHE A 1 354 ? 6.762 5.138 -17.632 1.00 94.75 354 PHE A O 1
ATOM 3002 N N . LYS A 1 355 ? 6.239 7.238 -18.240 1.00 95.00 355 LYS A N 1
ATOM 3003 C CA . LYS A 1 355 ? 5.585 6.857 -19.495 1.00 95.00 355 LYS A CA 1
ATOM 3004 C C . LYS A 1 355 ? 6.581 6.198 -20.449 1.00 95.00 355 LYS A C 1
ATOM 3006 O O . LYS A 1 355 ? 6.280 5.153 -21.014 1.00 95.00 355 LYS A O 1
ATOM 3011 N N . ASN A 1 356 ? 7.790 6.749 -20.553 1.00 93.00 356 ASN A N 1
ATOM 3012 C CA . ASN A 1 356 ? 8.868 6.193 -21.372 1.00 93.00 356 ASN A CA 1
ATOM 3013 C C . ASN A 1 356 ? 9.422 4.866 -20.838 1.00 93.00 356 ASN A C 1
ATOM 3015 O O . ASN A 1 356 ? 10.013 4.110 -21.603 1.00 93.00 356 ASN A O 1
ATOM 3019 N N . MET A 1 357 ? 9.233 4.561 -19.550 1.00 95.06 357 MET A N 1
ATOM 3020 C CA . MET A 1 357 ? 9.554 3.239 -19.000 1.00 95.06 357 MET A CA 1
ATOM 3021 C C . MET A 1 357 ? 8.533 2.169 -19.413 1.00 95.06 357 MET A C 1
ATOM 3023 O O . MET A 1 357 ? 8.834 0.977 -19.314 1.00 95.06 357 MET A O 1
ATOM 3027 N N . GLY A 1 358 ? 7.341 2.567 -19.868 1.00 95.38 358 GLY A N 1
ATOM 3028 C CA . GLY A 1 358 ? 6.283 1.677 -20.333 1.00 95.38 358 GLY A CA 1
ATOM 3029 C C . GLY A 1 358 ? 6.588 0.951 -21.648 1.00 95.38 358 GLY A C 1
ATOM 3030 O O . GLY A 1 358 ? 7.677 1.095 -22.208 1.00 95.38 358 GLY A O 1
ATOM 3031 N N . PRO A 1 359 ? 5.640 0.136 -22.136 1.00 94.69 359 PRO A N 1
ATOM 3032 C CA . PRO A 1 359 ? 5.780 -0.557 -23.410 1.00 94.69 359 PRO A CA 1
ATOM 3033 C C . PRO A 1 359 ? 5.855 0.411 -24.593 1.00 94.69 359 PRO A C 1
ATOM 3035 O O . PRO A 1 359 ? 5.122 1.397 -24.672 1.00 94.69 359 PRO A O 1
ATOM 3038 N N . SER A 1 360 ? 6.737 0.093 -25.531 1.00 89.69 360 SER A N 1
ATOM 3039 C CA . SER A 1 360 ? 6.933 0.799 -26.793 1.00 89.69 360 SER A CA 1
ATOM 3040 C C . SER A 1 360 ? 6.048 0.238 -27.912 1.00 89.69 360 SER A C 1
ATOM 3042 O O . SER A 1 360 ? 5.502 -0.861 -27.819 1.00 89.69 360 SER A O 1
ATOM 3044 N N . VAL A 1 361 ? 5.962 0.960 -29.034 1.00 84.62 361 VAL A N 1
ATOM 3045 C CA . VAL A 1 361 ? 5.271 0.482 -30.249 1.00 84.62 361 VAL A CA 1
ATOM 3046 C C . VAL A 1 361 ? 5.850 -0.851 -30.738 1.00 84.62 361 VAL A C 1
ATOM 3048 O O . VAL A 1 361 ? 5.109 -1.702 -31.220 1.00 84.62 361 VAL A O 1
ATOM 3051 N N . ILE A 1 362 ? 7.157 -1.071 -30.566 1.00 80.06 362 ILE A N 1
ATOM 3052 C CA . ILE A 1 362 ? 7.801 -2.343 -30.914 1.00 80.06 362 ILE A CA 1
ATOM 3053 C C . ILE A 1 362 ? 7.303 -3.462 -29.995 1.00 80.06 362 ILE A C 1
ATOM 3055 O O . ILE A 1 362 ? 6.977 -4.540 -30.490 1.00 80.06 362 ILE A O 1
ATOM 3059 N N . ASP A 1 363 ? 7.186 -3.199 -28.689 1.00 84.69 363 ASP A N 1
ATOM 3060 C CA . ASP A 1 363 ? 6.674 -4.181 -27.725 1.00 84.69 363 ASP A CA 1
ATOM 3061 C C . ASP A 1 363 ? 5.251 -4.628 -28.093 1.00 84.69 363 ASP A C 1
ATOM 3063 O O . ASP A 1 363 ? 4.917 -5.815 -28.046 1.00 84.69 363 ASP A O 1
ATOM 3067 N N . ASN A 1 364 ? 4.428 -3.680 -28.542 1.00 86.00 364 ASN A N 1
ATOM 3068 C CA . ASN A 1 364 ? 3.080 -3.958 -29.012 1.00 86.00 364 ASN A CA 1
ATOM 3069 C C . ASN A 1 364 ? 3.059 -4.772 -30.312 1.00 86.00 364 ASN A C 1
ATOM 3071 O O . ASN A 1 364 ? 2.451 -5.839 -30.352 1.00 86.00 364 ASN A O 1
ATOM 3075 N N . LEU A 1 365 ? 3.754 -4.307 -31.352 1.00 75.00 365 LEU A N 1
ATOM 3076 C CA . LEU A 1 365 ? 3.731 -4.941 -32.673 1.00 75.00 365 LEU A CA 1
ATOM 3077 C C . LEU A 1 365 ? 4.362 -6.340 -32.681 1.00 75.00 365 LEU A C 1
ATOM 3079 O O . LEU A 1 365 ? 3.918 -7.202 -33.437 1.00 75.00 365 LEU A O 1
ATOM 3083 N N . MET A 1 366 ? 5.402 -6.566 -31.873 1.00 76.88 366 MET A N 1
ATOM 3084 C CA . MET A 1 366 ? 6.155 -7.825 -31.877 1.00 76.88 366 MET A CA 1
ATOM 3085 C C . MET A 1 366 ? 5.639 -8.836 -30.854 1.00 76.88 366 MET A C 1
ATOM 3087 O O . MET A 1 366 ? 5.650 -10.033 -31.133 1.00 76.88 366 MET A O 1
ATOM 3091 N N . PHE A 1 367 ? 5.186 -8.375 -29.684 1.00 80.12 367 PHE A N 1
ATOM 3092 C CA . PHE A 1 367 ? 4.872 -9.252 -28.548 1.00 80.12 367 PHE A CA 1
ATOM 3093 C C . PHE A 1 367 ? 3.432 -9.125 -28.051 1.00 80.12 367 PHE A C 1
ATOM 3095 O O . PHE A 1 367 ? 3.054 -9.800 -27.091 1.00 80.12 367 PHE A O 1
ATOM 3102 N N . ASN A 1 368 ? 2.617 -8.284 -28.697 1.00 85.38 368 ASN A N 1
ATOM 3103 C CA . ASN A 1 368 ? 1.254 -7.978 -28.270 1.00 85.38 368 ASN A CA 1
ATOM 3104 C C . ASN A 1 368 ? 1.202 -7.510 -26.804 1.00 85.38 368 ASN A C 1
ATOM 3106 O O . ASN A 1 368 ? 0.344 -7.931 -26.025 1.00 85.38 368 ASN A O 1
ATOM 3110 N N . ILE A 1 369 ? 2.176 -6.682 -26.413 1.00 88.62 369 ILE A N 1
ATOM 3111 C CA . ILE A 1 369 ? 2.192 -6.007 -25.115 1.00 88.62 369 ILE A CA 1
ATOM 3112 C C . ILE A 1 369 ? 1.461 -4.666 -25.290 1.00 88.62 369 ILE A C 1
ATOM 3114 O O . ILE A 1 369 ? 1.882 -3.851 -26.115 1.00 88.62 369 ILE A O 1
ATOM 3118 N N . PRO A 1 370 ? 0.340 -4.424 -24.591 1.00 93.75 370 PRO A N 1
ATOM 3119 C CA . PRO A 1 370 ? -0.416 -3.182 -24.728 1.00 93.75 370 PRO A CA 1
ATOM 3120 C C . PRO A 1 370 ? 0.409 -1.944 -24.367 1.00 93.75 370 PRO A C 1
ATOM 3122 O O . PRO A 1 370 ? 1.203 -1.964 -23.429 1.00 93.75 370 PRO A O 1
ATOM 3125 N N . LEU A 1 371 ? 0.200 -0.852 -25.102 1.00 95.56 371 LEU A N 1
ATOM 3126 C CA . LEU A 1 371 ? 0.737 0.459 -24.735 1.00 95.56 371 LEU A CA 1
ATOM 3127 C C . LEU A 1 371 ? -0.029 1.021 -23.533 1.00 95.56 371 LEU A C 1
ATOM 3129 O O . LEU A 1 371 ? -1.220 0.755 -23.383 1.00 95.56 371 LEU A O 1
ATOM 3133 N N . MET A 1 372 ? 0.626 1.865 -22.731 1.00 96.75 372 MET A N 1
ATOM 3134 C CA . MET A 1 372 ? -0.084 2.668 -21.730 1.00 96.75 372 MET A CA 1
ATOM 3135 C C . MET A 1 372 ? -1.075 3.609 -22.424 1.00 96.75 372 MET A C 1
ATOM 3137 O O . MET A 1 372 ? -0.712 4.332 -23.356 1.00 96.75 372 MET A O 1
ATOM 3141 N N . THR A 1 373 ? -2.312 3.644 -21.940 1.00 97.38 373 THR A N 1
ATOM 3142 C CA . THR A 1 373 ? -3.364 4.519 -22.451 1.00 97.38 373 THR A CA 1
ATOM 3143 C C . THR A 1 373 ? -3.614 5.689 -21.501 1.00 97.38 373 THR A C 1
ATOM 3145 O O . THR A 1 373 ? -2.976 5.846 -20.454 1.00 97.38 373 THR A O 1
ATOM 3148 N N . ASN A 1 374 ? -4.599 6.522 -21.853 1.00 97.06 374 ASN A N 1
ATOM 3149 C CA . ASN A 1 374 ? -5.109 7.588 -20.991 1.00 97.06 374 ASN A CA 1
ATOM 3150 C C . ASN A 1 374 ? -5.558 7.085 -19.612 1.00 97.06 374 ASN A C 1
ATOM 3152 O O . ASN A 1 374 ? -5.528 7.868 -18.665 1.00 97.06 374 ASN A O 1
ATOM 3156 N N . TYR A 1 375 ? -5.901 5.799 -19.479 1.00 96.69 375 TYR A N 1
ATOM 3157 C CA . TYR A 1 375 ? -6.219 5.180 -18.196 1.00 96.69 375 TYR A CA 1
ATOM 3158 C C . TYR A 1 375 ? -5.089 5.329 -17.163 1.00 96.69 375 TYR A C 1
ATOM 3160 O O . TYR A 1 375 ? -5.339 5.611 -15.987 1.00 96.69 375 TYR A O 1
ATOM 3168 N N . THR A 1 376 ? -3.839 5.186 -17.605 1.00 96.75 376 THR A N 1
ATOM 3169 C CA . THR A 1 376 ? -2.642 5.348 -16.773 1.00 96.75 376 THR A CA 1
ATOM 3170 C C . THR A 1 376 ? -2.133 6.782 -16.806 1.00 96.75 376 THR A C 1
ATOM 3172 O O . THR A 1 376 ? -1.985 7.418 -15.761 1.00 96.75 376 THR A O 1
ATOM 3175 N N . ILE A 1 377 ? -1.868 7.320 -18.000 1.00 96.00 377 ILE A N 1
ATOM 3176 C CA . ILE A 1 377 ? -1.065 8.547 -18.143 1.00 96.00 377 ILE A CA 1
ATOM 3177 C C . ILE A 1 377 ? -1.814 9.822 -17.731 1.00 96.00 377 ILE A C 1
ATOM 3179 O O . ILE A 1 377 ? -1.192 10.866 -17.551 1.00 96.00 377 ILE A O 1
ATOM 3183 N N . GLN A 1 378 ? -3.141 9.766 -17.565 1.00 94.38 378 GLN A N 1
ATOM 3184 C CA . GLN A 1 378 ? -3.919 10.894 -17.042 1.00 94.38 378 GLN A CA 1
ATOM 3185 C C . GLN A 1 378 ? -4.043 10.899 -15.514 1.00 94.38 378 GLN A C 1
ATOM 3187 O O . GLN A 1 378 ? -4.646 11.827 -14.964 1.00 94.38 378 GLN A O 1
ATOM 3192 N N . ARG A 1 379 ? -3.471 9.913 -14.816 1.00 94.62 379 ARG A N 1
ATOM 3193 C CA . ARG A 1 379 ? -3.428 9.902 -13.350 1.00 94.62 379 ARG A CA 1
ATOM 3194 C C . ARG A 1 379 ? -2.514 10.996 -12.825 1.00 94.62 379 ARG A C 1
ATOM 3196 O O . ARG A 1 379 ? -1.570 11.438 -13.477 1.00 94.62 379 ARG A O 1
ATOM 3203 N N . GLU A 1 380 ? -2.799 11.442 -11.618 1.00 94.31 380 GLU A N 1
ATOM 3204 C CA . GLU A 1 380 ? -2.217 12.647 -11.051 1.00 94.31 380 GLU A CA 1
ATOM 3205 C C . GLU A 1 380 ? -0.712 12.506 -10.807 1.00 94.31 380 GLU A C 1
ATOM 3207 O O . GLU A 1 380 ? 0.011 13.484 -10.997 1.00 94.31 380 GLU A O 1
ATOM 3212 N N . LEU A 1 381 ? -0.213 11.288 -10.540 1.00 93.62 381 LEU A N 1
ATOM 3213 C CA . LEU A 1 381 ? 1.226 11.002 -10.510 1.00 93.62 381 LEU A CA 1
ATOM 3214 C C . LEU A 1 381 ? 1.912 11.455 -11.814 1.00 93.62 381 LEU A C 1
ATOM 3216 O O . LEU A 1 381 ? 2.921 12.158 -11.765 1.00 93.62 381 LEU A O 1
ATOM 3220 N N . PHE A 1 382 ? 1.355 11.116 -12.983 1.00 94.44 382 PHE A N 1
ATOM 3221 C CA . PHE A 1 382 ? 1.900 11.486 -14.300 1.00 94.44 382 PHE A CA 1
ATOM 3222 C C . PHE A 1 382 ? 1.762 12.982 -14.608 1.00 94.44 382 PHE A C 1
ATOM 3224 O O . PHE A 1 382 ? 2.527 13.526 -15.398 1.00 94.44 382 PHE A O 1
ATOM 3231 N N . LYS A 1 383 ? 0.837 13.670 -13.933 1.00 93.06 383 LYS A N 1
ATOM 3232 C CA . LYS A 1 383 ? 0.647 15.127 -14.016 1.00 93.06 383 LYS A CA 1
ATOM 3233 C C . LYS A 1 383 ? 1.526 15.910 -13.029 1.00 93.06 383 LYS A C 1
ATOM 3235 O O . LYS A 1 383 ? 1.377 17.125 -12.908 1.00 93.06 383 LYS A O 1
ATOM 3240 N N . GLY A 1 384 ? 2.438 15.232 -12.330 1.00 90.50 384 GLY A N 1
ATOM 3241 C CA . GLY A 1 384 ? 3.392 15.846 -11.409 1.00 90.50 384 GLY A CA 1
ATOM 3242 C C . GLY A 1 384 ? 2.951 15.862 -9.946 1.00 90.50 384 GLY A C 1
ATOM 3243 O O . GLY A 1 384 ? 3.519 16.630 -9.177 1.00 90.50 384 GLY A O 1
ATOM 3244 N N . LEU A 1 385 ? 1.972 15.050 -9.530 1.00 92.38 385 LEU A N 1
ATOM 3245 C CA . LEU A 1 385 ? 1.710 14.785 -8.108 1.00 92.38 385 LEU A CA 1
ATOM 3246 C C . LEU A 1 385 ? 2.802 13.868 -7.531 1.00 92.38 385 LEU A C 1
ATOM 3248 O O . LEU A 1 385 ? 3.308 12.995 -8.240 1.00 92.38 385 LEU A O 1
ATOM 3252 N N . THR A 1 386 ? 3.170 14.065 -6.264 1.00 90.75 386 THR A N 1
ATOM 3253 C CA . THR A 1 386 ? 4.203 13.253 -5.593 1.00 90.75 386 THR A CA 1
ATOM 3254 C C . THR A 1 386 ? 3.689 11.896 -5.108 1.00 90.75 386 THR A C 1
ATOM 3256 O O . THR A 1 386 ? 4.377 10.896 -5.291 1.00 90.75 386 THR A O 1
ATOM 3259 N N . HIS A 1 387 ? 2.499 11.852 -4.506 1.00 91.81 387 HIS A N 1
ATOM 3260 C CA . HIS A 1 387 ? 1.907 10.641 -3.930 1.00 91.81 387 HIS A CA 1
ATOM 3261 C C . HIS A 1 387 ? 0.540 10.390 -4.553 1.00 91.81 387 HIS A C 1
ATOM 3263 O O . HIS A 1 387 ? -0.262 11.317 -4.663 1.00 91.81 387 HIS A O 1
ATOM 3269 N N . TYR A 1 388 ? 0.276 9.154 -4.958 1.00 95.56 388 TYR A N 1
ATOM 3270 C CA . TYR A 1 388 ? -0.988 8.753 -5.558 1.00 95.56 388 TYR A CA 1
ATOM 3271 C C . TYR A 1 388 ? -1.582 7.521 -4.888 1.00 95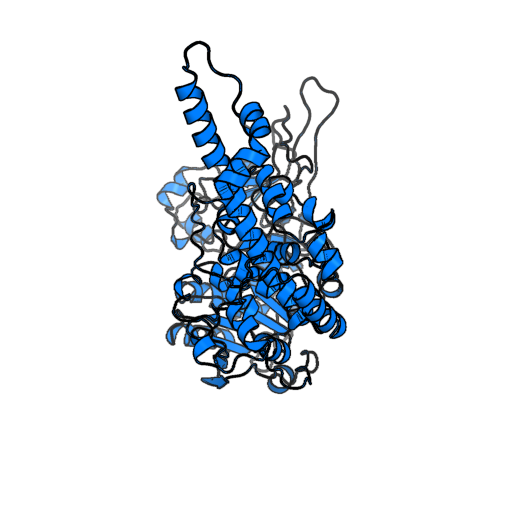.56 388 TYR A C 1
ATOM 3273 O O . TYR A 1 388 ? -2.781 7.512 -4.625 1.00 95.56 388 TYR A O 1
ATOM 3281 N N . MET A 1 389 ? -0.773 6.508 -4.585 1.00 96.62 389 MET A N 1
ATOM 3282 C CA . MET A 1 389 ? -1.237 5.256 -3.996 1.00 96.62 389 MET A CA 1
ATOM 3283 C C . MET A 1 389 ? -0.960 5.198 -2.494 1.00 96.62 389 MET A C 1
ATOM 3285 O O . MET A 1 389 ? 0.129 5.530 -2.038 1.00 96.62 389 MET A O 1
ATOM 3289 N N . GLU A 1 390 ? -1.929 4.704 -1.730 1.00 96.25 390 GLU A N 1
ATOM 3290 C CA . GLU A 1 390 ? -1.703 4.196 -0.381 1.00 96.25 390 GLU A CA 1
ATOM 3291 C C . GLU A 1 390 ? -1.608 2.668 -0.463 1.00 96.25 390 GLU A C 1
ATOM 3293 O O . GLU A 1 390 ? -2.462 2.013 -1.062 1.00 96.25 390 GLU A O 1
ATOM 3298 N N . SER A 1 391 ? -0.533 2.109 0.092 1.00 95.62 391 SER A N 1
ATOM 3299 C CA . SER A 1 391 ? -0.209 0.688 -0.041 1.00 95.62 391 SER A CA 1
ATOM 3300 C C . SER A 1 391 ? -0.475 -0.117 1.225 1.00 95.62 391 SER A C 1
ATOM 3302 O O . SER A 1 391 ? -0.266 -1.326 1.197 1.00 95.62 391 SER A O 1
ATOM 3304 N N . GLY A 1 392 ? -0.942 0.503 2.316 1.00 96.50 392 GLY A N 1
ATOM 3305 C CA . GLY A 1 392 ? -1.276 -0.184 3.572 1.00 96.50 392 GLY A CA 1
ATOM 3306 C C . GLY A 1 392 ? -2.157 -1.419 3.392 1.00 96.50 392 GLY A C 1
ATOM 3307 O O . GLY A 1 392 ? -1.962 -2.408 4.087 1.00 96.50 392 GLY A O 1
ATOM 3308 N N . LEU A 1 393 ? -3.027 -1.414 2.378 1.00 98.06 393 LEU A N 1
ATOM 3309 C CA . LEU A 1 393 ? -3.790 -2.574 1.935 1.00 98.06 393 LEU A CA 1
ATOM 3310 C C . LEU A 1 393 ? -3.770 -2.672 0.409 1.00 98.06 393 LEU A C 1
ATOM 3312 O O . LEU A 1 393 ? -4.095 -1.713 -0.291 1.00 98.06 393 LEU A O 1
ATOM 3316 N N . VAL A 1 394 ? -3.428 -3.849 -0.109 1.00 97.94 394 VAL A N 1
ATOM 3317 C CA . VAL A 1 394 ? -3.395 -4.144 -1.545 1.00 97.94 394 VAL A CA 1
ATOM 3318 C C . VAL A 1 394 ? -4.039 -5.503 -1.803 1.00 97.94 394 VAL A C 1
ATOM 3320 O O . VAL A 1 394 ? -3.617 -6.502 -1.228 1.00 97.94 394 VAL A O 1
ATOM 3323 N N . VAL A 1 395 ? -5.040 -5.558 -2.685 1.00 98.62 395 VAL A N 1
ATOM 3324 C CA . VAL A 1 395 ? -5.718 -6.810 -3.065 1.00 98.62 395 VAL A CA 1
ATOM 3325 C C . VAL A 1 395 ? -5.240 -7.233 -4.447 1.00 98.62 395 VAL A C 1
ATOM 3327 O O . VAL A 1 395 ? -5.307 -6.437 -5.384 1.00 98.62 395 VAL A O 1
ATOM 3330 N N . LEU A 1 396 ? -4.745 -8.464 -4.588 1.00 98.56 396 LEU A N 1
ATOM 3331 C CA . LEU A 1 396 ? -4.128 -8.950 -5.823 1.00 98.56 396 LEU A CA 1
ATOM 3332 C C . LEU A 1 396 ? -4.521 -10.389 -6.148 1.00 98.56 396 LEU A C 1
ATOM 3334 O O . LEU A 1 396 ? -4.529 -11.270 -5.292 1.00 98.56 396 LEU A O 1
ATOM 3338 N N . ASN A 1 397 ? -4.759 -10.638 -7.428 1.00 98.19 397 ASN A N 1
ATOM 3339 C CA . ASN A 1 397 ? -4.813 -11.952 -8.039 1.00 98.19 397 ASN A CA 1
ATOM 3340 C C . ASN A 1 397 ? -3.463 -12.231 -8.718 1.00 98.19 397 ASN A C 1
ATOM 3342 O O . ASN A 1 397 ? -3.144 -11.705 -9.787 1.00 98.19 397 ASN A O 1
ATOM 3346 N N . LYS A 1 398 ? -2.646 -13.073 -8.082 1.00 96.56 398 LYS A N 1
ATOM 3347 C CA . LYS A 1 398 ? -1.334 -13.484 -8.590 1.00 96.56 398 LYS A CA 1
ATOM 3348 C C . LYS A 1 398 ? -1.450 -14.199 -9.927 1.00 96.56 398 LYS A C 1
ATOM 3350 O O . LYS A 1 398 ? -0.581 -14.057 -10.780 1.00 96.56 398 LYS A O 1
ATOM 3355 N N . ASP A 1 399 ? -2.509 -14.972 -10.122 1.00 92.12 399 ASP A N 1
ATOM 3356 C CA . ASP A 1 399 ? -2.666 -15.788 -11.315 1.00 92.12 399 ASP A CA 1
ATOM 3357 C C . ASP A 1 399 ? -2.825 -14.945 -12.579 1.00 92.12 399 ASP A C 1
ATOM 3359 O O . ASP A 1 399 ? -2.180 -15.249 -13.592 1.00 92.12 399 ASP A O 1
ATOM 3363 N N . SER A 1 400 ? -3.602 -13.868 -12.480 1.00 93.56 400 SER A N 1
ATOM 3364 C CA . SER A 1 400 ? -3.819 -12.899 -13.556 1.00 93.56 400 SER A CA 1
ATOM 3365 C C . SER A 1 400 ? -2.628 -11.958 -13.754 1.00 93.56 400 SER A C 1
ATOM 3367 O O . SER A 1 400 ? -2.297 -11.633 -14.890 1.00 93.56 400 SER A O 1
ATOM 3369 N N . HIS A 1 401 ? -1.924 -11.582 -12.677 1.00 96.81 401 HIS A N 1
ATOM 3370 C CA . HIS A 1 401 ? -0.949 -10.477 -12.711 1.00 96.81 401 HIS A CA 1
ATOM 3371 C C . HIS A 1 401 ? 0.481 -10.861 -12.327 1.00 96.81 401 HIS A C 1
ATOM 3373 O O . HIS A 1 401 ? 1.284 -10.009 -11.946 1.00 96.81 401 HIS A O 1
ATOM 3379 N N . PHE A 1 402 ? 0.840 -12.141 -12.430 1.00 96.44 402 PHE A N 1
ATOM 3380 C CA . PHE A 1 402 ? 2.161 -12.626 -12.020 1.00 96.44 402 PHE A CA 1
ATOM 3381 C C . PHE A 1 402 ? 3.323 -11.865 -12.679 1.00 96.44 402 PHE A C 1
ATOM 3383 O O . PHE A 1 402 ? 4.298 -11.522 -12.015 1.00 96.44 402 PHE A O 1
ATOM 3390 N N . SER A 1 403 ? 3.208 -11.544 -13.972 1.00 96.25 403 SER A N 1
ATOM 3391 C CA . SER A 1 403 ? 4.210 -10.751 -14.699 1.00 96.25 403 SER A CA 1
ATOM 3392 C C . SER A 1 403 ? 4.371 -9.340 -14.127 1.00 96.25 403 SER A C 1
ATOM 3394 O O . SER A 1 403 ? 5.493 -8.847 -14.018 1.00 96.25 403 SER A O 1
ATOM 3396 N N . SER A 1 404 ? 3.267 -8.716 -13.719 1.00 97.56 404 SER A N 1
ATOM 3397 C CA . SER A 1 404 ? 3.244 -7.392 -13.096 1.00 97.56 404 SER A CA 1
ATOM 3398 C C . SER A 1 404 ? 3.879 -7.440 -11.699 1.00 97.56 404 SER A C 1
ATOM 3400 O O . SER A 1 404 ? 4.686 -6.577 -11.366 1.00 97.56 404 SER A O 1
ATOM 3402 N N . ILE A 1 405 ? 3.632 -8.503 -10.921 1.00 97.50 405 ILE A N 1
ATOM 3403 C CA . ILE A 1 405 ? 4.290 -8.761 -9.620 1.00 97.50 405 ILE A CA 1
ATOM 3404 C C . ILE A 1 405 ? 5.807 -8.936 -9.777 1.00 97.50 405 ILE A C 1
ATOM 3406 O O . ILE A 1 405 ? 6.583 -8.400 -8.984 1.00 97.50 405 ILE A O 1
ATOM 3410 N N . LEU A 1 406 ? 6.257 -9.633 -10.822 1.00 96.75 406 LEU A N 1
ATOM 3411 C CA . LEU A 1 406 ? 7.683 -9.738 -11.139 1.00 96.75 406 LEU A CA 1
ATOM 3412 C C . LEU A 1 406 ? 8.279 -8.388 -11.561 1.00 96.75 406 LEU A C 1
ATOM 3414 O O . LEU A 1 406 ? 9.401 -8.062 -11.167 1.00 96.75 406 LEU A O 1
ATOM 3418 N N . MET A 1 407 ? 7.526 -7.580 -12.314 1.00 96.62 407 MET A N 1
ATOM 3419 C CA . MET A 1 407 ? 7.944 -6.232 -12.698 1.00 96.62 407 MET A CA 1
ATOM 3420 C C . MET A 1 407 ? 8.103 -5.308 -11.481 1.00 96.62 407 MET A C 1
ATOM 3422 O O . MET A 1 407 ? 9.046 -4.518 -11.454 1.00 96.62 407 MET A O 1
ATOM 3426 N N . MET A 1 408 ? 7.276 -5.447 -10.435 1.00 95.81 408 MET A N 1
ATOM 3427 C CA . MET A 1 408 ? 7.467 -4.714 -9.171 1.00 95.81 408 MET A CA 1
ATOM 3428 C C . MET A 1 408 ? 8.856 -4.970 -8.568 1.00 95.81 408 MET A C 1
ATOM 3430 O O . MET A 1 408 ? 9.531 -4.026 -8.159 1.00 95.81 408 MET A O 1
ATOM 3434 N N . GLN A 1 409 ? 9.323 -6.229 -8.567 1.00 92.94 409 GLN A N 1
ATOM 3435 C CA . GLN A 1 409 ? 10.672 -6.567 -8.081 1.00 92.94 409 GLN A CA 1
ATOM 3436 C C . GLN A 1 409 ? 11.744 -5.846 -8.902 1.00 92.94 409 GLN A C 1
ATOM 3438 O O . GLN A 1 409 ? 12.713 -5.320 -8.360 1.00 92.94 409 GLN A O 1
ATOM 3443 N N . LYS A 1 410 ? 11.559 -5.806 -10.227 1.00 91.31 410 LYS A N 1
ATOM 3444 C CA . LYS A 1 410 ? 12.508 -5.197 -11.165 1.00 91.31 410 LYS A CA 1
ATOM 3445 C C . LYS A 1 410 ? 12.666 -3.709 -10.927 1.00 91.31 410 LYS A C 1
ATOM 3447 O O . LYS A 1 410 ? 13.788 -3.242 -10.749 1.00 91.31 410 LYS A O 1
ATOM 3452 N N . ILE A 1 411 ? 11.557 -2.977 -10.890 1.00 92.81 411 ILE A N 1
ATOM 3453 C CA . ILE A 1 411 ? 11.596 -1.525 -10.700 1.00 92.81 411 ILE A CA 1
ATOM 3454 C C . ILE A 1 411 ? 12.111 -1.147 -9.307 1.00 92.81 411 ILE A C 1
ATOM 3456 O O . ILE A 1 411 ? 12.779 -0.125 -9.167 1.00 92.81 411 ILE A O 1
ATOM 3460 N N . ASN A 1 412 ? 11.897 -2.005 -8.303 1.00 89.50 412 ASN A N 1
ATOM 3461 C CA . ASN A 1 412 ? 12.450 -1.819 -6.964 1.00 89.50 412 ASN A CA 1
ATOM 3462 C C . ASN A 1 412 ? 13.993 -1.818 -6.949 1.00 89.50 412 ASN A C 1
ATOM 3464 O O . ASN A 1 412 ? 14.607 -1.122 -6.141 1.00 89.50 412 ASN A O 1
ATOM 3468 N N . PHE A 1 413 ? 14.645 -2.534 -7.872 1.00 88.44 413 PHE A N 1
ATOM 3469 C CA . PHE A 1 413 ? 16.108 -2.568 -7.968 1.00 88.44 413 PHE A CA 1
ATOM 3470 C C . PHE A 1 413 ? 16.732 -1.377 -8.689 1.00 88.44 413 PHE A C 1
ATOM 3472 O O . PHE A 1 413 ? 17.960 -1.288 -8.705 1.00 88.44 413 PHE A O 1
ATOM 3479 N N . PHE A 1 414 ? 15.938 -0.483 -9.283 1.00 88.94 414 PHE A N 1
ATOM 3480 C CA . PHE A 1 414 ? 16.429 0.606 -10.122 1.00 88.94 414 PHE A CA 1
ATOM 3481 C C . PHE A 1 414 ? 16.351 1.961 -9.412 1.00 88.94 414 PHE A C 1
ATOM 3483 O O . PHE A 1 414 ? 15.300 2.603 -9.459 1.00 88.94 414 PHE A O 1
ATOM 3490 N N . PRO A 1 415 ? 17.466 2.465 -8.835 1.00 88.00 415 PRO A N 1
ATOM 3491 C CA . PRO A 1 415 ? 17.505 3.771 -8.178 1.00 88.00 415 PRO A CA 1
ATOM 3492 C C . PRO A 1 415 ? 16.975 4.942 -9.017 1.00 88.00 415 PRO A C 1
ATOM 3494 O O . PRO A 1 415 ? 16.331 5.813 -8.439 1.00 88.00 415 PRO A O 1
ATOM 3497 N N . PRO A 1 416 ? 17.169 5.001 -10.354 1.00 89.31 416 PRO A N 1
ATOM 3498 C CA . PRO A 1 416 ? 16.578 6.073 -11.156 1.00 89.31 416 PRO A CA 1
ATOM 3499 C C . PRO A 1 416 ? 15.041 6.103 -11.143 1.00 89.31 416 PRO A C 1
ATOM 3501 O O . PRO A 1 416 ? 14.460 7.163 -11.370 1.00 89.31 416 PRO A O 1
ATOM 3504 N N . ILE A 1 417 ? 14.393 4.958 -10.896 1.00 90.00 417 ILE A N 1
ATOM 3505 C CA . ILE A 1 417 ? 12.938 4.846 -10.745 1.00 90.00 417 ILE A CA 1
ATOM 3506 C C . ILE A 1 417 ? 12.567 5.030 -9.275 1.00 90.00 417 ILE A C 1
ATOM 3508 O O . ILE A 1 417 ? 11.834 5.960 -8.950 1.00 90.00 417 ILE A O 1
ATOM 3512 N N . SER A 1 418 ? 13.100 4.196 -8.377 1.00 86.56 418 SER A N 1
ATOM 3513 C CA . SER A 1 418 ? 12.721 4.215 -6.959 1.00 86.56 418 SER A CA 1
ATOM 3514 C C . SER A 1 418 ? 13.091 5.523 -6.255 1.00 86.56 418 SER A C 1
ATOM 3516 O O . SER A 1 418 ? 12.348 5.975 -5.395 1.00 86.56 418 SER A O 1
ATOM 3518 N N . GLY A 1 419 ? 14.162 6.203 -6.674 1.00 85.38 419 GLY A N 1
ATOM 3519 C CA . GLY A 1 419 ? 14.551 7.519 -6.155 1.00 85.38 419 GLY A CA 1
ATOM 3520 C C . GLY A 1 419 ? 13.616 8.670 -6.551 1.00 85.38 419 GLY A C 1
ATOM 3521 O O . GLY A 1 419 ? 13.718 9.751 -5.976 1.00 85.38 419 GLY A O 1
ATOM 3522 N N . LYS A 1 420 ? 12.707 8.458 -7.514 1.00 88.81 420 LYS A N 1
ATOM 3523 C CA . LYS A 1 420 ? 11.630 9.405 -7.869 1.00 88.81 420 LYS A CA 1
ATOM 3524 C C . LYS A 1 420 ? 10.327 9.122 -7.119 1.00 88.81 420 LYS A C 1
ATOM 3526 O O . LYS A 1 420 ? 9.363 9.871 -7.264 1.00 88.81 420 LYS A O 1
ATOM 3531 N N . LEU A 1 421 ? 10.291 8.032 -6.359 1.00 88.94 421 LEU A N 1
ATOM 3532 C CA . LEU A 1 421 ? 9.140 7.565 -5.603 1.00 88.94 421 LEU A CA 1
ATOM 3533 C C . LEU A 1 421 ? 9.430 7.693 -4.108 1.00 88.94 421 LEU A C 1
ATOM 3535 O O . LEU A 1 421 ? 10.577 7.806 -3.676 1.00 88.94 421 LEU A O 1
ATOM 3539 N N . TYR A 1 422 ? 8.376 7.665 -3.303 1.00 82.12 422 TYR A N 1
ATOM 3540 C CA . TYR A 1 422 ? 8.509 7.610 -1.855 1.00 82.12 422 TYR A CA 1
ATOM 3541 C C . TYR A 1 422 ? 8.206 6.199 -1.359 1.00 82.12 422 TYR A C 1
ATOM 3543 O O . TYR A 1 422 ? 7.049 5.775 -1.344 1.00 82.12 422 TYR A O 1
ATOM 3551 N N . GLY A 1 423 ? 9.255 5.479 -0.956 1.00 83.12 423 GLY A N 1
ATOM 3552 C CA . GLY A 1 423 ? 9.142 4.089 -0.516 1.00 83.12 423 GLY A CA 1
ATOM 3553 C C . GLY A 1 423 ? 8.677 3.165 -1.644 1.00 83.12 423 GLY A C 1
ATOM 3554 O O . GLY A 1 423 ? 9.143 3.260 -2.777 1.00 83.12 423 GLY A O 1
ATOM 3555 N N . ASP A 1 424 ? 7.758 2.265 -1.316 1.00 82.50 424 ASP A N 1
ATOM 3556 C CA . ASP A 1 424 ? 7.198 1.225 -2.183 1.00 82.50 424 ASP A CA 1
ATOM 3557 C C . ASP A 1 424 ? 5.826 1.569 -2.780 1.00 82.50 424 ASP A C 1
ATOM 3559 O O . ASP A 1 424 ? 5.362 0.885 -3.689 1.00 82.50 424 ASP A O 1
ATOM 3563 N N . LYS A 1 425 ? 5.168 2.628 -2.300 1.00 90.12 425 LYS A N 1
ATOM 3564 C CA . LYS A 1 425 ? 3.745 2.892 -2.566 1.00 90.12 425 LYS A CA 1
ATOM 3565 C C . LYS A 1 425 ? 3.368 2.840 -4.050 1.00 90.12 425 LYS A C 1
ATOM 3567 O O . LYS A 1 425 ? 2.480 2.092 -4.446 1.00 90.12 425 LYS A O 1
ATOM 3572 N N . GLU A 1 426 ? 4.084 3.590 -4.883 1.00 95.19 426 GLU A N 1
ATOM 3573 C CA . GLU A 1 426 ? 3.789 3.679 -6.318 1.00 95.19 426 GLU A CA 1
ATOM 3574 C C . GLU A 1 426 ? 4.313 2.472 -7.118 1.00 95.19 426 GLU A C 1
ATOM 3576 O O . GLU A 1 426 ? 3.885 2.249 -8.248 1.00 95.19 426 GLU A O 1
ATOM 3581 N N . ILE A 1 427 ? 5.219 1.665 -6.546 1.00 95.56 427 ILE A N 1
ATOM 3582 C CA . ILE A 1 427 ? 5.817 0.496 -7.214 1.00 95.56 427 ILE A CA 1
ATOM 3583 C C . ILE A 1 427 ? 4.741 -0.536 -7.557 1.00 95.56 427 ILE A C 1
ATOM 3585 O O . ILE A 1 427 ? 4.800 -1.131 -8.633 1.00 95.56 427 ILE A O 1
ATOM 3589 N N . PHE A 1 428 ? 3.741 -0.723 -6.691 1.00 96.38 428 PHE A N 1
ATOM 3590 C CA . PHE A 1 428 ? 2.684 -1.711 -6.905 1.00 96.38 428 PHE A CA 1
ATOM 3591 C C . PHE A 1 428 ? 1.990 -1.532 -8.251 1.00 96.38 428 PHE A C 1
ATOM 3593 O O . PHE A 1 428 ? 1.998 -2.454 -9.055 1.00 96.38 428 PHE A O 1
ATOM 3600 N N . TRP A 1 429 ? 1.443 -0.354 -8.540 1.00 97.06 429 TRP A N 1
ATOM 3601 C CA . TRP A 1 429 ? 0.697 -0.130 -9.780 1.00 97.06 429 TRP A CA 1
ATOM 3602 C C . TRP A 1 429 ? 1.584 0.312 -10.951 1.00 97.06 429 TRP A C 1
ATOM 3604 O O . TRP A 1 429 ? 1.257 0.026 -12.101 1.00 97.06 429 TRP A O 1
ATOM 3614 N N . LEU A 1 430 ? 2.737 0.950 -10.702 1.00 97.44 430 LEU A N 1
ATOM 3615 C CA . LEU A 1 430 ? 3.700 1.208 -11.776 1.00 97.44 430 LEU A CA 1
ATOM 3616 C C . LEU A 1 430 ? 4.272 -0.098 -12.329 1.00 97.44 430 LEU A C 1
ATOM 3618 O O . LEU A 1 430 ? 4.520 -0.171 -13.527 1.00 97.44 430 LEU A O 1
ATOM 3622 N N . GLY A 1 431 ? 4.420 -1.144 -11.507 1.00 97.19 431 GLY A N 1
ATOM 3623 C CA . GLY A 1 431 ? 4.793 -2.480 -11.975 1.00 97.19 431 GLY A CA 1
ATOM 3624 C C . GLY A 1 431 ? 3.818 -3.026 -13.022 1.00 97.19 431 GLY A C 1
ATOM 3625 O O . GLY A 1 431 ? 4.251 -3.588 -14.023 1.00 97.19 431 GLY A O 1
ATOM 3626 N N . PHE A 1 432 ? 2.519 -2.782 -12.842 1.00 98.00 432 PHE A N 1
ATOM 3627 C CA . PHE A 1 432 ? 1.473 -3.124 -13.809 1.00 98.00 432 PHE A CA 1
ATOM 3628 C C . PHE A 1 432 ? 1.581 -2.286 -15.081 1.00 98.00 432 PHE A C 1
ATOM 3630 O O . PHE A 1 432 ? 1.778 -2.825 -16.171 1.00 98.00 432 PHE A O 1
ATOM 3637 N N . ALA A 1 433 ? 1.551 -0.961 -14.935 1.00 97.56 433 ALA A N 1
ATOM 3638 C CA . ALA A 1 433 ? 1.567 -0.050 -16.071 1.00 97.56 433 ALA A CA 1
ATOM 3639 C C . ALA A 1 433 ? 2.832 -0.235 -16.933 1.00 97.56 433 ALA A C 1
ATOM 3641 O O . ALA A 1 433 ? 2.753 -0.321 -18.158 1.00 97.56 433 ALA A O 1
ATOM 3642 N N . ILE A 1 434 ? 4.005 -0.365 -16.302 1.00 97.31 434 ILE A N 1
ATOM 3643 C CA . ILE A 1 434 ? 5.282 -0.618 -16.984 1.00 97.31 434 ILE A CA 1
ATOM 3644 C C . ILE A 1 434 ? 5.278 -1.997 -17.652 1.00 97.31 434 ILE A C 1
ATOM 3646 O O . ILE A 1 434 ? 5.818 -2.148 -18.744 1.00 97.31 434 ILE A O 1
ATOM 3650 N N . ASN A 1 435 ? 4.639 -3.007 -17.068 1.00 96.88 435 ASN A N 1
ATOM 3651 C CA . ASN A 1 435 ? 4.519 -4.323 -17.694 1.00 96.88 435 ASN A CA 1
ATOM 3652 C C . ASN A 1 435 ? 3.544 -4.347 -18.897 1.00 96.88 435 ASN A C 1
ATOM 3654 O O . ASN A 1 435 ? 3.531 -5.330 -19.635 1.00 96.88 435 ASN A O 1
ATOM 3658 N N . GLY A 1 436 ? 2.773 -3.277 -19.133 1.00 96.25 436 GLY A N 1
ATOM 3659 C CA . GLY A 1 436 ? 1.720 -3.232 -20.158 1.00 96.25 436 GLY A CA 1
ATOM 3660 C C . GLY A 1 436 ? 0.400 -3.849 -19.702 1.00 96.25 436 GLY A C 1
ATOM 3661 O O . GLY A 1 436 ? -0.398 -4.295 -20.521 1.00 96.25 436 GLY A O 1
ATOM 3662 N N . ASP A 1 437 ? 0.192 -3.906 -18.391 1.00 96.69 437 ASP A N 1
ATOM 3663 C CA . ASP A 1 437 ? -1.014 -4.411 -17.755 1.00 96.69 437 ASP A CA 1
ATOM 3664 C C . ASP A 1 437 ? -1.795 -3.225 -17.181 1.00 96.69 437 ASP A C 1
ATOM 3666 O O . ASP A 1 437 ? -1.471 -2.710 -16.116 1.00 96.69 437 ASP A O 1
ATOM 3670 N N . GLU A 1 438 ? -2.798 -2.740 -17.911 1.00 96.38 438 GLU A N 1
ATOM 3671 C CA . GLU A 1 438 ? -3.714 -1.701 -17.416 1.00 96.38 438 GLU A CA 1
ATOM 3672 C C . GLU A 1 438 ? -4.957 -2.290 -16.734 1.00 96.38 438 GLU A C 1
ATOM 3674 O O . GLU A 1 438 ? -5.857 -1.543 -16.347 1.00 96.38 438 GLU A O 1
ATOM 3679 N N . ASN A 1 439 ? -5.011 -3.615 -16.547 1.00 96.44 439 ASN A N 1
ATOM 3680 C CA . ASN A 1 439 ? -6.114 -4.279 -15.866 1.00 96.44 439 ASN A CA 1
ATOM 3681 C C . ASN A 1 439 ? -5.927 -4.205 -14.347 1.00 96.44 439 ASN A C 1
ATOM 3683 O O . ASN A 1 439 ? -5.796 -5.218 -13.665 1.00 96.44 439 ASN A O 1
ATOM 3687 N N . TYR A 1 440 ? -5.878 -2.982 -13.822 1.00 97.62 440 TYR A N 1
ATOM 3688 C CA . TYR A 1 440 ? -5.855 -2.728 -12.391 1.00 97.62 440 TYR A CA 1
ATOM 3689 C C . TYR A 1 440 ? -6.920 -1.722 -11.984 1.00 97.62 440 TYR A C 1
ATOM 3691 O O . TYR A 1 440 ? -7.205 -0.803 -12.745 1.00 97.62 440 TYR A O 1
ATOM 3699 N N . TYR A 1 441 ? -7.475 -1.831 -10.778 1.00 98.31 441 TYR A N 1
ATOM 3700 C CA . TYR A 1 441 ? -8.520 -0.929 -10.289 1.00 98.31 441 TYR A CA 1
ATOM 3701 C C . TYR A 1 441 ? -8.044 -0.085 -9.104 1.00 98.31 441 TYR A C 1
ATOM 3703 O O . TYR A 1 441 ? -7.400 -0.582 -8.185 1.00 98.31 441 TYR A O 1
ATOM 3711 N N . PHE A 1 442 ? -8.404 1.200 -9.103 1.00 98.56 442 PHE A N 1
ATOM 3712 C CA . PHE A 1 442 ? -8.223 2.091 -7.957 1.00 98.56 442 PHE A CA 1
ATOM 3713 C C . PHE A 1 442 ? -9.579 2.474 -7.380 1.00 98.56 442 PHE A C 1
ATOM 3715 O O . PHE A 1 442 ? -10.449 2.920 -8.129 1.00 98.56 442 PHE A O 1
ATOM 3722 N N . ASN A 1 443 ? -9.703 2.424 -6.053 1.00 98.12 443 ASN A N 1
ATOM 3723 C CA . ASN A 1 443 ? -10.820 3.010 -5.325 1.00 98.12 443 ASN A CA 1
ATOM 3724 C C . ASN A 1 443 ? -11.132 4.417 -5.854 1.00 98.12 443 ASN A C 1
ATOM 3726 O O . ASN A 1 443 ? -10.220 5.238 -6.021 1.00 98.12 443 ASN A O 1
ATOM 3730 N N . GLN A 1 444 ? -12.410 4.719 -6.106 1.00 96.38 444 GLN A N 1
ATOM 3731 C CA . GLN A 1 444 ? -12.762 6.002 -6.721 1.00 96.38 444 GLN A CA 1
ATOM 3732 C C . GLN A 1 444 ? -12.354 7.194 -5.842 1.00 96.38 444 GLN A C 1
ATOM 3734 O O . GLN A 1 444 ? -11.884 8.211 -6.364 1.00 96.38 444 GLN A O 1
ATOM 3739 N N . PHE A 1 445 ? -12.444 7.037 -4.517 1.00 97.75 445 PHE A N 1
ATOM 3740 C CA . PHE A 1 445 ? -12.121 8.073 -3.544 1.00 97.75 445 PHE A CA 1
ATOM 3741 C C . PHE A 1 445 ? -10.655 8.040 -3.107 1.00 97.75 445 PHE A C 1
ATOM 3743 O O . PHE A 1 445 ? -10.077 6.974 -2.876 1.00 97.75 445 PHE A O 1
ATOM 3750 N N . ASN A 1 446 ? -10.095 9.241 -2.941 1.00 97.69 446 ASN A N 1
ATOM 3751 C CA . ASN A 1 446 ? -8.870 9.470 -2.174 1.00 97.69 446 ASN A CA 1
ATOM 3752 C C . ASN A 1 446 ? -9.104 9.179 -0.689 1.00 97.69 446 ASN A C 1
ATOM 3754 O O . ASN A 1 446 ? -10.254 9.079 -0.249 1.00 97.69 446 ASN A O 1
ATOM 3758 N N . ALA A 1 447 ? -8.021 9.078 0.082 1.00 98.19 447 ALA A N 1
ATOM 3759 C CA . ALA A 1 447 ? -8.124 8.906 1.525 1.00 98.19 447 ALA A CA 1
ATOM 3760 C C . ALA A 1 447 ? -8.999 10.001 2.168 1.00 98.19 447 ALA A C 1
ATOM 3762 O O . ALA A 1 447 ? -9.015 11.158 1.734 1.00 98.19 447 ALA A O 1
ATOM 3763 N N . ALA A 1 448 ? -9.712 9.613 3.217 1.00 98.50 448 ALA A N 1
ATOM 3764 C CA . ALA A 1 448 ? -10.514 10.456 4.084 1.00 98.50 448 ALA A CA 1
ATOM 3765 C C . ALA A 1 448 ? -9.785 10.704 5.408 1.00 98.50 448 ALA A C 1
ATOM 3767 O O . ALA A 1 448 ? -8.988 9.879 5.856 1.00 98.50 448 ALA A O 1
ATOM 3768 N N . SER A 1 449 ? -10.095 11.813 6.072 1.00 98.44 449 SER A N 1
ATOM 3769 C CA . SER A 1 449 ? -9.826 11.949 7.507 1.00 98.44 449 SER A CA 1
ATOM 3770 C C . SER A 1 449 ? -11.017 11.376 8.256 1.00 98.44 449 SER A C 1
ATOM 3772 O O . SER A 1 449 ? -12.157 11.686 7.904 1.00 98.44 449 SER A O 1
ATOM 3774 N N . ILE A 1 450 ? -10.764 10.555 9.269 1.00 98.50 450 ILE A N 1
ATOM 3775 C CA . ILE A 1 450 ? -11.794 9.876 10.061 1.00 98.50 450 ILE A CA 1
ATOM 3776 C C . ILE A 1 450 ? -11.606 10.176 11.544 1.00 98.50 450 ILE A C 1
ATOM 3778 O O . ILE A 1 450 ? -10.478 10.308 12.020 1.00 98.50 450 ILE A O 1
ATOM 3782 N N . GLY A 1 451 ? -12.705 10.308 12.280 1.00 98.00 451 GLY A N 1
ATOM 3783 C CA . GLY A 1 451 ? -12.663 10.685 13.690 1.00 98.00 451 GLY A CA 1
ATOM 3784 C C . GLY A 1 451 ? -13.899 11.470 14.098 1.00 98.00 451 GLY A C 1
ATOM 3785 O O . GLY A 1 451 ? -15.004 11.173 13.650 1.00 98.00 451 GLY A O 1
ATOM 3786 N N . THR A 1 452 ? -13.709 12.481 14.941 1.00 97.19 452 THR A N 1
ATOM 3787 C CA . THR A 1 452 ? -14.759 13.427 15.338 1.00 97.19 452 THR A CA 1
ATOM 3788 C C . THR A 1 452 ? -14.439 14.806 14.767 1.00 97.19 452 THR A C 1
ATOM 3790 O O . THR A 1 452 ? -13.272 15.194 14.723 1.00 97.19 452 THR A O 1
ATOM 3793 N N . ILE A 1 453 ? -15.458 15.545 14.322 1.00 96.94 453 ILE A N 1
ATOM 3794 C CA . ILE A 1 453 ? -15.282 16.903 13.788 1.00 96.94 453 ILE A CA 1
ATOM 3795 C C . ILE A 1 453 ? -14.577 17.829 14.796 1.00 96.94 453 ILE A C 1
ATOM 3797 O O . ILE A 1 453 ? -14.855 17.785 15.998 1.00 96.94 453 ILE A O 1
ATOM 3801 N N . THR A 1 454 ? -13.669 18.678 14.310 1.00 95.56 454 THR A N 1
ATOM 3802 C CA . THR A 1 454 ? -12.972 19.652 15.155 1.00 95.56 454 THR A CA 1
ATOM 3803 C C . THR A 1 454 ? -13.983 20.633 15.752 1.00 95.56 454 THR A C 1
ATOM 3805 O O . THR A 1 454 ? -14.849 21.148 15.046 1.00 95.56 454 THR A O 1
ATOM 3808 N N . ASN A 1 455 ? -13.860 20.921 17.051 1.00 91.88 455 ASN A N 1
ATOM 3809 C CA . ASN A 1 455 ? -14.738 21.862 17.742 1.00 91.88 455 ASN A CA 1
ATOM 3810 C C . ASN A 1 455 ? -14.626 23.273 17.141 1.00 91.88 455 ASN A C 1
ATOM 3812 O O . ASN A 1 455 ? -13.524 23.757 16.881 1.00 91.88 455 ASN A O 1
ATOM 3816 N N . ASP A 1 456 ? -15.753 23.971 17.000 1.00 90.19 456 ASP A N 1
ATOM 3817 C CA . ASP A 1 456 ? -15.790 25.327 16.448 1.00 90.19 456 ASP A CA 1
ATOM 3818 C C . ASP A 1 456 ? -14.869 26.306 17.187 1.00 90.19 456 ASP A C 1
ATOM 3820 O O . ASP A 1 456 ? -14.211 27.121 16.548 1.00 90.19 456 ASP A O 1
ATOM 3824 N N . LYS A 1 457 ? -14.691 26.163 18.509 1.00 87.31 457 LYS A N 1
ATOM 3825 C CA . LYS A 1 457 ? -13.767 26.990 19.316 1.00 87.31 457 LYS A CA 1
ATOM 3826 C C . LYS A 1 457 ? -12.287 26.859 18.914 1.00 87.31 457 LYS A C 1
ATOM 3828 O O . LYS A 1 457 ? -11.454 27.680 19.311 1.00 87.31 457 LYS A O 1
ATOM 3833 N N . GLU A 1 458 ? -11.928 25.816 18.171 1.00 88.56 458 GLU A N 1
ATOM 3834 C CA . GLU A 1 458 ? -10.579 25.599 17.631 1.00 88.56 458 GLU A CA 1
ATOM 3835 C C . GLU A 1 458 ? -10.436 26.098 16.187 1.00 88.56 458 GLU A C 1
ATOM 3837 O O . GLU A 1 458 ? -9.319 26.205 15.690 1.00 88.56 458 GLU A O 1
ATOM 3842 N N . ARG A 1 459 ? -11.553 26.443 15.538 1.00 89.38 459 ARG A N 1
ATOM 3843 C CA . ARG A 1 459 ? -11.640 26.831 14.123 1.00 89.38 459 ARG A CA 1
ATOM 3844 C C . ARG A 1 459 ? -11.952 28.312 13.904 1.00 89.38 459 ARG A C 1
ATOM 3846 O O . ARG A 1 459 ? -11.899 28.762 12.763 1.00 89.38 459 ARG A O 1
ATOM 3853 N N . ILE A 1 460 ? -12.317 29.051 14.956 1.00 84.25 460 ILE A N 1
ATOM 3854 C CA . ILE A 1 460 ? -12.609 30.490 14.871 1.00 84.25 460 ILE A CA 1
ATOM 3855 C C . ILE A 1 460 ? -11.396 31.222 14.280 1.00 84.25 460 ILE A C 1
ATOM 3857 O O . ILE A 1 460 ? -10.272 31.075 14.762 1.00 84.25 460 ILE A O 1
ATOM 3861 N N . LYS A 1 461 ? -11.648 32.002 13.228 1.00 77.19 461 LYS A N 1
ATOM 3862 C CA . LYS A 1 461 ? -10.658 32.827 12.529 1.00 77.19 461 LYS A CA 1
ATOM 3863 C C . LYS A 1 461 ? -10.206 34.000 13.407 1.00 77.19 461 LYS A C 1
ATOM 3865 O O . LYS A 1 461 ? -10.888 34.389 14.352 1.00 77.19 461 LYS A O 1
ATOM 3870 N N . GLU A 1 462 ? -9.095 34.638 13.042 1.00 73.94 462 GLU A N 1
ATOM 3871 C CA . GLU A 1 462 ? -8.606 35.850 13.728 1.00 73.94 462 GLU A CA 1
ATOM 3872 C C . GLU A 1 462 ? -9.626 37.003 13.705 1.00 73.94 462 GLU A C 1
ATOM 3874 O O . GLU A 1 462 ? -9.678 37.802 14.636 1.00 73.94 462 GLU A O 1
ATOM 3879 N N . ASN A 1 463 ? -10.480 37.061 12.676 1.00 75.31 463 ASN A N 1
ATOM 3880 C CA . ASN A 1 463 ? -11.568 38.036 12.556 1.00 75.31 463 ASN A CA 1
ATOM 3881 C C . ASN A 1 463 ? -12.838 37.661 13.356 1.00 75.31 463 ASN A C 1
ATOM 3883 O O . ASN A 1 463 ? -13.834 38.375 13.276 1.00 75.31 463 ASN A O 1
ATOM 3887 N N . GLY A 1 464 ? -12.824 36.551 14.104 1.00 81.12 464 GLY A N 1
ATOM 3888 C CA . GLY A 1 464 ? -13.946 36.069 14.915 1.00 81.12 464 GLY A CA 1
ATOM 3889 C C . GLY A 1 464 ? -14.990 35.235 14.164 1.00 81.12 464 GLY A C 1
ATOM 3890 O O . GLY A 1 464 ? -15.904 34.706 14.796 1.00 81.12 464 GLY A O 1
ATOM 3891 N N . GLU A 1 465 ? -14.870 35.072 12.846 1.00 85.06 465 GLU A N 1
ATOM 3892 C CA . GLU A 1 465 ? -15.822 34.296 12.047 1.00 85.06 465 GLU A CA 1
ATOM 3893 C C . GLU A 1 465 ? -15.481 32.800 12.032 1.00 85.06 465 GLU A C 1
ATOM 3895 O O . GLU A 1 465 ? -14.317 32.391 12.057 1.00 85.06 465 GLU A O 1
ATOM 3900 N N . LEU A 1 466 ? -16.509 31.957 11.937 1.00 89.25 466 LEU A N 1
ATOM 3901 C CA . LEU A 1 466 ? -16.342 30.516 11.769 1.00 89.25 466 LEU A CA 1
ATOM 3902 C C . LEU A 1 466 ? -16.259 30.165 10.269 1.00 89.25 466 LEU A C 1
ATOM 3904 O O . LEU A 1 466 ? -17.124 30.605 9.507 1.00 89.25 466 LEU A O 1
ATOM 3908 N N . PRO A 1 467 ? -15.268 29.369 9.817 1.00 90.94 467 PRO A N 1
ATOM 3909 C CA . PRO A 1 467 ? -15.236 28.871 8.445 1.00 90.94 467 PRO A CA 1
ATOM 3910 C C . PRO A 1 467 ? -16.477 28.035 8.114 1.00 90.94 467 PRO A C 1
ATOM 3912 O O . PRO A 1 467 ? -16.901 27.199 8.918 1.00 90.94 467 PRO A O 1
ATOM 3915 N N . LYS A 1 468 ? -17.020 28.212 6.906 1.00 92.50 468 LYS A N 1
ATOM 3916 C CA . LYS A 1 468 ? -18.148 27.417 6.392 1.00 92.50 468 LYS A CA 1
ATOM 3917 C C . LYS A 1 468 ? -17.739 25.955 6.214 1.00 92.50 468 LYS A C 1
ATOM 3919 O O . LYS A 1 468 ? -18.530 25.050 6.473 1.00 92.50 468 LYS A O 1
ATOM 3924 N N . SER A 1 469 ? -16.503 25.720 5.776 1.00 95.38 469 SER A N 1
ATOM 3925 C CA . SER A 1 469 ? -15.945 24.380 5.631 1.00 95.38 469 SER A CA 1
ATOM 3926 C C . SER A 1 469 ? -15.806 23.686 6.987 1.00 95.38 469 SER A C 1
ATOM 3928 O O . SER A 1 469 ? -15.199 24.232 7.911 1.00 95.38 469 SER A O 1
ATOM 3930 N N . LYS A 1 470 ? -16.337 22.467 7.121 1.00 97.12 470 LYS A N 1
ATOM 3931 C CA . LYS A 1 470 ? -16.111 21.571 8.265 1.00 97.12 470 LYS A CA 1
ATOM 3932 C C . LYS A 1 470 ? -14.659 21.082 8.257 1.00 97.12 470 LYS A C 1
ATOM 3934 O O . LYS A 1 470 ? -14.105 20.839 7.190 1.00 97.12 470 LYS A O 1
ATOM 3939 N N . GLU A 1 471 ? -14.058 20.911 9.433 1.00 97.62 471 GLU A N 1
ATOM 3940 C CA . GLU A 1 471 ? -12.681 20.422 9.599 1.00 97.62 471 GLU A CA 1
ATOM 3941 C C . GLU A 1 471 ? -12.687 19.158 10.456 1.00 97.62 471 GLU A C 1
ATOM 3943 O O . GLU A 1 471 ? -13.348 19.122 11.492 1.00 97.62 471 GLU A O 1
ATOM 3948 N N . LEU A 1 472 ? -11.934 18.144 10.038 1.00 98.00 472 LEU A N 1
ATOM 3949 C CA . LEU A 1 472 ? -11.683 16.939 10.823 1.00 98.00 472 LEU A CA 1
ATOM 3950 C C . LEU A 1 472 ? -10.181 16.664 10.843 1.00 98.00 472 LEU A C 1
ATOM 3952 O O . LEU A 1 472 ? -9.588 16.341 9.808 1.00 98.00 472 LEU A O 1
ATOM 3956 N N . CYS A 1 473 ? -9.574 16.782 12.023 1.00 97.12 473 CYS A N 1
ATOM 3957 C CA . CYS A 1 473 ? -8.159 16.494 12.232 1.00 97.12 473 CYS A CA 1
ATOM 3958 C C . CYS A 1 473 ? -7.949 15.093 12.812 1.00 97.12 473 CYS A C 1
ATOM 3960 O O . CYS A 1 473 ? -8.496 14.766 13.860 1.00 97.12 473 CYS A O 1
ATOM 3962 N N . SER A 1 474 ? -7.144 14.280 12.133 1.00 96.75 474 SER A N 1
ATOM 3963 C CA . SER A 1 474 ? -6.811 12.914 12.530 1.00 96.75 474 SER A CA 1
ATOM 3964 C C . SER A 1 474 ? -5.455 12.509 11.947 1.00 96.75 474 SER A C 1
ATOM 3966 O O . SER A 1 474 ? -5.131 12.895 10.819 1.00 96.75 474 SER A O 1
ATOM 3968 N N . PRO A 1 475 ? -4.630 11.735 12.670 1.00 96.00 475 PRO A N 1
ATOM 3969 C CA . PRO A 1 475 ? -3.416 11.177 12.090 1.00 96.00 475 PRO A CA 1
ATOM 3970 C C . PRO A 1 475 ? -3.689 9.984 11.162 1.00 96.00 475 PRO A C 1
ATOM 3972 O O . PRO A 1 475 ? -2.794 9.577 10.428 1.00 96.00 475 PRO A O 1
ATOM 3975 N N . HIS A 1 476 ? -4.915 9.457 11.117 1.00 96.69 476 HIS A N 1
ATOM 3976 C CA . HIS A 1 476 ? -5.237 8.226 10.395 1.00 96.69 476 HIS A CA 1
ATOM 3977 C C . HIS A 1 476 ? -5.875 8.521 9.031 1.00 96.69 476 HIS A C 1
ATOM 3979 O O . HIS A 1 476 ? -6.939 9.148 8.980 1.00 96.69 476 HIS A O 1
ATOM 3985 N N . PRO A 1 477 ? -5.270 8.085 7.910 1.00 97.25 477 PRO A N 1
ATOM 3986 C CA . PRO A 1 477 ? -5.965 8.066 6.632 1.00 97.25 477 PRO A CA 1
ATOM 3987 C C . PRO A 1 477 ? -6.954 6.895 6.628 1.00 97.25 477 PRO A C 1
ATOM 3989 O O . PRO A 1 477 ? -6.563 5.750 6.851 1.00 97.25 477 PRO A O 1
ATOM 3992 N N . GLY A 1 478 ? -8.232 7.182 6.391 1.00 98.31 478 GLY A N 1
ATOM 3993 C CA . GLY A 1 478 ? -9.284 6.182 6.215 1.00 98.31 478 GLY A CA 1
ATOM 3994 C C . GLY A 1 478 ? -9.678 6.020 4.751 1.00 98.31 478 GLY A C 1
ATOM 3995 O O . GLY A 1 478 ? -9.592 6.964 3.968 1.00 98.31 478 GLY A O 1
ATOM 3996 N N . HIS A 1 479 ? -10.161 4.843 4.371 1.00 98.69 479 HIS A N 1
ATOM 3997 C CA . HIS A 1 479 ? -10.595 4.555 3.007 1.00 98.69 479 HIS A CA 1
ATOM 3998 C C . HIS A 1 479 ? -12.068 4.171 2.979 1.00 98.69 479 HIS A C 1
ATOM 4000 O O . HIS A 1 479 ? -12.469 3.138 3.510 1.00 98.69 479 HIS A O 1
ATOM 4006 N N . ILE A 1 480 ? -12.869 5.023 2.343 1.00 98.69 480 ILE A N 1
ATOM 4007 C CA . ILE A 1 480 ? -14.300 4.804 2.132 1.00 98.69 480 ILE A CA 1
ATOM 4008 C C . ILE A 1 480 ? -14.504 3.977 0.864 1.00 98.69 480 ILE A C 1
ATOM 4010 O O . ILE A 1 480 ? -13.803 4.188 -0.134 1.00 98.69 480 ILE A O 1
ATOM 4014 N N . ASN A 1 481 ? -15.465 3.058 0.913 1.00 98.38 481 ASN A N 1
ATOM 4015 C CA . ASN A 1 481 ? -15.824 2.184 -0.187 1.00 98.38 481 ASN A CA 1
ATOM 4016 C C . ASN A 1 481 ? -16.185 3.000 -1.424 1.00 98.38 481 ASN A C 1
ATOM 4018 O O . ASN A 1 481 ? -17.006 3.915 -1.386 1.00 98.38 481 ASN A O 1
ATOM 4022 N N . GLY A 1 482 ? -15.556 2.654 -2.537 1.00 96.75 482 GLY A N 1
ATOM 4023 C CA . GLY A 1 482 ? -15.799 3.287 -3.811 1.00 96.75 482 GLY A CA 1
ATOM 4024 C C . GLY A 1 482 ? -17.109 2.875 -4.470 1.00 96.75 482 GLY A C 1
ATOM 4025 O O . GLY A 1 482 ? -17.478 3.495 -5.451 1.00 96.75 482 GLY A O 1
ATOM 4026 N N . GLU A 1 483 ? -17.830 1.881 -3.969 1.00 96.56 483 GLU A N 1
ATOM 4027 C CA . GLU A 1 483 ? -19.076 1.428 -4.601 1.00 96.56 483 GLU A CA 1
ATOM 4028 C C . GLU A 1 483 ? -20.307 2.121 -4.003 1.00 96.56 483 GLU A C 1
ATOM 4030 O O . GLU A 1 483 ? -21.134 2.651 -4.741 1.00 96.56 483 GLU A O 1
ATOM 4035 N N . ASP A 1 484 ? -20.390 2.204 -2.671 1.00 96.81 484 ASP A N 1
ATOM 4036 C CA . ASP A 1 484 ? -21.483 2.884 -1.955 1.00 96.81 484 ASP A CA 1
ATOM 4037 C C . ASP A 1 484 ? -21.136 4.324 -1.528 1.00 96.81 484 ASP A C 1
ATOM 4039 O O . ASP A 1 484 ? -22.013 5.176 -1.367 1.00 96.81 484 ASP A O 1
ATOM 4043 N N . GLY A 1 485 ? -19.846 4.629 -1.376 1.00 97.12 485 GLY A N 1
ATOM 4044 C CA . GLY A 1 485 ? -19.351 5.930 -0.958 1.00 97.12 485 GLY A CA 1
ATOM 4045 C C . GLY A 1 485 ? -19.723 6.385 0.449 1.00 97.12 485 GLY A C 1
ATOM 4046 O O . GLY A 1 485 ? -19.694 7.599 0.689 1.00 97.12 485 GLY A O 1
ATOM 4047 N N . VAL A 1 486 ? -20.027 5.446 1.347 1.00 97.12 486 VAL A N 1
ATOM 4048 C CA . VAL A 1 486 ? -20.316 5.684 2.767 1.00 97.12 486 VAL A CA 1
ATOM 4049 C C . VAL A 1 486 ? -19.598 4.704 3.699 1.00 97.12 486 VAL A C 1
ATOM 4051 O O . VAL A 1 486 ? -19.165 5.119 4.768 1.00 97.12 486 VAL A O 1
ATOM 4054 N N . THR A 1 487 ? -19.395 3.446 3.305 1.00 98.38 487 THR A N 1
ATOM 4055 C CA . THR A 1 487 ? -18.830 2.411 4.180 1.00 98.38 487 THR A CA 1
ATOM 4056 C C . THR A 1 487 ? -17.332 2.609 4.386 1.00 98.38 487 THR A C 1
ATOM 4058 O O . THR A 1 487 ? -16.567 2.701 3.426 1.00 98.38 487 THR A O 1
ATOM 4061 N N . LEU A 1 488 ? -16.875 2.635 5.640 1.00 98.69 488 LEU A N 1
ATOM 4062 C CA . LEU A 1 488 ? -15.446 2.629 5.955 1.00 98.69 488 LEU A CA 1
ATOM 4063 C C . LEU A 1 488 ? -14.880 1.216 5.758 1.00 98.69 488 LEU A C 1
ATOM 4065 O O . LEU A 1 488 ? -15.359 0.259 6.367 1.00 98.69 488 LEU A O 1
ATOM 4069 N N . LEU A 1 489 ? -13.864 1.087 4.903 1.00 98.69 489 LEU A N 1
ATOM 4070 C CA . LEU A 1 489 ? -13.222 -0.192 4.597 1.00 98.69 489 LEU A CA 1
ATOM 4071 C C . LEU A 1 489 ? -12.071 -0.490 5.550 1.00 98.69 489 LEU A C 1
ATOM 4073 O O . LEU A 1 489 ? -11.998 -1.575 6.123 1.00 98.69 489 LEU A O 1
ATOM 4077 N N . TRP A 1 490 ? -11.160 0.468 5.697 1.00 98.69 490 TRP A N 1
ATOM 4078 C CA . TRP A 1 490 ? -9.965 0.334 6.520 1.00 98.69 490 TRP A CA 1
ATOM 4079 C C . TRP A 1 490 ? -9.319 1.701 6.784 1.00 98.69 490 TRP A C 1
ATOM 4081 O O . TRP A 1 490 ? -9.661 2.695 6.136 1.00 98.69 490 TRP A O 1
ATOM 4091 N N . MET A 1 491 ? -8.384 1.751 7.730 1.00 98.12 491 MET A N 1
ATOM 4092 C CA . MET A 1 491 ? -7.521 2.901 8.003 1.00 98.12 491 MET A CA 1
ATOM 4093 C C . MET A 1 491 ? -6.081 2.469 8.271 1.00 98.12 491 MET A C 1
ATOM 4095 O O . MET A 1 491 ? -5.843 1.325 8.658 1.00 98.12 491 MET A O 1
ATOM 4099 N N . ASN A 1 492 ? -5.128 3.378 8.083 1.00 96.00 492 ASN A N 1
ATOM 4100 C CA . ASN A 1 492 ? -3.722 3.118 8.397 1.00 96.00 492 ASN A CA 1
ATOM 4101 C C . ASN A 1 492 ? -3.295 3.748 9.738 1.00 96.00 492 ASN A C 1
ATOM 4103 O O . ASN A 1 492 ? -4.002 4.592 10.298 1.00 96.00 492 ASN A O 1
ATOM 4107 N N . SER A 1 493 ? -2.108 3.371 10.221 1.00 95.56 493 SER A N 1
ATOM 4108 C CA . SER A 1 493 ? -1.485 3.871 11.453 1.00 95.56 493 SER A CA 1
ATOM 4109 C C . SER A 1 493 ? -2.125 3.373 12.756 1.00 95.56 493 SER A C 1
ATOM 4111 O O . SER A 1 493 ? -2.066 4.050 13.777 1.00 95.56 493 SER A O 1
ATOM 4113 N N . GLY A 1 494 ? -2.720 2.182 12.767 1.00 95.88 494 GLY A N 1
ATOM 4114 C CA . GLY A 1 494 ? -3.294 1.567 13.967 1.00 95.88 494 GLY A CA 1
ATOM 4115 C C . GLY A 1 494 ? -4.519 2.310 14.512 1.00 95.88 494 GLY A C 1
ATOM 4116 O O . GLY A 1 494 ? -5.077 3.181 13.853 1.00 95.88 494 GLY A O 1
ATOM 4117 N N . PHE A 1 495 ? -4.952 1.950 15.726 1.00 96.25 495 PHE A N 1
ATOM 4118 C CA . PHE A 1 495 ? -6.176 2.501 16.330 1.00 96.25 495 PHE A CA 1
ATOM 4119 C C . PHE A 1 495 ? -5.946 3.539 17.435 1.00 96.25 495 PHE A C 1
ATOM 4121 O O . PHE A 1 495 ? -6.876 4.261 17.772 1.00 96.25 495 PHE A O 1
ATOM 4128 N N . ARG A 1 496 ? -4.745 3.644 18.021 1.00 96.50 496 ARG A N 1
ATOM 4129 C CA . ARG A 1 496 ? -4.452 4.688 19.027 1.00 96.50 496 ARG A CA 1
ATOM 4130 C C . ARG A 1 496 ? -4.652 6.065 18.405 1.00 96.50 496 ARG A C 1
ATOM 4132 O O . ARG A 1 496 ? -4.148 6.260 17.307 1.00 96.50 496 ARG A O 1
ATOM 4139 N N . TYR A 1 497 ? -5.258 7.020 19.117 1.00 96.44 497 TYR A N 1
ATOM 4140 C CA . TYR A 1 497 ? -5.452 8.383 18.608 1.00 96.44 497 TYR A CA 1
ATOM 4141 C C . TYR A 1 497 ? -4.152 8.973 18.064 1.00 96.44 497 TYR A C 1
ATOM 4143 O O . TYR A 1 497 ? -4.169 9.634 17.036 1.00 96.44 497 TYR A O 1
ATOM 4151 N N . CYS A 1 498 ? -3.023 8.735 18.739 1.00 96.44 498 CYS A N 1
ATOM 4152 C CA . CYS A 1 498 ? -1.709 9.008 18.179 1.00 96.44 498 CYS A CA 1
ATOM 4153 C C . CYS A 1 498 ? -0.867 7.731 18.142 1.00 96.44 498 CYS A C 1
ATOM 4155 O O . CYS A 1 498 ? -0.362 7.258 19.160 1.00 96.44 498 CYS A O 1
ATOM 4157 N N . HIS A 1 499 ? -0.629 7.190 16.953 1.00 93.25 499 HIS A N 1
ATOM 4158 C CA . HIS A 1 499 ? 0.226 6.008 16.789 1.00 93.25 499 HIS A CA 1
ATOM 4159 C C . HIS A 1 499 ? 1.691 6.247 17.185 1.00 93.25 499 HIS A C 1
ATOM 4161 O O . HIS A 1 499 ? 2.397 5.309 17.529 1.00 93.25 499 HIS A O 1
ATOM 4167 N N . GLN A 1 500 ? 2.127 7.510 17.208 1.00 93.38 500 GLN A N 1
ATOM 4168 C CA . GLN A 1 500 ? 3.472 7.918 17.616 1.00 93.38 500 GLN A CA 1
ATOM 4169 C C . GLN A 1 500 ? 3.599 8.202 19.120 1.00 93.38 500 GLN A C 1
ATOM 4171 O O . GLN A 1 500 ? 4.602 8.767 19.544 1.00 93.38 500 GLN A O 1
ATOM 4176 N N . SER A 1 501 ? 2.600 7.841 19.935 1.00 93.19 501 SER A N 1
ATOM 4177 C CA . SER A 1 501 ? 2.534 8.174 21.370 1.00 93.19 501 SER A CA 1
ATOM 4178 C C . SER A 1 501 ? 3.807 7.858 22.158 1.00 93.19 501 SER A C 1
ATOM 4180 O O . SER A 1 501 ? 4.174 8.621 23.051 1.00 93.19 501 SER A O 1
ATOM 4182 N N . ASP A 1 502 ? 4.494 6.765 21.819 1.00 92.44 502 ASP A N 1
ATOM 4183 C CA . ASP A 1 502 ? 5.687 6.292 22.529 1.00 92.44 502 ASP A CA 1
ATOM 4184 C C . ASP A 1 502 ? 6.905 7.225 22.347 1.00 92.44 502 ASP A C 1
ATOM 4186 O O . ASP A 1 502 ? 7.818 7.221 23.168 1.00 92.44 502 ASP A O 1
ATOM 4190 N N . GLN A 1 503 ? 6.904 8.077 21.314 1.00 92.31 503 GLN A N 1
ATOM 4191 C CA . GLN A 1 503 ? 7.986 9.025 21.008 1.00 92.31 503 GLN A CA 1
ATOM 4192 C C . GLN A 1 503 ? 7.622 10.501 21.271 1.00 92.31 503 GLN A C 1
ATOM 4194 O O . GLN A 1 503 ? 8.401 11.404 20.953 1.00 92.31 503 GLN A O 1
ATOM 4199 N N . ILE A 1 504 ? 6.444 10.778 21.841 1.00 94.38 504 ILE A N 1
ATOM 4200 C CA . ILE A 1 504 ? 5.971 12.148 22.081 1.00 94.38 504 ILE A CA 1
ATOM 4201 C C . ILE A 1 504 ? 6.636 12.779 23.306 1.00 94.38 504 ILE A C 1
ATOM 4203 O O . ILE A 1 504 ? 6.649 12.225 24.404 1.00 94.38 504 ILE A O 1
ATOM 4207 N N . ASN A 1 505 ? 7.097 14.022 23.144 1.00 94.50 505 ASN A N 1
ATOM 4208 C CA . ASN A 1 505 ? 7.431 14.890 24.268 1.00 94.50 505 ASN A CA 1
ATOM 4209 C C . ASN A 1 505 ? 6.195 15.702 24.693 1.00 94.50 505 ASN A C 1
ATOM 4211 O O . ASN A 1 505 ? 5.983 16.826 24.230 1.00 94.50 505 ASN A O 1
ATOM 4215 N N . PHE A 1 506 ? 5.404 15.143 25.611 1.00 94.62 506 PHE A N 1
ATOM 4216 C CA . PHE A 1 506 ? 4.160 15.761 26.082 1.00 94.62 506 PHE A CA 1
ATOM 4217 C C . PHE A 1 506 ? 4.369 17.117 26.774 1.00 94.62 506 PHE A C 1
ATOM 4219 O O . PHE A 1 506 ? 3.511 17.990 26.663 1.00 94.62 506 PHE A O 1
ATOM 4226 N N . ASN A 1 507 ? 5.524 17.334 27.420 1.00 93.88 507 ASN A N 1
ATOM 4227 C CA . ASN A 1 507 ? 5.866 18.627 28.028 1.00 93.88 507 ASN A CA 1
ATOM 4228 C C . ASN A 1 507 ? 5.976 19.737 26.984 1.00 93.88 507 ASN A C 1
ATOM 4230 O O . ASN A 1 507 ? 5.669 20.886 27.274 1.00 93.88 507 ASN A O 1
ATOM 4234 N N . LYS A 1 508 ? 6.425 19.401 25.771 1.00 93.19 508 LYS A N 1
ATOM 4235 C CA . LYS A 1 508 ? 6.483 20.350 24.664 1.00 93.19 508 LYS A CA 1
ATOM 4236 C C . LYS A 1 508 ? 5.101 20.539 24.046 1.00 93.19 508 LYS A C 1
ATOM 4238 O O . LYS A 1 508 ? 4.674 21.670 23.852 1.00 93.19 508 LYS A O 1
ATOM 4243 N N . GLU A 1 509 ? 4.397 19.448 23.768 1.00 92.81 509 GLU A N 1
ATOM 4244 C CA . GLU A 1 509 ? 3.156 19.478 22.987 1.00 92.81 509 GLU A CA 1
ATOM 4245 C C . GLU A 1 509 ? 2.018 20.239 23.680 1.00 92.81 509 GLU A C 1
ATOM 4247 O O . GLU A 1 509 ? 1.305 21.017 23.047 1.00 92.81 509 GLU A O 1
ATOM 4252 N N . ILE A 1 510 ? 1.925 20.127 25.008 1.00 91.88 510 ILE A N 1
ATOM 4253 C CA . ILE A 1 510 ? 0.945 20.878 25.803 1.00 91.88 510 ILE A CA 1
ATOM 4254 C C . ILE A 1 510 ? 1.135 22.404 25.717 1.00 91.88 510 ILE A C 1
ATOM 4256 O O . ILE A 1 510 ? 0.189 23.164 25.935 1.00 91.88 510 ILE A O 1
ATOM 4260 N N . THR A 1 511 ? 2.340 22.884 25.384 1.00 93.00 511 THR A N 1
ATOM 4261 C CA . THR A 1 511 ? 2.619 24.327 25.303 1.00 93.00 511 THR A CA 1
ATOM 4262 C C . THR A 1 511 ? 2.046 24.986 24.052 1.00 93.00 511 THR A C 1
ATOM 4264 O O . THR A 1 511 ? 1.829 26.196 24.077 1.00 93.00 511 THR A O 1
ATOM 4267 N N . PHE A 1 512 ? 1.739 24.219 22.997 1.00 91.75 512 PHE A N 1
ATOM 4268 C CA . PHE A 1 512 ? 1.283 24.779 21.721 1.00 91.75 512 PHE A CA 1
ATOM 4269 C C . PHE A 1 512 ? -0.115 25.396 21.808 1.00 91.75 512 PHE A C 1
ATOM 4271 O O . PHE A 1 512 ? -0.368 26.430 21.196 1.00 91.75 512 PHE A O 1
ATOM 4278 N N . LYS A 1 513 ? -1.026 24.791 22.589 1.00 88.38 513 LYS A N 1
ATOM 4279 C CA . LYS A 1 513 ? -2.394 25.288 22.869 1.00 88.38 513 LYS A CA 1
ATOM 4280 C C . LYS A 1 513 ? -3.236 25.664 21.631 1.00 88.38 513 LYS A C 1
ATOM 4282 O O . LYS A 1 513 ? -4.254 26.351 21.755 1.00 88.38 513 LYS A O 1
ATOM 4287 N N . ARG A 1 514 ? -2.846 25.209 20.440 1.00 87.44 514 ARG A N 1
ATOM 4288 C CA . ARG A 1 514 ? -3.514 25.512 19.170 1.00 87.44 514 ARG A CA 1
ATOM 4289 C C . ARG A 1 514 ? -4.685 24.569 18.907 1.00 87.44 514 ARG A C 1
ATOM 4291 O O . ARG A 1 514 ? -5.739 25.025 18.467 1.00 87.44 514 ARG A O 1
ATOM 4298 N N . ARG A 1 515 ? -4.516 23.284 19.220 1.00 89.62 515 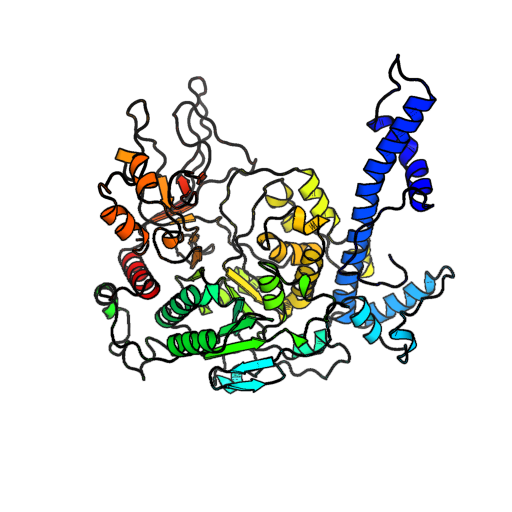ARG A N 1
ATOM 4299 C CA . ARG A 1 515 ? -5.511 22.217 19.047 1.00 89.62 515 ARG A CA 1
ATOM 4300 C C . ARG A 1 515 ? -5.678 21.390 20.316 1.00 89.62 515 ARG A C 1
ATOM 4302 O O . ARG A 1 515 ? -4.842 21.463 21.218 1.00 89.62 515 ARG A O 1
ATOM 4309 N N . LEU A 1 516 ? -6.758 20.606 20.358 1.00 90.75 516 LEU A N 1
ATOM 4310 C CA . LEU A 1 516 ? -7.115 19.749 21.492 1.00 90.75 516 LEU A CA 1
ATOM 4311 C C . LEU A 1 516 ? -7.275 20.558 22.787 1.00 90.75 516 LEU A C 1
ATOM 4313 O O . LEU A 1 516 ? -6.824 20.156 23.857 1.00 90.75 516 LEU A O 1
ATOM 4317 N N . LYS A 1 517 ? -7.931 21.722 22.696 1.00 90.50 517 LYS A N 1
ATOM 4318 C CA . LYS A 1 517 ? -8.028 22.705 23.794 1.00 90.50 517 LYS A CA 1
ATOM 4319 C C . LYS A 1 517 ? -8.826 22.193 24.998 1.00 90.50 517 LYS A C 1
ATOM 4321 O O . LYS A 1 517 ? -8.805 22.811 26.058 1.00 90.50 517 LYS A O 1
ATOM 4326 N N . PHE A 1 518 ? -9.545 21.084 24.836 1.00 90.31 518 PHE A N 1
ATOM 4327 C CA . PHE A 1 518 ? -10.243 20.391 25.918 1.00 90.31 518 PHE A CA 1
ATOM 4328 C C . PHE A 1 518 ? -9.296 19.600 26.840 1.00 90.31 518 PHE A C 1
ATOM 4330 O O . PHE A 1 518 ? -9.708 19.202 27.927 1.00 90.31 518 PHE A O 1
ATOM 4337 N N . LEU A 1 519 ? -8.038 19.392 26.438 1.00 92.62 519 LEU A N 1
ATOM 4338 C CA . LEU A 1 519 ? -7.000 18.752 27.242 1.00 92.62 519 LEU A CA 1
ATOM 4339 C C . LEU A 1 519 ? -6.163 19.833 27.939 1.00 92.62 519 LEU A C 1
ATOM 4341 O O . LEU A 1 519 ? -5.590 20.708 27.295 1.00 92.62 519 LEU A O 1
ATOM 4345 N N . SER A 1 520 ? -6.104 19.785 29.268 1.00 90.06 520 SER A N 1
ATOM 4346 C CA . SER A 1 520 ? -5.460 20.802 30.114 1.00 90.06 520 SER A CA 1
ATOM 4347 C C . SER A 1 520 ? -4.224 20.296 30.861 1.00 90.06 520 SER A C 1
ATOM 4349 O O . SER A 1 520 ? -3.424 21.108 31.321 1.00 90.06 520 SER A O 1
ATOM 4351 N N . THR A 1 521 ? -4.050 18.978 30.998 1.00 95.00 521 THR A N 1
ATOM 4352 C CA . THR A 1 521 ? -2.920 18.374 31.724 1.00 95.00 521 THR A CA 1
ATOM 4353 C C . THR A 1 521 ? -2.145 17.381 30.862 1.00 95.00 521 THR A C 1
ATOM 4355 O O . THR A 1 521 ? -2.669 16.827 29.895 1.00 95.00 521 THR A O 1
ATOM 4358 N N . ILE A 1 522 ? -0.887 17.126 31.233 1.00 94.75 522 ILE A N 1
ATOM 4359 C CA . ILE A 1 522 ? -0.034 16.133 30.561 1.00 94.75 522 ILE A CA 1
ATOM 4360 C C . ILE A 1 522 ? -0.681 14.744 30.614 1.00 94.75 522 ILE A C 1
ATOM 4362 O O . ILE A 1 522 ? -0.694 14.045 29.604 1.00 94.75 522 ILE A O 1
ATOM 4366 N N . ASP A 1 523 ? -1.272 14.369 31.750 1.00 95.81 523 ASP A N 1
ATOM 4367 C CA . ASP A 1 523 ? -1.938 13.073 31.908 1.00 95.81 523 ASP A CA 1
ATOM 4368 C C . ASP A 1 523 ? -3.171 12.941 31.011 1.00 95.81 523 ASP A C 1
ATOM 4370 O O . ASP A 1 523 ? -3.397 11.879 30.435 1.00 95.81 523 ASP A O 1
ATOM 4374 N N . GLN A 1 524 ? -3.935 14.024 30.825 1.00 95.38 524 GLN A N 1
ATOM 4375 C CA . GLN A 1 524 ? -5.054 14.051 29.881 1.00 95.38 524 GLN A CA 1
ATOM 4376 C C . GLN A 1 524 ? -4.572 13.873 28.437 1.00 95.38 524 GLN A C 1
ATOM 4378 O O . GLN A 1 524 ? -5.147 13.069 27.707 1.00 95.38 524 GLN A O 1
ATOM 4383 N N . PHE A 1 525 ? -3.498 14.563 28.035 1.00 94.75 525 PHE A N 1
ATOM 4384 C CA . PHE A 1 525 ? -2.879 14.376 26.717 1.00 94.75 525 PHE A CA 1
ATOM 4385 C C . PHE A 1 525 ? -2.392 12.945 26.513 1.00 94.75 525 PHE A C 1
ATOM 4387 O O . PHE A 1 525 ? -2.722 12.319 25.507 1.00 94.75 525 PHE A O 1
ATOM 4394 N N . LYS A 1 526 ? -1.646 12.412 27.484 1.00 95.44 526 LYS A N 1
ATOM 4395 C CA . LYS A 1 526 ? -1.131 11.046 27.438 1.00 95.44 526 LYS A CA 1
ATOM 4396 C C . LYS A 1 526 ? -2.281 10.046 27.333 1.00 95.44 526 LYS A C 1
ATOM 4398 O O . LYS A 1 526 ? -2.301 9.250 26.405 1.00 95.44 526 LYS A O 1
ATOM 4403 N N . SER A 1 527 ? -3.274 10.126 28.215 1.00 95.50 527 SER A N 1
ATOM 4404 C CA . SER A 1 527 ? -4.442 9.241 28.169 1.00 95.50 527 SER A CA 1
ATOM 4405 C C . SER A 1 527 ? -5.160 9.318 26.819 1.00 95.50 527 SER A C 1
ATOM 4407 O O . SER A 1 527 ? -5.404 8.287 26.201 1.00 95.50 527 SER A O 1
ATOM 4409 N N . PHE A 1 528 ? -5.417 10.524 26.306 1.00 95.75 528 PHE A N 1
ATOM 4410 C CA . PHE A 1 528 ? -6.071 10.707 25.011 1.00 95.75 528 PHE A CA 1
ATOM 4411 C C . PHE A 1 528 ? -5.277 10.086 23.852 1.00 95.75 528 PHE A C 1
ATOM 4413 O O . PHE A 1 528 ? -5.874 9.472 22.976 1.00 95.75 528 PHE A O 1
ATOM 4420 N N . TYR A 1 529 ? -3.947 10.198 23.863 1.00 96.00 529 TYR A N 1
ATOM 4421 C CA . TYR A 1 529 ? -3.076 9.738 22.774 1.00 96.00 529 TYR A CA 1
ATOM 4422 C C . TYR A 1 529 ? -2.959 8.215 22.703 1.00 96.00 529 TYR A C 1
ATOM 4424 O O . TYR A 1 529 ? -2.950 7.656 21.603 1.00 96.00 529 TYR A O 1
ATOM 4432 N N . TYR A 1 530 ? -2.909 7.554 23.863 1.00 95.94 530 TYR A N 1
ATOM 4433 C CA . TYR A 1 530 ? -2.872 6.094 23.957 1.00 95.94 530 TYR A CA 1
ATOM 4434 C C . TYR A 1 530 ? -4.254 5.447 23.788 1.00 95.94 530 TYR A C 1
ATOM 4436 O O . TYR A 1 530 ? -4.327 4.295 23.361 1.00 95.94 530 TYR A O 1
ATOM 4444 N N . ASN A 1 531 ? -5.338 6.170 24.083 1.00 96.31 531 ASN A N 1
ATOM 4445 C CA . ASN A 1 531 ? -6.702 5.690 23.874 1.00 96.31 531 ASN A CA 1
ATOM 4446 C C . ASN A 1 531 ? -7.040 5.542 22.381 1.00 96.31 531 ASN A C 1
ATOM 4448 O O . ASN A 1 531 ? -6.447 6.217 21.535 1.00 96.31 531 ASN A O 1
ATOM 4452 N N . PRO A 1 532 ? -8.006 4.677 22.030 1.00 96.94 532 PRO A N 1
ATOM 4453 C CA . PRO A 1 532 ? -8.383 4.467 20.643 1.00 96.94 532 PRO A CA 1
ATOM 4454 C C . PRO A 1 532 ? -9.087 5.698 20.058 1.00 96.94 532 PRO A C 1
ATOM 4456 O O . PRO A 1 532 ? -9.867 6.380 20.731 1.00 96.94 532 PRO A O 1
ATOM 4459 N N . LEU A 1 533 ? -8.834 5.962 18.777 1.00 97.25 533 LEU A N 1
ATOM 4460 C CA . LEU A 1 533 ? -9.536 6.960 17.983 1.00 97.25 533 LEU A CA 1
ATOM 4461 C C . LEU A 1 533 ? -11.038 6.652 17.983 1.00 97.25 533 LEU A C 1
ATOM 4463 O O . LEU A 1 533 ? -11.467 5.570 17.592 1.00 97.25 533 LEU A O 1
ATOM 4467 N N . ARG A 1 534 ? -11.859 7.633 18.363 1.00 96.81 534 ARG A N 1
ATOM 4468 C CA . ARG A 1 534 ? -13.320 7.524 18.277 1.00 96.81 534 ARG A CA 1
ATOM 4469 C C . ARG A 1 534 ? -13.797 8.062 16.931 1.00 96.81 534 ARG A C 1
ATOM 4471 O O . ARG A 1 534 ? -13.664 9.256 16.644 1.00 96.81 534 ARG A O 1
ATOM 4478 N N . ILE A 1 535 ? -14.335 7.166 16.107 1.00 98.56 535 ILE A N 1
ATOM 4479 C CA . ILE A 1 535 ? -14.732 7.438 14.724 1.00 98.56 535 ILE A CA 1
ATOM 4480 C C . ILE A 1 535 ? -16.239 7.681 14.678 1.00 98.56 535 ILE A C 1
ATOM 4482 O O . ILE A 1 535 ? -17.027 6.784 14.956 1.00 98.56 535 ILE A O 1
ATOM 4486 N N . LYS A 1 536 ? -16.632 8.904 14.319 1.00 98.56 536 LYS A N 1
ATOM 4487 C CA . LYS A 1 536 ? -18.035 9.321 14.171 1.00 98.56 536 LYS A CA 1
ATOM 4488 C C . LYS A 1 536 ? -18.350 9.846 12.782 1.00 98.56 536 LYS A C 1
ATOM 4490 O O . LYS A 1 536 ? -19.447 9.652 12.266 1.00 98.56 536 LYS A O 1
ATOM 4495 N N . GLN A 1 537 ? -17.376 10.511 12.175 1.00 98.69 537 GLN A N 1
ATOM 4496 C CA . GLN A 1 537 ? -17.492 11.104 10.858 1.00 98.69 537 GLN A CA 1
ATOM 4497 C C . GLN A 1 537 ? -16.258 10.815 10.008 1.00 98.69 537 GLN A C 1
ATOM 4499 O O . GLN A 1 537 ? -15.180 10.488 10.516 1.00 98.69 537 GLN A O 1
ATOM 4504 N N . ALA A 1 538 ? -16.428 11.002 8.703 1.00 98.69 538 ALA A N 1
ATOM 4505 C CA . ALA A 1 538 ? -15.349 11.046 7.736 1.00 98.69 538 ALA A CA 1
ATOM 4506 C C . ALA A 1 538 ? -15.482 12.272 6.824 1.00 98.69 538 ALA A C 1
ATOM 4508 O O . ALA A 1 538 ? -16.585 12.679 6.449 1.00 98.69 538 ALA A O 1
ATOM 4509 N N . ILE A 1 539 ? -14.346 12.845 6.434 1.00 98.75 539 ILE A N 1
ATOM 4510 C CA . ILE A 1 539 ? -14.264 13.857 5.379 1.00 98.75 539 ILE A CA 1
ATOM 4511 C C . ILE A 1 539 ? -13.344 13.329 4.289 1.00 98.75 539 ILE A C 1
ATOM 4513 O O . ILE A 1 539 ? -12.161 13.120 4.548 1.00 98.75 539 ILE A O 1
ATOM 4517 N N . ILE A 1 540 ? -13.871 13.168 3.074 1.00 98.56 540 ILE A N 1
ATOM 4518 C CA . ILE A 1 540 ? -13.070 13.030 1.853 1.00 98.56 540 ILE A CA 1
ATOM 4519 C C . ILE A 1 540 ? -12.920 14.439 1.275 1.00 98.56 540 ILE A C 1
ATOM 4521 O O . ILE A 1 540 ? -13.904 14.981 0.752 1.00 98.56 540 ILE A O 1
ATOM 4525 N N . PRO A 1 541 ? -11.739 15.070 1.372 1.00 97.88 541 PRO A N 1
ATOM 4526 C CA . PRO A 1 541 ? -11.590 16.439 0.914 1.00 97.88 541 PRO A CA 1
ATOM 4527 C C . PRO A 1 541 ? -11.734 16.567 -0.601 1.00 97.88 541 PRO A C 1
ATOM 4529 O O . PRO A 1 541 ? -11.378 15.642 -1.340 1.00 97.88 541 PRO A O 1
ATOM 4532 N N . PRO A 1 542 ? -12.199 17.726 -1.089 1.00 96.69 542 PRO A N 1
ATOM 4533 C CA . PRO A 1 542 ? -12.158 18.016 -2.512 1.00 96.69 542 PRO A CA 1
ATOM 4534 C C . PRO A 1 542 ? -10.707 18.076 -3.000 1.00 96.69 542 PRO A C 1
ATOM 4536 O O . PRO A 1 542 ? -9.835 18.646 -2.338 1.00 96.69 542 PRO A O 1
ATOM 4539 N N . PHE A 1 543 ? -10.462 17.538 -4.195 1.00 95.12 543 PHE A N 1
ATOM 4540 C CA . PHE A 1 543 ? -9.168 17.639 -4.860 1.00 95.12 543 PHE A CA 1
ATOM 4541 C C . PHE A 1 543 ? -9.329 18.197 -6.281 1.00 95.12 543 PHE A C 1
ATOM 4543 O O . PHE A 1 543 ? -10.010 17.586 -7.105 1.00 95.12 543 PHE A O 1
ATOM 4550 N N . PRO A 1 544 ? -8.752 19.373 -6.580 1.00 93.06 544 PRO A N 1
ATOM 4551 C CA . PRO A 1 544 ? -8.943 20.032 -7.863 1.00 93.06 544 PRO A CA 1
ATOM 4552 C C . PRO A 1 544 ? -8.133 19.350 -8.978 1.00 93.06 544 PRO A C 1
ATOM 4554 O O . PRO A 1 544 ? -6.921 19.173 -8.866 1.00 93.06 544 PRO A O 1
ATOM 4557 N N . SER A 1 545 ? -8.796 19.016 -10.089 1.00 90.12 545 SER A N 1
ATOM 4558 C CA . SER A 1 545 ? -8.211 18.274 -11.220 1.00 90.12 545 SER A CA 1
ATOM 4559 C C . SER A 1 545 ? -7.106 19.023 -11.978 1.00 90.12 545 SER A C 1
ATOM 4561 O O . SER A 1 545 ? -6.275 18.395 -12.634 1.00 90.12 545 SER A O 1
ATOM 4563 N N . ASP A 1 546 ? -7.066 20.354 -11.879 1.00 91.88 546 ASP A N 1
ATOM 4564 C CA . ASP A 1 546 ? -6.010 21.216 -12.428 1.00 91.88 546 ASP A CA 1
ATOM 4565 C C . ASP A 1 546 ? -4.786 21.334 -11.502 1.00 91.88 546 ASP A C 1
ATOM 4567 O O . ASP A 1 546 ? -3.826 22.036 -11.835 1.00 91.88 546 ASP A O 1
ATOM 4571 N N . LEU A 1 547 ? -4.800 20.655 -10.347 1.00 92.00 547 LEU A N 1
ATOM 4572 C CA . LEU A 1 547 ? -3.730 20.660 -9.352 1.00 92.00 547 LEU A CA 1
ATOM 4573 C C . LEU A 1 547 ? -3.374 22.091 -8.900 1.00 92.00 547 LEU A C 1
ATOM 4575 O O . LEU A 1 547 ? -2.197 22.467 -8.844 1.00 92.00 547 LEU A O 1
ATOM 4579 N N . ARG A 1 548 ? -4.375 22.931 -8.610 1.00 93.31 548 ARG A N 1
ATOM 4580 C CA . ARG A 1 548 ? -4.177 24.308 -8.120 1.00 93.31 548 ARG A CA 1
ATOM 4581 C C . ARG A 1 548 ? -4.993 24.582 -6.864 1.00 93.31 548 ARG A C 1
ATOM 4583 O O . ARG A 1 548 ? -6.156 24.203 -6.781 1.00 93.31 548 ARG A O 1
ATOM 4590 N N . ALA A 1 549 ? -4.388 25.293 -5.914 1.00 95.12 549 ALA A N 1
ATOM 4591 C CA . ALA A 1 549 ? -5.077 25.763 -4.718 1.00 95.12 549 ALA A CA 1
ATOM 4592 C C . ALA A 1 549 ? -6.236 26.711 -5.077 1.00 95.12 549 ALA A C 1
ATOM 4594 O O . ALA A 1 549 ? -6.168 27.458 -6.059 1.00 95.12 549 ALA A O 1
ATOM 4595 N N . ARG A 1 550 ? -7.293 26.698 -4.264 1.00 94.81 550 ARG A N 1
ATOM 4596 C CA . ARG A 1 550 ? -8.471 27.563 -4.414 1.00 94.81 550 ARG A CA 1
ATOM 4597 C C . ARG A 1 550 ? -8.394 28.736 -3.442 1.00 94.81 550 ARG A C 1
ATOM 4599 O O . ARG A 1 550 ? -9.031 28.751 -2.394 1.00 94.81 550 ARG A O 1
ATOM 4606 N N . ASN A 1 551 ? -7.552 29.712 -3.770 1.00 93.75 551 ASN A N 1
ATOM 4607 C CA . ASN A 1 551 ? -7.432 30.942 -2.980 1.00 93.75 551 ASN A CA 1
ATOM 4608 C C . ASN A 1 551 ? -8.750 31.726 -3.003 1.00 93.75 551 ASN A C 1
ATOM 4610 O O . ASN A 1 551 ? -9.477 31.658 -3.991 1.00 93.75 551 ASN A O 1
ATOM 4614 N N . ASN A 1 552 ? -9.057 32.440 -1.925 1.00 92.31 552 ASN A N 1
ATOM 4615 C CA . ASN A 1 552 ? -10.295 33.198 -1.756 1.00 92.31 552 ASN A CA 1
ATOM 4616 C C . ASN A 1 552 ? -10.103 34.297 -0.694 1.00 92.31 552 ASN A C 1
ATOM 4618 O O . ASN A 1 552 ? -9.174 34.211 0.108 1.00 92.31 552 ASN A O 1
ATOM 4622 N N . ASP A 1 553 ? -10.995 35.290 -0.677 1.00 89.94 553 ASP A N 1
ATOM 4623 C CA . ASP A 1 553 ? -10.975 36.415 0.276 1.00 89.94 553 ASP A CA 1
ATOM 4624 C C . ASP A 1 553 ? -11.928 36.195 1.470 1.00 89.94 553 ASP A C 1
ATOM 4626 O O . ASP A 1 553 ? -12.100 37.079 2.306 1.00 89.94 553 ASP A O 1
ATOM 4630 N N . GLU A 1 554 ? -12.560 35.019 1.557 1.00 87.31 554 GLU A N 1
ATOM 4631 C CA . GLU A 1 554 ? -13.437 34.619 2.667 1.00 87.31 554 GLU A CA 1
ATOM 4632 C C . GLU A 1 554 ? -12.679 33.836 3.756 1.00 87.31 554 GLU A C 1
ATOM 4634 O O . GLU A 1 554 ? -13.295 33.372 4.715 1.00 87.31 554 GLU A O 1
ATOM 4639 N N . TYR A 1 555 ? -11.353 33.681 3.640 1.00 86.25 555 TYR A N 1
ATOM 4640 C CA . TYR A 1 555 ? -10.516 32.877 4.545 1.00 86.25 555 TYR A CA 1
ATOM 4641 C C . TYR A 1 555 ? -11.003 31.421 4.694 1.00 86.25 555 TYR A C 1
ATOM 4643 O O . TYR A 1 555 ? -10.815 30.793 5.738 1.00 86.25 555 TYR A O 1
ATOM 4651 N N . GLU A 1 556 ? -11.665 30.883 3.670 1.00 92.88 556 GLU A N 1
ATOM 4652 C CA . GLU A 1 556 ? -11.948 29.452 3.569 1.00 92.88 556 GLU A CA 1
ATOM 4653 C C . GLU A 1 556 ? -10.661 28.701 3.186 1.00 92.88 556 GLU A C 1
ATOM 4655 O O . GLU A 1 556 ? -9.787 29.269 2.515 1.00 92.88 556 GLU A O 1
ATOM 4660 N N . PRO A 1 557 ? -10.508 27.427 3.583 1.00 94.56 557 PRO A N 1
ATOM 4661 C CA . PRO A 1 557 ? -9.330 26.637 3.236 1.00 94.56 557 PRO A CA 1
ATOM 4662 C C . PRO A 1 557 ? -9.129 26.585 1.715 1.00 94.56 557 PRO A C 1
ATOM 4664 O O . PRO A 1 557 ? -10.061 26.353 0.948 1.00 94.56 557 PRO A O 1
ATOM 4667 N N . SER A 1 558 ? -7.894 26.791 1.258 1.00 95.62 558 SER A N 1
ATOM 4668 C CA . SER A 1 558 ? -7.552 26.739 -0.171 1.00 95.62 558 SER A CA 1
ATOM 4669 C C . SER A 1 558 ? -7.148 25.340 -0.650 1.00 95.62 558 SER A C 1
ATOM 4671 O O . SER A 1 558 ? -7.082 25.094 -1.858 1.00 95.62 558 SER A O 1
ATOM 4673 N N . LEU A 1 559 ? -6.882 24.427 0.289 1.00 96.75 559 LEU A N 1
ATOM 4674 C CA . LEU A 1 559 ? -6.440 23.051 0.074 1.00 96.75 559 LEU A CA 1
ATOM 4675 C C . LEU A 1 559 ? -7.299 22.093 0.898 1.00 96.75 559 LEU A C 1
ATOM 4677 O O . LEU A 1 559 ? -7.717 22.427 2.002 1.00 96.75 559 LEU A O 1
ATOM 4681 N N . GLY A 1 560 ? -7.537 20.890 0.368 1.00 97.19 560 GLY A N 1
ATOM 4682 C CA . GLY A 1 560 ? -8.373 19.892 1.041 1.00 97.19 560 GLY A CA 1
ATOM 4683 C C . GLY A 1 560 ? -7.713 19.281 2.280 1.00 97.19 560 GLY A C 1
ATOM 4684 O O . GLY A 1 560 ? -8.408 18.832 3.187 1.00 97.19 560 GLY A O 1
ATOM 4685 N N . TRP A 1 561 ? -6.381 19.309 2.330 1.00 97.50 561 TRP A N 1
ATOM 4686 C CA . TRP A 1 561 ? -5.563 18.770 3.410 1.00 97.50 561 TRP A CA 1
ATOM 4687 C C . TRP A 1 561 ? -4.595 19.824 3.943 1.00 97.50 561 TRP A C 1
ATOM 4689 O O . TRP A 1 561 ? -3.977 20.555 3.166 1.00 97.50 561 TRP A O 1
ATOM 4699 N N . SER A 1 562 ? -4.413 19.849 5.261 1.00 95.44 562 SER A N 1
ATOM 4700 C CA . SER A 1 562 ? -3.377 20.619 5.949 1.00 95.44 562 SER A CA 1
ATOM 4701 C C . SER A 1 562 ? -2.681 19.734 6.981 1.00 95.44 562 SER A C 1
ATOM 4703 O O . SER A 1 562 ? -3.350 19.068 7.769 1.00 95.44 562 SER A O 1
ATOM 4705 N N . MET A 1 563 ? -1.347 19.691 6.961 1.00 94.69 563 MET A N 1
ATOM 4706 C CA . MET A 1 563 ? -0.572 19.011 8.000 1.00 94.69 563 MET A CA 1
ATOM 4707 C C . MET A 1 563 ? -0.386 19.957 9.184 1.00 94.69 563 MET A C 1
ATOM 4709 O O . MET A 1 563 ? 0.016 21.108 9.011 1.00 94.69 563 MET A O 1
ATOM 4713 N N . ASP A 1 564 ? -0.623 19.450 10.387 1.00 92.88 564 ASP A N 1
ATOM 4714 C CA . ASP A 1 564 ? -0.237 20.116 11.617 1.00 92.88 564 ASP A CA 1
ATOM 4715 C C . ASP A 1 564 ? 1.151 19.616 12.058 1.00 92.88 564 ASP A C 1
ATOM 4717 O O . ASP A 1 564 ? 1.382 18.424 12.274 1.00 92.88 564 ASP A O 1
ATOM 4721 N N . HIS A 1 565 ? 2.111 20.538 12.147 1.00 92.12 565 HIS A N 1
ATOM 4722 C CA . HIS A 1 565 ? 3.511 20.232 12.455 1.00 92.12 565 HIS A CA 1
ATOM 4723 C C . HIS A 1 565 ? 3.831 20.240 13.957 1.00 92.12 565 HIS A C 1
ATOM 4725 O O . HIS A 1 565 ? 5.002 20.122 14.334 1.00 92.12 565 HIS A O 1
ATOM 4731 N N . GLU A 1 566 ? 2.827 20.414 14.810 1.00 93.12 566 GLU A N 1
ATOM 4732 C CA . GLU A 1 566 ? 2.993 20.534 16.257 1.00 93.12 566 GLU A CA 1
ATOM 4733 C C . GLU A 1 566 ? 2.537 19.264 16.974 1.00 93.12 566 GLU A C 1
ATOM 4735 O O . GLU A 1 566 ? 3.217 18.811 17.896 1.00 93.12 566 GLU A O 1
ATOM 4740 N N . TYR A 1 567 ? 1.449 18.650 16.505 1.00 94.50 567 TYR A N 1
ATOM 4741 C CA . TYR A 1 567 ? 0.803 17.543 17.206 1.00 94.50 567 TYR A CA 1
ATOM 4742 C C . TYR A 1 567 ? 1.139 16.151 16.647 1.00 94.50 567 TYR A C 1
ATOM 4744 O O . TYR A 1 567 ? 1.388 15.972 15.451 1.00 94.50 567 TYR A O 1
ATOM 4752 N N . CYS A 1 568 ? 1.130 15.148 17.531 1.00 95.00 568 CYS A N 1
ATOM 4753 C CA . CYS A 1 568 ? 1.359 13.729 17.236 1.00 95.00 568 CYS A CA 1
ATOM 4754 C C . CYS A 1 568 ? 2.621 13.491 16.383 1.00 95.00 568 CYS A C 1
ATOM 4756 O O . CYS A 1 568 ? 2.572 12.892 15.310 1.00 95.00 568 CYS A O 1
ATOM 4758 N N . ALA A 1 569 ? 3.762 14.029 16.830 1.00 93.38 569 ALA A N 1
ATOM 4759 C CA . ALA A 1 569 ? 5.052 13.917 16.139 1.00 93.38 569 ALA A CA 1
ATOM 4760 C C . ALA A 1 569 ? 5.006 14.368 14.663 1.00 93.38 569 ALA A C 1
ATOM 4762 O O . ALA A 1 569 ? 5.673 13.783 13.811 1.00 93.38 569 ALA A O 1
ATOM 4763 N N . ARG A 1 570 ? 4.255 15.443 14.372 1.00 92.38 570 ARG A N 1
ATOM 4764 C CA . ARG A 1 570 ? 4.057 16.001 13.018 1.00 92.38 570 ARG A CA 1
ATOM 4765 C C . ARG A 1 570 ? 3.252 15.093 12.086 1.00 92.38 570 ARG A C 1
ATOM 4767 O O . ARG A 1 570 ? 3.453 15.130 10.873 1.00 92.38 570 ARG A O 1
ATOM 4774 N N . TYR A 1 571 ? 2.372 14.266 12.648 1.00 93.31 571 TYR A N 1
ATOM 4775 C CA . TYR A 1 571 ? 1.532 13.346 11.882 1.00 93.31 571 TYR A CA 1
ATOM 4776 C C . TYR A 1 571 ? 0.036 13.665 11.970 1.00 93.31 571 TYR A C 1
ATOM 4778 O O . TYR A 1 571 ? -0.771 12.957 11.380 1.00 93.31 571 TYR A O 1
ATOM 4786 N N . LEU A 1 572 ? -0.377 14.723 12.672 1.00 95.62 572 LEU A N 1
ATOM 4787 C CA . LEU A 1 572 ? -1.778 15.138 12.665 1.00 95.62 572 LEU A CA 1
ATOM 4788 C C . LEU A 1 572 ? -2.122 15.831 11.333 1.00 95.62 572 LEU A C 1
ATOM 4790 O O . LEU A 1 572 ? -1.472 16.798 10.941 1.00 95.62 572 LEU A O 1
ATOM 4794 N N . TRP A 1 573 ? -3.168 15.364 10.649 1.00 96.94 573 TRP A N 1
ATOM 4795 C CA . TRP A 1 573 ? -3.644 15.942 9.391 1.00 96.94 573 TRP A CA 1
ATOM 4796 C C . TRP A 1 573 ? -5.086 16.409 9.510 1.00 96.94 573 TRP A C 1
ATOM 4798 O O . TRP A 1 573 ? -5.939 15.680 10.001 1.00 96.94 573 TRP A O 1
ATOM 4808 N N . CYS A 1 574 ? -5.376 17.600 9.004 1.00 97.31 574 CYS A N 1
ATOM 4809 C CA . CYS A 1 574 ? -6.712 18.173 8.971 1.00 97.31 574 CYS A CA 1
ATOM 4810 C C . CYS A 1 574 ? -7.274 18.143 7.553 1.00 97.31 574 CYS A C 1
ATOM 4812 O O . CYS A 1 574 ? -6.632 18.598 6.604 1.00 97.31 574 CYS A O 1
ATOM 4814 N N . ALA A 1 575 ? -8.478 17.598 7.432 1.00 98.19 575 ALA A N 1
ATOM 4815 C CA . ALA A 1 575 ? -9.265 17.539 6.212 1.00 98.19 575 ALA A CA 1
ATOM 4816 C C . ALA A 1 575 ? -10.390 18.569 6.251 1.00 98.19 575 ALA A C 1
ATOM 4818 O O . ALA A 1 575 ? -11.017 18.757 7.294 1.00 98.19 575 ALA A O 1
ATOM 4819 N N . TYR A 1 576 ? -10.689 19.160 5.097 1.00 98.00 576 TYR A N 1
ATOM 4820 C CA . TYR A 1 576 ? -11.730 20.173 4.943 1.00 98.00 576 TYR A CA 1
ATOM 4821 C C . TYR A 1 576 ? -12.853 19.687 4.024 1.00 98.00 576 TYR A C 1
ATOM 4823 O O . TYR A 1 576 ? -12.592 19.139 2.952 1.00 98.00 576 TYR A O 1
ATOM 4831 N N . SER A 1 577 ? -14.115 19.882 4.425 1.00 97.94 577 SER A N 1
ATOM 4832 C CA . SER A 1 577 ? -15.280 19.425 3.644 1.00 97.94 577 SER A CA 1
ATOM 4833 C C . SER A 1 577 ? -15.494 2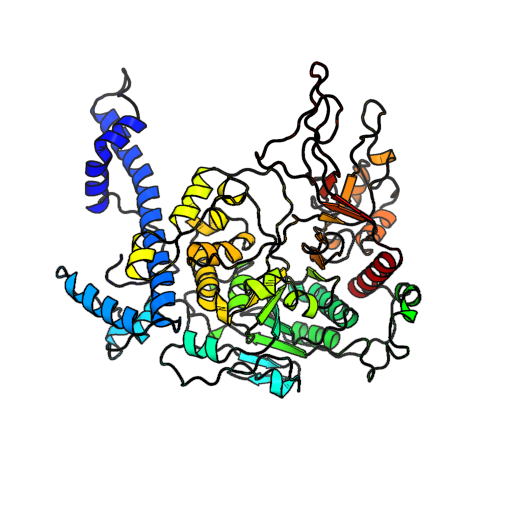0.204 2.352 1.00 97.94 577 SER A C 1
ATOM 4835 O O . SER A 1 577 ? -16.195 19.737 1.463 1.00 97.94 577 SER A O 1
ATOM 4837 N N . SER A 1 578 ? -14.942 21.406 2.258 1.00 97.50 578 SER A N 1
ATOM 4838 C CA . SER A 1 578 ? -14.962 22.258 1.073 1.00 97.50 578 SER A CA 1
ATOM 4839 C C . SER A 1 578 ? -13.702 23.120 1.031 1.00 97.50 578 SER A C 1
ATOM 4841 O O . SER A 1 578 ? -13.081 23.344 2.072 1.00 97.50 578 SER A O 1
ATOM 4843 N N . ILE A 1 579 ? -13.317 23.575 -0.163 1.00 96.88 579 ILE A N 1
ATOM 4844 C CA . ILE A 1 579 ? -12.194 24.495 -0.389 1.00 96.88 579 ILE A CA 1
ATOM 4845 C C . ILE A 1 579 ? -12.606 25.621 -1.327 1.00 96.88 579 ILE A C 1
ATOM 4847 O O . ILE A 1 579 ? -13.470 25.423 -2.181 1.00 96.88 579 ILE A O 1
ATOM 4851 N N . GLY A 1 580 ? -11.934 26.764 -1.240 1.00 95.19 580 GLY A N 1
ATOM 4852 C CA . GLY A 1 580 ? -12.269 27.929 -2.053 1.00 95.19 580 GLY A CA 1
ATOM 4853 C C . GLY A 1 580 ? -13.453 28.722 -1.512 1.00 95.19 580 GLY A C 1
ATOM 4854 O O . GLY A 1 580 ? -14.030 28.404 -0.476 1.00 95.19 580 GLY A O 1
ATOM 4855 N N . GLY A 1 581 ? -13.789 29.796 -2.215 1.00 92.56 581 GLY A N 1
ATOM 4856 C CA . GLY A 1 581 ? -14.794 30.763 -1.797 1.00 92.56 581 GLY A CA 1
ATOM 4857 C C . GLY A 1 581 ? -14.856 31.951 -2.751 1.00 92.56 581 GLY A C 1
ATOM 4858 O O . GLY A 1 581 ? -14.413 31.873 -3.900 1.00 92.56 581 GLY A O 1
ATOM 4859 N N . LYS A 1 582 ? -15.420 33.064 -2.282 1.00 90.19 582 LYS A N 1
ATOM 4860 C CA . LYS A 1 582 ? -15.545 34.291 -3.085 1.00 90.19 582 LYS A CA 1
ATOM 4861 C C . LYS A 1 582 ? -14.261 35.123 -3.082 1.00 90.19 582 LYS A C 1
ATOM 4863 O O . LYS A 1 582 ? -13.526 35.151 -2.097 1.00 90.19 582 LYS A O 1
ATOM 4868 N N . PHE A 1 583 ? -14.036 35.860 -4.170 1.00 87.69 583 PHE A N 1
ATOM 4869 C CA . PHE A 1 583 ? -13.092 36.982 -4.197 1.00 87.69 583 PHE A CA 1
ATOM 4870 C C . PHE A 1 583 ? -13.856 38.295 -4.012 1.00 87.69 583 PHE A C 1
ATOM 4872 O O . PHE A 1 583 ? -14.923 38.480 -4.595 1.00 87.69 583 PHE A O 1
ATOM 4879 N N . LYS A 1 584 ? -13.292 39.234 -3.254 1.00 75.62 584 LYS A N 1
ATOM 4880 C CA . LYS A 1 584 ? -13.910 40.495 -2.818 1.00 75.62 584 LYS A CA 1
ATOM 4881 C C . LYS A 1 584 ? -14.440 41.356 -3.971 1.00 75.62 584 LYS A C 1
ATOM 4883 O O . LYS A 1 584 ? -15.403 42.093 -3.788 1.00 75.62 584 LYS A O 1
ATOM 4888 N N . TYR A 1 585 ? -13.836 41.239 -5.155 1.00 75.31 585 TYR A N 1
ATOM 4889 C CA . TYR A 1 585 ? -14.186 42.009 -6.356 1.00 75.31 585 TYR A CA 1
ATOM 4890 C C . TYR A 1 585 ? -14.718 41.150 -7.517 1.00 75.31 585 TYR A C 1
ATOM 4892 O O . TYR A 1 585 ? -14.875 41.650 -8.628 1.00 75.31 585 TYR A O 1
ATOM 4900 N N . SER A 1 586 ? -14.999 39.863 -7.285 1.00 75.81 586 SER A N 1
ATOM 4901 C CA . SER A 1 586 ? -15.543 38.945 -8.294 1.00 75.81 586 SER A CA 1
ATOM 4902 C C . SER A 1 586 ? -16.947 38.494 -7.910 1.00 75.81 586 SER A C 1
ATOM 4904 O O . SER A 1 586 ? -17.220 38.194 -6.751 1.00 75.81 586 SER A O 1
ATOM 4906 N N . LYS A 1 587 ? -17.836 38.375 -8.901 1.00 70.81 587 LYS A N 1
ATOM 4907 C CA . LYS A 1 587 ? -19.137 37.712 -8.714 1.00 70.81 587 LYS A CA 1
ATOM 4908 C C . LYS A 1 587 ? -19.037 36.182 -8.723 1.00 70.81 587 LYS A C 1
ATOM 4910 O O . LYS A 1 587 ? -19.968 35.528 -8.268 1.00 70.81 587 LYS A O 1
ATOM 4915 N N . ASN A 1 588 ? -17.931 35.627 -9.219 1.00 78.62 588 ASN A N 1
ATOM 4916 C CA . ASN A 1 588 ? -17.712 34.185 -9.310 1.00 78.62 588 ASN A CA 1
ATOM 4917 C C . ASN A 1 588 ? -16.965 33.686 -8.067 1.00 78.62 588 ASN A C 1
ATOM 4919 O O . ASN A 1 588 ? -15.942 34.274 -7.698 1.00 78.62 588 ASN A O 1
ATOM 4923 N N . ASP A 1 589 ? -17.450 32.600 -7.463 1.00 86.81 589 ASP A N 1
ATOM 4924 C CA . ASP A 1 589 ? -16.700 31.816 -6.480 1.00 86.81 589 ASP A CA 1
ATOM 4925 C C . ASP A 1 589 ? -15.921 30.678 -7.159 1.00 86.81 589 ASP A C 1
ATOM 4927 O O . ASP A 1 589 ? -16.140 30.354 -8.329 1.00 86.81 589 ASP A O 1
ATOM 4931 N N . ASN A 1 590 ? -14.951 30.115 -6.441 1.00 93.25 590 ASN A N 1
ATOM 4932 C CA . ASN A 1 590 ? -14.198 28.936 -6.871 1.00 93.25 590 ASN A CA 1
ATOM 4933 C C . ASN A 1 590 ? -14.384 27.754 -5.906 1.00 93.25 590 ASN A C 1
ATOM 4935 O O . ASN A 1 590 ? -13.463 26.948 -5.731 1.00 93.25 590 ASN A O 1
ATOM 4939 N N . LEU A 1 591 ? -15.555 27.688 -5.262 1.00 94.69 591 LEU A N 1
ATOM 4940 C CA . LEU A 1 591 ? -15.867 26.707 -4.231 1.00 94.69 591 LEU A CA 1
ATOM 4941 C C . LEU A 1 591 ? -15.899 25.294 -4.824 1.00 94.69 591 LEU A C 1
ATOM 4943 O O . LEU A 1 591 ? -16.566 25.028 -5.823 1.00 94.69 591 LEU A O 1
ATOM 4947 N N . ILE A 1 592 ? -15.214 24.360 -4.170 1.00 96.38 592 ILE A N 1
ATOM 4948 C CA . ILE A 1 592 ? -15.296 22.931 -4.472 1.00 96.38 592 ILE A CA 1
ATOM 4949 C C . ILE A 1 592 ? -15.671 22.201 -3.190 1.00 96.38 592 ILE A C 1
ATOM 4951 O O . ILE A 1 592 ? -15.021 22.367 -2.159 1.00 96.38 592 ILE A O 1
ATOM 4955 N N . ASN A 1 593 ? -16.709 21.372 -3.263 1.00 97.19 593 ASN A N 1
ATOM 4956 C CA . ASN A 1 593 ? -17.163 20.555 -2.145 1.00 97.19 593 ASN A CA 1
ATOM 4957 C C . ASN A 1 593 ? -16.542 19.159 -2.215 1.00 97.19 593 ASN A C 1
ATOM 4959 O O . ASN A 1 593 ? -16.464 18.549 -3.281 1.00 97.19 593 ASN A O 1
ATOM 4963 N N . GLY A 1 594 ? -16.087 18.672 -1.067 1.00 96.81 594 GLY A N 1
ATOM 4964 C CA . GLY A 1 594 ? -15.750 17.276 -0.841 1.00 96.81 594 GLY A CA 1
ATOM 4965 C C . GLY A 1 594 ? -16.974 16.489 -0.386 1.00 96.81 594 GLY A C 1
ATOM 4966 O O . GLY A 1 594 ? -18.120 16.882 -0.615 1.00 96.81 594 GLY A O 1
ATOM 4967 N N . ARG A 1 595 ? -16.726 15.374 0.297 1.00 97.31 595 ARG A N 1
ATOM 4968 C CA . ARG A 1 595 ? -17.773 14.533 0.877 1.00 97.31 595 ARG A CA 1
ATOM 4969 C C . ARG A 1 595 ? -17.636 14.496 2.392 1.00 97.31 595 ARG A C 1
ATOM 4971 O O . ARG A 1 595 ? -16.556 14.232 2.913 1.00 97.31 595 ARG A O 1
ATOM 4978 N N . PHE A 1 596 ? -18.744 14.744 3.077 1.00 98.12 596 PHE A N 1
ATOM 4979 C CA . PHE A 1 596 ? -18.886 14.581 4.519 1.00 98.12 596 PHE A CA 1
ATOM 4980 C C . PHE A 1 596 ? -19.783 13.373 4.776 1.00 98.12 596 PHE A C 1
ATOM 4982 O O . PHE A 1 596 ? -20.853 13.273 4.177 1.00 98.12 596 PHE A O 1
ATOM 4989 N N . ILE A 1 597 ? -19.336 12.470 5.639 1.00 98.56 597 ILE A N 1
ATOM 4990 C CA . ILE A 1 597 ? -20.046 11.245 6.002 1.00 98.56 597 ILE A CA 1
ATOM 4991 C C . ILE A 1 597 ? -20.210 11.249 7.514 1.00 98.56 597 ILE A C 1
ATOM 4993 O O . ILE A 1 597 ? -19.255 11.516 8.247 1.00 98.56 597 ILE A O 1
ATOM 4997 N N . GLU A 1 598 ? -21.417 10.946 7.965 1.00 98.38 598 GLU A N 1
ATOM 4998 C CA . GLU A 1 598 ? -21.729 10.689 9.362 1.00 98.38 598 GLU A CA 1
ATOM 4999 C C . GLU A 1 598 ? -22.152 9.230 9.478 1.00 98.38 598 GLU A C 1
ATOM 5001 O O . GLU A 1 598 ? -23.074 8.796 8.788 1.00 98.38 598 GLU A O 1
ATOM 5006 N N . PHE A 1 599 ? -21.423 8.468 10.290 1.00 98.62 599 PHE A N 1
ATOM 5007 C CA . PHE A 1 599 ? -21.684 7.045 10.465 1.00 98.62 599 PHE A CA 1
ATOM 5008 C C . PHE A 1 599 ? -22.884 6.841 11.385 1.00 98.62 599 PHE A C 1
ATOM 5010 O O . PHE A 1 599 ? -23.114 7.627 12.307 1.00 98.62 599 PHE A O 1
ATOM 5017 N N . SER A 1 600 ? -23.639 5.772 11.157 1.00 98.19 600 SER A N 1
ATOM 5018 C CA . SER A 1 600 ? -24.752 5.397 12.027 1.00 98.19 600 SER A CA 1
ATOM 5019 C C . SER A 1 600 ? -24.275 5.086 13.449 1.00 98.19 600 SER A C 1
ATOM 5021 O O . SER A 1 600 ? -23.118 4.732 13.667 1.00 98.19 600 SER A O 1
ATOM 5023 N N . GLU A 1 601 ? -25.169 5.184 14.434 1.00 97.75 601 GLU A N 1
ATOM 5024 C CA . GLU A 1 601 ? -24.849 4.848 15.831 1.00 97.75 601 GLU A CA 1
ATOM 5025 C C . GLU A 1 601 ? -24.299 3.420 15.965 1.00 97.75 601 GLU A C 1
ATOM 5027 O O . GLU A 1 601 ? -23.301 3.200 16.647 1.00 97.75 601 GLU A O 1
ATOM 5032 N N . PHE A 1 602 ? -24.879 2.473 15.222 1.00 97.44 602 PHE A N 1
ATOM 5033 C CA . PHE A 1 602 ? -24.394 1.097 15.172 1.00 97.44 602 PHE A CA 1
ATOM 5034 C C . PHE A 1 602 ? -22.953 1.002 14.650 1.00 97.44 602 PHE A C 1
ATOM 5036 O O . PHE A 1 602 ? -22.124 0.347 15.275 1.00 97.44 602 PHE A O 1
ATOM 5043 N N . GLU A 1 603 ? -22.633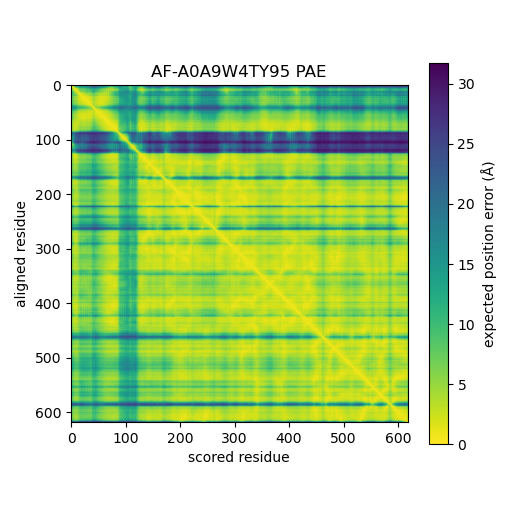 1.662 13.533 1.00 98.12 603 GLU A N 1
ATOM 5044 C CA . GLU A 1 603 ? -21.265 1.679 12.999 1.00 98.12 603 GLU A CA 1
ATOM 5045 C C . GLU A 1 603 ? -20.288 2.320 13.988 1.00 98.12 603 GLU A C 1
ATOM 5047 O O . GLU A 1 603 ? -19.201 1.792 14.201 1.00 98.12 603 GLU A O 1
ATOM 5052 N N . GLN A 1 604 ? -20.681 3.417 14.642 1.00 98.50 604 GLN A N 1
ATOM 5053 C CA . GLN A 1 604 ? -19.855 4.073 15.657 1.00 98.50 604 GLN A CA 1
ATOM 5054 C C . GLN A 1 604 ? -19.552 3.138 16.834 1.00 98.50 604 GLN A C 1
ATOM 5056 O O . GLN A 1 604 ? -18.400 3.043 17.262 1.00 98.50 604 GLN A O 1
ATOM 5061 N N . ASP A 1 605 ? -20.555 2.432 17.359 1.00 98.44 605 ASP A N 1
ATOM 5062 C CA . ASP A 1 605 ? -20.352 1.476 18.449 1.00 98.44 605 ASP A CA 1
ATOM 5063 C C . ASP A 1 605 ? -19.550 0.243 18.000 1.00 98.44 605 ASP A C 1
ATOM 5065 O O . ASP A 1 605 ? -18.713 -0.250 18.760 1.00 98.44 605 ASP A O 1
ATOM 5069 N N . LEU A 1 606 ? -19.704 -0.192 16.747 1.00 98.06 606 LEU A N 1
ATOM 5070 C CA . LEU A 1 606 ? -18.883 -1.248 16.156 1.00 98.06 606 LEU A CA 1
ATOM 5071 C C . LEU A 1 606 ? -17.410 -0.825 16.024 1.00 98.06 606 LEU A C 1
ATOM 5073 O O . LEU A 1 606 ? -16.515 -1.574 16.414 1.00 98.06 606 LEU A O 1
ATOM 5077 N N . PHE A 1 607 ? -17.137 0.395 15.552 1.00 98.44 607 PHE A N 1
ATOM 5078 C CA . PHE A 1 607 ? -15.777 0.941 15.501 1.00 98.44 607 PHE A CA 1
ATOM 5079 C C . PHE A 1 607 ? -15.179 1.097 16.899 1.00 98.44 607 PHE A C 1
ATOM 5081 O O . PHE A 1 607 ? -13.987 0.860 17.081 1.00 98.44 607 PHE A O 1
ATOM 5088 N N . ASN A 1 608 ? -15.987 1.456 17.901 1.00 98.25 608 ASN A N 1
ATOM 5089 C CA . ASN A 1 608 ? -15.527 1.519 19.286 1.00 98.25 608 ASN A CA 1
ATOM 5090 C C . ASN A 1 608 ? -15.096 0.145 19.801 1.00 98.25 608 ASN A C 1
ATOM 5092 O O . ASN A 1 608 ? -14.030 0.049 20.404 1.00 98.25 608 ASN A O 1
ATOM 5096 N N . TYR A 1 609 ? -15.876 -0.899 19.511 1.00 97.75 609 TYR A N 1
ATOM 5097 C CA . TYR A 1 609 ? -15.511 -2.278 19.825 1.00 97.75 609 TYR A CA 1
ATOM 5098 C C . TYR A 1 609 ? -14.194 -2.691 19.159 1.00 97.75 609 TYR A C 1
ATOM 5100 O O . TYR A 1 609 ? -13.285 -3.170 19.836 1.00 97.75 609 TYR A O 1
ATOM 5108 N N . TYR A 1 610 ? -14.043 -2.444 17.856 1.00 98.06 610 TYR A N 1
ATOM 5109 C CA . TYR A 1 610 ? -12.800 -2.745 17.139 1.00 98.06 610 TYR A CA 1
ATOM 5110 C C . TYR A 1 610 ? -11.599 -1.969 17.681 1.00 98.06 610 TYR A C 1
ATOM 5112 O O . TYR A 1 610 ? -10.507 -2.528 17.796 1.00 98.06 610 TYR A O 1
ATOM 5120 N N . GLY A 1 611 ? -11.806 -0.709 18.060 1.00 97.56 611 GLY A N 1
ATOM 5121 C CA . GLY A 1 611 ? -10.771 0.115 18.663 1.00 97.56 611 GLY A CA 1
ATOM 5122 C C . GLY A 1 611 ? -10.309 -0.405 20.008 1.00 97.56 611 GLY A C 1
ATOM 5123 O O . GLY A 1 611 ? -9.106 -0.544 20.217 1.00 97.56 611 GLY A O 1
ATOM 5124 N N . ASP A 1 612 ? -11.251 -0.740 20.886 1.00 97.44 612 ASP A N 1
ATOM 5125 C CA . ASP A 1 612 ? -10.949 -1.243 22.224 1.00 97.44 612 ASP A CA 1
ATOM 5126 C C . ASP A 1 612 ? -10.274 -2.626 22.162 1.00 97.44 612 ASP A C 1
ATOM 5128 O O . ASP A 1 612 ? -9.294 -2.847 22.873 1.00 97.44 612 ASP A O 1
ATOM 5132 N N . ILE A 1 613 ? -10.703 -3.507 21.243 1.00 96.19 613 ILE A N 1
ATOM 5133 C CA . ILE A 1 613 ? -10.022 -4.784 20.955 1.00 96.19 613 ILE A CA 1
ATOM 5134 C C . ILE A 1 613 ? -8.583 -4.557 20.482 1.00 96.19 613 ILE A C 1
ATOM 5136 O O . ILE A 1 613 ? -7.672 -5.242 20.941 1.00 96.19 613 ILE A O 1
ATOM 5140 N N . TRP A 1 614 ? -8.362 -3.607 19.568 1.00 96.31 614 TRP A N 1
ATOM 5141 C CA . TRP A 1 614 ? -7.027 -3.334 19.034 1.00 96.31 614 TRP A CA 1
ATOM 5142 C C . TRP A 1 614 ? -6.072 -2.808 20.105 1.00 96.31 614 TRP A C 1
ATOM 5144 O O . TRP A 1 614 ? -4.907 -3.194 20.127 1.00 96.31 614 TRP A O 1
ATOM 5154 N N . VAL A 1 615 ? -6.521 -1.886 20.962 1.00 94.38 615 VAL A N 1
ATOM 5155 C CA . VAL A 1 615 ? -5.652 -1.304 21.999 1.00 94.38 615 VAL A CA 1
ATOM 5156 C C . VAL A 1 615 ? -5.549 -2.163 23.263 1.00 94.38 615 VAL A C 1
ATOM 5158 O O . VAL A 1 615 ? -4.675 -1.891 24.083 1.00 94.38 615 VAL A O 1
ATOM 5161 N N . GLY A 1 616 ? -6.401 -3.183 23.412 1.00 89.62 616 GLY A N 1
ATOM 5162 C CA . GLY A 1 616 ? -6.432 -4.061 24.581 1.00 89.62 616 GLY A CA 1
ATOM 5163 C C . GLY A 1 616 ? -7.012 -3.387 25.825 1.00 89.62 616 GLY A C 1
ATOM 5164 O O . GLY A 1 616 ? -6.456 -3.536 26.908 1.00 89.62 616 GLY A O 1
ATOM 5165 N N . LEU A 1 617 ? -8.081 -2.598 25.667 1.00 81.88 617 LEU A N 1
ATOM 5166 C CA . LEU A 1 617 ? -8.831 -2.075 26.813 1.00 81.88 617 LEU A CA 1
ATOM 5167 C C . LEU A 1 617 ? -9.752 -3.171 27.358 1.00 81.88 617 LEU A C 1
ATOM 5169 O O . LEU A 1 617 ? -10.482 -3.786 26.582 1.00 81.88 617 LEU A O 1
ATOM 5173 N N . GLU A 1 618 ? -9.714 -3.391 28.672 1.00 61.25 618 GLU A N 1
ATOM 5174 C CA . GLU A 1 618 ? -10.642 -4.284 29.384 1.00 61.25 618 GLU A CA 1
ATOM 5175 C C . GLU A 1 618 ? -11.948 -3.562 29.744 1.00 61.25 618 GLU A C 1
ATOM 5177 O O . GLU A 1 618 ? -11.880 -2.409 30.240 1.00 61.25 618 GLU A O 1
#

Mean predicted aligned error: 7.18 Å

Solvent-accessible surface area (backbone atoms only — not comparable to full-atom values): 33682 Å² total; per-residue (Å²): 117,69,90,69,56,66,49,62,79,77,67,79,70,79,77,66,82,84,38,71,66,41,54,53,48,49,66,74,42,41,68,60,51,48,61,73,73,48,80,78,52,99,89,55,53,72,68,57,42,51,53,49,50,51,55,50,47,50,55,53,45,48,56,52,52,44,49,52,52,49,34,40,52,47,47,51,49,41,51,47,33,48,54,74,63,40,91,67,47,74,66,58,49,53,53,48,59,57,50,53,68,73,66,68,75,93,67,81,82,72,74,52,85,71,46,76,76,47,91,86,83,59,82,54,62,52,51,44,30,57,44,58,52,46,53,79,44,65,43,42,40,29,37,75,86,70,54,72,37,73,59,55,67,62,46,23,72,75,68,71,35,87,85,32,45,65,63,58,93,67,80,89,56,89,46,62,69,50,41,53,59,43,46,21,17,14,54,28,38,37,33,50,62,43,57,92,40,45,68,44,39,34,24,38,41,43,34,40,16,72,44,50,34,82,58,39,37,38,41,30,36,59,84,50,71,49,72,66,46,54,48,54,46,45,46,49,26,62,58,75,66,90,74,72,31,73,48,41,73,80,52,46,89,82,48,62,96,50,32,69,44,87,87,40,78,38,54,34,65,51,52,48,31,44,32,41,40,48,65,27,39,24,77,96,43,48,84,72,57,52,78,60,42,38,51,58,51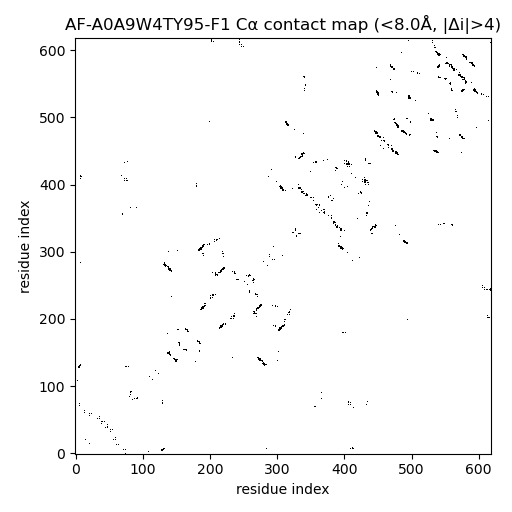,36,74,61,74,52,42,41,29,30,36,39,39,36,44,50,36,38,39,69,68,50,40,69,72,54,60,72,65,36,62,53,22,68,75,37,40,16,40,37,36,29,25,61,69,57,97,46,72,49,61,53,66,61,17,53,50,56,57,63,48,24,41,46,73,62,42,28,78,76,67,71,33,43,61,74,47,69,85,58,62,68,36,56,45,36,70,10,34,61,66,49,43,37,54,48,52,36,40,40,27,43,77,86,37,44,58,23,55,53,33,28,56,55,49,66,52,33,61,87,56,38,72,76,45,71,77,50,35,58,41,64,60,48,10,20,39,38,48,28,42,79,63,62,32,65,42,78,46,47,25,17,25,43,20,51,70,55,58,65,91,66,52,50,41,98,87,69,48,70,56,88,49,53,45,26,60,24,54,33,50,23,37,50,33,58,85,82,67,69,51,62,42,34,33,34,59,46,46,31,44,26,69,52,51,94,77,54,60,53,83,60,52,68,69,67,68,66,64,70,76,89,51,88,46,62,66,50,48,51,52,53,24,66,34,49,50,60,52,46,31,36,25,31,37,32,69,59,92,84,75,58,75,25,75,41,70,69,72,38,46,34,50,21,54,45,78,39,77,69,44,58,84,50,45,27,29,34,22,20,29,27,21,19,29,42,38,94,90,47,95,60,61,58,63,40,70,34,43,77,44,75,58,53,71,66,56,30,46,50,48,44,28,47,22,31,52,38,71,65,50,111

pLDDT: mean 89.6, std 12.36, range [40.59, 98.88]

Foldseek 3Di:
DPPQLFADLPPPLDDDCPDPVLVVQCVVCVVVLDVVLDDDDPPADPVRVVVSSSVSSVVVVSVVSSLVVLLSLLLSLLLCCLQPQDPPDPPLVVVVVVVVVVPDPDDDHDDDPVVVVDDPDDCLVVLCRSCVQFPLFAWWKAWLVRDIDRAQDQCCVVLVPPPKFGQAPDPDDSDSLNNNLRRFTGEAEFEEDALVLLLLLLLVLLLLLQLLAPGAYEYEDAPGADPVSSVSNLCSQAPQDPDAFPLCVVVVVVFDPCLRPQPDSNRHRHTYMYIHCNNGTDPVCPVLCDDLNSLLVRVRNHRHQKYKYAYSQKFFLHNPVVVCVAPLCVQQQKEFEWAQLFLDFDDLVLLVSLLSLADDPCCCVSSVQAHQDCLPCLQVVNRGDQGTTDVRIMIGRCNRCVSLSVLLNVQSSRCVRCVSHDRSGVSNVSSCRRSSHSSYDYQPFYWKQFFDWFDQVLQQDPVRDHAPWTKHKALKTWDAGSPPRADTGIIGLHFFSQSLLVVDPLVQLLVVCNGPVVDNDSVSVSCNRLAGGQGFKIWRFDHDSVSFFADEPVPFARTQKDFDCRPSVRRMMMGIQKGWAHHPPDPDTPIDGTDMYGDDPSSRSSVNSSSCSSSVPD

Secondary structure (DSSP, 8-state):
--TT----TT------TTSHHHHHHHHHTHHHHHHHH-SPPTT--HHHHHHHHHHHHHHHHHHHHHHHHHHHHHHHHHHHIIIIIS-S-HHHHHHHHHHHHHS--S-PPPPPTTGGGS---STHHHHHHH-TTB--PPPEEEETTS-EESS---HHHHHT-TTSPPPP--PPPS-HHHHHHHH--SEEEEEE--GGGHHHHHHHHHHHHHTT--S-EEEEESS---HHHHHHHHHHHHSPPS---GGGGGTGGGS-TTTTSTTSSSSPPP-EEEEE-GGGB-GGGGGGS-TTHHHHHHHHHSS-SEEEEE-TT-EESS-GGGGGG-HHHHHHSEEEEE------B--THHHHHHHHHS--HHHHHHH-PPPP-HHHHTSTTTTTBS--EEEEEEEEEHHHHHHHHHHHHHHHT-HHHHTTSSTTTTHHHHHHHHHT-----EEEEEPEEEE-PPPHHHH--TTSPPPSS-EEEESPEEEE-TTTSS-EEEESS-SBS-TTGGG--HHHHTTT-SS-TT--SHHHHHHHHHSBP---EEEE----TT------SS---SSSEEEESSSGGGTEEEEESEE--B-TT-S-B--EE-EEEE--HHHHHHHHHHHHHHHT--

Sequence (618 aa):
MDQNWIFNPNEAFYIDYYSKDFEVYFHRYYDELKSKIGPQNLKETISEYEIRLINYAKKEYREYAVYQKLINQLTIARTFNKCYLNDDNERLKVDFLNKQKQFENKTAFEYTPHEYLIDVNDGFDFEHRVYPWLSFEMPIFERWTGESFYKPPNMRKLLNDKNQPPPKSKSESKSFLKNFKNSCNGKGIVLSIADKHVDHTVNLIHLLRALNNRLPIQIIYHNDVSTSTKSKLVTAAREDFSHLPQSFYKIQDKFPQDYLHPKSNGLPKQELWFINTANTIHENYKFKFRGFSNKILASLFNSFSEFILIDADTVMMQNPEFFFNLQGYKDTGTYFFKDRAVLQKRSANDGEFFKNMGPSVIDNLMFNIPLMTNYTIQRELFKGLTHYMESGLVVLNKDSHFSSILMMQKINFFPPISGKLYGDKEIFWLGFAINGDENYYFNQFNAASIGTITNDKERIKENGELPKSKELCSPHPGHINGEDGVTLLWMNSGFRYCHQSDQINFNKEITFKRRLKFLSTIDQFKSFYYNPLRIKQAIIPPFPSDLRARNNDEYEPSLGWSMDHEYCARYLWCAYSSIGGKFKYSKNDNLINGRFIEFSEFEQDLFNYYGDIWVGLE

Organism: NCBI:txid1227364

Radius of gyration: 27.49 Å; Cα contacts (8 Å, |Δi|>4): 1138; chains: 1; bounding box: 65×72×71 Å